Protein AF-A0A6A0B4Z5-F1 (afdb_monomer)

pLDDT: mean 91.62, std 13.92, range [28.59, 98.88]

Secondary structure (DSSP, 8-state):
----------SSSTTSSSS-SS--S---HHHHHHHHTTPPPPPEEE-TTS-GGG-TTTTTS---B-TTSS--EEEEEEEEEES--HHHHHHHHHHTTTT---SEEE-SS-EEE-S-TTB--SSSHHHHTTTEEEEEEEE-SSHHHHHHHHHHHHHHHHHHHHHTT--S--BPP--SS----TTSPP--SEEEHHHHHHHT-S----TTHHHHHTTT--HHHHHHHHHHHHHHHGGGT---EEEEEEES-GGGTEEEEEEEE-TT--EEEEEEEESSSSSTT-EEEEPEEEETTEEEEEEEGGGGTT--EEEEEEEEEEETTEEEEEEEEEEEEE-PPPPPTTEEEEEEEE-TTT--EEEES-HHHHHIIIIIT--EEEEEEEEEESS-SEEEEEEEETTTTEEEEES-HHHHHHHHHTTPEEEEEEEEE-TT--EEEEEEE-TT-SS--EEEES-HHHHHHHHHTTPEEEEEEEEESEE--

Mean predicted aligned error: 8.7 Å

InterPro domains:
  IPR002502 N-acetylmuramoyl-L-alanine amidase domain [SM00644] (59-209)
  IPR002502 N-acetylmuramoyl-L-alanine amidase domain [cd06583] (70-211)
  IPR013688 GBS Bsp-like [PF08481] (249-327)
  IPR036505 N-acetylmuramoyl-L-alanine amidase/PGRP domain superfamily [G3DSA:3.40.80.10] (13-240)
  IPR036505 N-acetylmuramoyl-L-alanine amidase/PGRP domain superfamily [SSF55846] (63-228)
  IPR043708 Domain of unknown function DUF5648 [PF18885] (346-477)

Nearest PDB structures (foldseek):
  3lat-assembly2_B  TM=9.342E-01  e=1.371E-17  Staphylococcus epidermidis
  4knl-assembly2_B  TM=9.173E-01  e=1.052E-16  Staphylococcus aureus subsp. aureus NCTC 8325
  8dek-assembly1_A  TM=2.716E-01  e=7.415E-05  Akkermansia muciniphila
  8df2-assembly1_D  TM=2.666E-01  e=1.462E-04  Akkermansia muciniphila
  6lbe-assembly1_A  TM=3.960E-01  e=1.544E-01  Ctenopharyngodon idella

Foldseek 3Di:
DDDDDDDDPDDPPPPVPPPPDDDPDCQDPLLCCLVVVVQDAADEDEAEDLQCCQPCVRVVNDAFAAPVLAAQAAEEFEPPDADDDPVVVVVVCSVVQNQFDAQWEFWLHHIYGYYDRRTFTGHQFPLCRNHYRYYYYYQDDDSNGVSNRLLNVLLVLLVSCLLRVNDAADEFDFDPDQDADLPDDGDGHYYYSLRSCRHHNRDPDDPDAVSQVVVVGDDVSSSVSSNVSNVVCNLLRAKAFPDKDKADACLLQKIKIKTAIAQSFDWKWKWKAAPPPHCPQIDIFTWPDPDRRMTMTMDGCLSHVVDFWFMWMKMWTGRNNHIDIDTPDRGHGHDYDDDPPFKAFWWWWADPVQRAIDTASDSVVVNCCCRVVVIHTPFGQAIAGQDDPFFWWWWADPVLRAIDIASDPVVVVVVVVVVIHTPGGRGGFDPVQQQFWWWWADPPGSYNRIDTHSDPVVLVVVVVVVIDGPGGRGGGPGGTD

Radius of gyration: 30.83 Å; Cα contacts (8 Å, |Δi|>4): 1063; chains: 1; bounding box: 69×81×85 Å

Structure (mmCIF, N/CA/C/O backbone):
data_AF-A0A6A0B4Z5-F1
#
_entry.id   AF-A0A6A0B4Z5-F1
#
loop_
_atom_site.group_PDB
_atom_site.id
_atom_site.type_symbol
_atom_site.label_atom_id
_atom_site.label_alt_id
_atom_site.label_comp_id
_atom_site.label_asym_id
_atom_site.label_entity_id
_atom_site.label_seq_id
_atom_site.pdbx_PDB_ins_code
_atom_site.Cartn_x
_atom_site.Cartn_y
_atom_site.Cartn_z
_atom_site.occupancy
_atom_site.B_iso_or_equiv
_atom_site.auth_seq_id
_atom_site.auth_comp_id
_atom_site.auth_asym_id
_atom_site.auth_atom_id
_atom_site.pdbx_PDB_model_num
ATOM 1 N N . MET A 1 1 ? 4.548 -58.586 13.728 1.00 35.03 1 MET A N 1
ATOM 2 C CA . MET A 1 1 ? 5.683 -57.714 14.100 1.00 35.03 1 MET A CA 1
ATOM 3 C C . MET A 1 1 ? 5.404 -56.297 13.608 1.00 35.03 1 MET A C 1
ATOM 5 O O . MET A 1 1 ? 5.230 -56.131 12.413 1.00 35.03 1 MET A O 1
ATOM 9 N N . LYS A 1 2 ? 5.331 -55.346 14.558 1.00 34.59 2 LYS A N 1
ATOM 10 C CA . LYS A 1 2 ? 5.563 -53.879 14.474 1.00 34.59 2 LYS A CA 1
ATOM 11 C C . LYS A 1 2 ? 4.801 -53.108 13.379 1.00 34.59 2 LYS A C 1
ATOM 13 O O . LYS A 1 2 ? 5.215 -53.075 12.233 1.00 34.59 2 LYS A O 1
ATOM 18 N N . SER A 1 3 ? 3.615 -52.559 13.658 1.00 31.16 3 SER A N 1
ATOM 19 C CA . SER A 1 3 ? 3.354 -51.234 14.273 1.00 31.16 3 SER A CA 1
ATOM 20 C C . SER A 1 3 ? 4.216 -50.085 13.720 1.00 31.16 3 SER A C 1
ATOM 22 O O . SER A 1 3 ? 5.352 -49.899 14.155 1.00 31.16 3 SER A O 1
ATOM 24 N N . ILE A 1 4 ? 3.645 -49.263 12.835 1.00 34.00 4 ILE A N 1
ATOM 25 C CA . ILE A 1 4 ? 4.169 -47.929 12.515 1.00 34.00 4 ILE A CA 1
ATOM 26 C C . ILE A 1 4 ? 3.192 -46.882 13.052 1.00 34.00 4 ILE A C 1
ATOM 28 O O . ILE A 1 4 ? 1.974 -46.996 12.933 1.00 34.00 4 ILE A O 1
ATOM 32 N N . ASN A 1 5 ? 3.788 -45.920 13.746 1.00 29.88 5 ASN A N 1
ATOM 33 C CA . ASN A 1 5 ? 3.200 -45.009 14.710 1.00 29.88 5 ASN A CA 1
ATOM 34 C C . ASN A 1 5 ? 2.203 -44.003 14.118 1.00 29.88 5 ASN A C 1
ATOM 36 O O . ASN A 1 5 ? 2.545 -43.191 13.263 1.00 29.88 5 ASN A O 1
ATOM 40 N N . LYS A 1 6 ? 1.018 -43.944 14.738 1.00 40.25 6 LYS A N 1
ATOM 41 C CA . LYS A 1 6 ? 0.270 -42.697 14.949 1.00 40.25 6 LYS A CA 1
ATOM 42 C C . LYS A 1 6 ? 1.132 -41.757 15.796 1.00 40.25 6 LYS A C 1
ATOM 44 O O . LYS A 1 6 ? 1.442 -42.139 16.919 1.00 40.25 6 LYS A O 1
ATOM 49 N N . LYS A 1 7 ? 1.484 -40.561 15.306 1.00 37.69 7 LYS A N 1
ATOM 50 C CA . LYS A 1 7 ? 1.841 -39.371 16.118 1.00 37.69 7 LYS A CA 1
ATOM 51 C C . LYS A 1 7 ? 2.184 -38.169 15.222 1.00 37.69 7 LYS A C 1
ATOM 53 O O . LYS A 1 7 ? 3.355 -37.877 15.064 1.00 37.69 7 LYS A O 1
ATOM 58 N N . ILE A 1 8 ? 1.190 -37.457 14.677 1.00 34.97 8 ILE A N 1
ATOM 59 C CA . ILE A 1 8 ? 1.295 -36.007 14.370 1.00 34.97 8 ILE A CA 1
ATOM 60 C C . ILE A 1 8 ? -0.106 -35.375 14.445 1.00 34.97 8 ILE A C 1
ATOM 62 O O . ILE A 1 8 ? -0.674 -34.967 13.445 1.00 34.97 8 ILE A O 1
ATOM 66 N N . ILE A 1 9 ? -0.695 -35.321 15.638 1.00 37.00 9 ILE A N 1
ATOM 67 C CA . ILE A 1 9 ? -1.735 -34.338 15.982 1.00 37.00 9 ILE A CA 1
ATOM 68 C C . ILE A 1 9 ? -1.529 -34.076 17.470 1.00 37.00 9 ILE A C 1
ATOM 70 O O . ILE A 1 9 ? -1.903 -34.934 18.256 1.00 37.00 9 ILE A O 1
ATOM 74 N N . THR A 1 10 ? -0.830 -32.996 17.839 1.00 35.62 10 THR A N 1
ATOM 75 C CA . THR A 1 10 ? -0.921 -32.236 19.116 1.00 35.62 10 THR A CA 1
ATOM 76 C C . THR A 1 10 ? 0.283 -31.284 19.198 1.00 35.62 10 THR A C 1
ATOM 78 O O . THR A 1 10 ? 1.264 -31.604 19.854 1.00 35.62 10 THR A O 1
ATOM 81 N N . VAL A 1 11 ? 0.235 -30.122 18.529 1.00 34.56 11 VAL A N 1
ATOM 82 C CA . VAL A 1 11 ? 1.101 -28.958 18.863 1.00 34.56 11 VAL A CA 1
ATOM 83 C C . VAL A 1 11 ? 0.352 -27.620 18.655 1.00 34.56 11 VAL A C 1
ATOM 85 O O . VAL A 1 11 ? 0.944 -26.623 18.278 1.00 34.56 11 VAL A O 1
ATOM 88 N N . ILE A 1 12 ? -0.969 -27.553 18.880 1.00 35.78 12 ILE A N 1
ATOM 89 C CA . ILE A 1 12 ? -1.721 -26.268 18.805 1.00 35.78 12 ILE A CA 1
ATOM 90 C C . ILE A 1 12 ? -2.457 -25.939 20.124 1.00 35.78 12 ILE A C 1
ATOM 92 O O . ILE A 1 12 ? -3.270 -25.031 20.185 1.00 35.78 12 ILE A O 1
ATOM 96 N N . ILE A 1 13 ? -2.164 -26.633 21.232 1.00 34.78 13 ILE A N 1
ATOM 97 C CA . ILE A 1 13 ? -2.910 -26.432 22.497 1.00 34.78 13 ILE A CA 1
ATOM 98 C C . ILE A 1 13 ? -2.058 -25.818 23.629 1.00 34.78 13 ILE A C 1
ATOM 100 O O . ILE A 1 13 ? -2.605 -25.350 24.620 1.00 34.78 13 ILE A O 1
ATOM 104 N N . PHE A 1 14 ? -0.737 -25.682 23.473 1.00 28.59 14 PHE A N 1
ATOM 105 C CA . PHE A 1 14 ? 0.149 -25.237 24.567 1.00 28.59 14 PHE A CA 1
ATOM 106 C C . PHE A 1 14 ? 0.672 -23.792 24.480 1.00 28.59 14 PHE A C 1
ATOM 108 O O . PHE A 1 14 ? 1.626 -23.444 25.166 1.00 28.59 14 PHE A O 1
ATOM 115 N N . GLN A 1 15 ? 0.027 -22.927 23.690 1.00 33.22 15 GLN A N 1
ATOM 116 C CA . GLN A 1 15 ? 0.358 -21.492 23.632 1.00 33.22 15 GLN A CA 1
ATOM 117 C C . GLN A 1 15 ? -0.827 -20.563 23.942 1.00 33.22 15 GLN A C 1
ATOM 119 O O . GLN A 1 15 ? -0.725 -19.355 23.770 1.00 33.22 15 GLN A O 1
ATOM 124 N N . PHE A 1 16 ? -1.931 -21.116 24.456 1.00 38.72 16 PHE A N 1
ATOM 125 C CA . PHE A 1 16 ? -3.034 -20.340 25.043 1.00 38.72 16 PHE A CA 1
ATOM 126 C C . PHE A 1 16 ? -2.968 -20.259 26.580 1.00 38.72 16 PHE A C 1
ATOM 128 O O . PHE A 1 16 ? -3.719 -19.500 27.184 1.00 38.72 16 PHE A O 1
ATOM 135 N N . ALA A 1 17 ? -2.064 -21.007 27.223 1.00 34.69 17 ALA A N 1
ATOM 136 C CA . ALA A 1 17 ? -1.971 -21.103 28.684 1.00 34.69 17 ALA A CA 1
ATOM 137 C C . ALA A 1 17 ? -1.004 -20.091 29.340 1.00 34.69 17 ALA A C 1
ATOM 139 O O . ALA A 1 17 ? -0.849 -20.109 30.556 1.00 34.69 17 ALA A O 1
ATOM 140 N N . LEU A 1 18 ? -0.371 -19.197 28.566 1.00 36.28 18 LEU A N 1
ATOM 141 C CA . LEU A 1 18 ? 0.584 -18.198 29.078 1.00 36.28 18 LEU A CA 1
ATOM 142 C C . LEU A 1 18 ? 0.236 -16.757 28.650 1.00 36.28 18 LEU A C 1
ATOM 144 O O . LEU A 1 18 ? 1.116 -15.959 28.349 1.00 36.28 18 LEU A O 1
ATOM 148 N N . ILE A 1 19 ? -1.058 -16.423 28.614 1.00 44.44 19 ILE A N 1
ATOM 149 C CA . ILE A 1 19 ? -1.560 -15.031 28.647 1.00 44.44 19 ILE A CA 1
ATOM 150 C C . ILE A 1 19 ? -2.698 -14.960 29.677 1.00 44.44 19 ILE A C 1
ATOM 152 O O . ILE A 1 19 ? -3.786 -14.456 29.417 1.00 44.44 19 ILE A O 1
ATOM 156 N N . LEU A 1 20 ? -2.482 -15.558 30.849 1.00 43.31 20 LEU A N 1
ATOM 157 C CA . LEU A 1 20 ? -3.432 -15.489 31.957 1.00 43.31 20 LEU A CA 1
ATOM 158 C C . LEU A 1 20 ? -2.736 -15.106 33.260 1.00 43.31 20 LEU A C 1
ATOM 160 O O . LEU A 1 20 ? -3.001 -15.672 34.311 1.00 43.31 20 LEU A O 1
ATOM 164 N N . THR A 1 21 ? -1.839 -14.130 33.201 1.00 44.16 21 THR A N 1
ATOM 165 C CA . THR A 1 21 ? -1.367 -13.466 34.412 1.00 44.16 21 THR A CA 1
ATOM 166 C C . THR A 1 21 ? -1.197 -11.977 34.156 1.00 44.16 21 THR A C 1
ATOM 168 O O . THR A 1 21 ? -0.533 -11.560 33.213 1.00 44.16 21 THR A O 1
ATOM 171 N N . VAL A 1 22 ? -1.801 -11.215 35.071 1.00 42.28 22 VAL A N 1
ATOM 172 C CA . VAL A 1 22 ? -1.820 -9.753 35.225 1.00 42.28 22 VAL A CA 1
ATOM 173 C C . VAL A 1 22 ? -2.910 -9.006 34.444 1.00 42.28 22 VAL A C 1
ATOM 175 O O . VAL A 1 22 ? -2.670 -8.473 33.370 1.00 42.28 22 VAL A O 1
ATOM 178 N N . MET A 1 23 ? -4.103 -8.942 35.051 1.00 38.94 23 MET A N 1
ATOM 179 C CA . MET A 1 23 ? -4.877 -7.715 35.340 1.00 38.94 23 MET A CA 1
ATOM 180 C C . MET A 1 23 ? -6.084 -8.095 36.220 1.00 38.94 23 MET A C 1
ATOM 182 O O . MET A 1 23 ? -7.229 -8.102 35.785 1.00 38.94 23 MET A O 1
ATOM 186 N N . THR A 1 24 ? -5.842 -8.471 37.479 1.00 41.47 24 THR A N 1
ATOM 187 C CA . THR A 1 24 ? -6.905 -8.491 38.497 1.00 41.47 24 THR A CA 1
ATOM 188 C C . THR A 1 24 ? -7.034 -7.092 39.084 1.00 41.47 24 THR A C 1
ATOM 190 O O . THR A 1 24 ? -6.481 -6.795 40.139 1.00 41.47 24 THR A O 1
ATOM 193 N N . ALA A 1 25 ? -7.748 -6.231 38.369 1.00 39.31 25 ALA A N 1
ATOM 194 C CA . ALA A 1 25 ? -8.360 -5.028 38.911 1.00 39.31 25 ALA A CA 1
ATOM 195 C C . ALA A 1 25 ? -9.738 -4.902 38.248 1.00 39.31 25 ALA A C 1
ATOM 197 O O . ALA A 1 25 ? -9.824 -4.618 37.064 1.00 39.31 25 ALA A O 1
ATOM 198 N N . HIS A 1 26 ? -10.787 -5.252 38.999 1.00 48.06 26 HIS A N 1
ATOM 199 C CA . HIS A 1 26 ? -12.202 -4.933 38.757 1.00 48.06 26 HIS A CA 1
ATOM 200 C C . HIS A 1 26 ? -12.704 -4.873 37.296 1.00 48.06 26 HIS A C 1
ATOM 202 O O . HIS A 1 26 ? -13.410 -3.936 36.936 1.00 48.06 26 HIS A O 1
ATOM 208 N N . ALA A 1 27 ? -12.459 -5.904 36.476 1.00 58.50 27 ALA A N 1
ATOM 209 C CA . ALA A 1 27 ? -13.198 -6.044 35.218 1.00 58.50 27 ALA A CA 1
ATOM 210 C C . ALA A 1 27 ? -14.704 -5.993 35.523 1.00 58.50 27 ALA A C 1
ATOM 212 O O . ALA A 1 27 ? -15.169 -6.711 36.415 1.00 58.50 27 ALA A O 1
ATOM 213 N N . SER A 1 28 ? -15.459 -5.145 34.827 1.00 81.56 28 SER A N 1
ATOM 214 C CA . SER A 1 28 ? -16.893 -5.003 35.088 1.00 81.56 28 SER A CA 1
ATOM 215 C C . SER A 1 28 ? -17.652 -6.315 34.898 1.00 81.56 28 SER A C 1
ATOM 217 O O . SER A 1 28 ? -17.203 -7.209 34.179 1.00 81.56 28 SER A O 1
ATOM 219 N N . VAL A 1 29 ? -18.833 -6.435 35.517 1.00 88.50 29 VAL A N 1
ATOM 220 C CA . VAL A 1 29 ? -19.695 -7.629 35.400 1.00 88.50 29 VAL A CA 1
ATOM 221 C C . VAL A 1 29 ? -19.940 -7.997 33.930 1.00 88.50 29 VAL A C 1
ATOM 223 O O . VAL A 1 29 ? -19.933 -9.174 33.575 1.00 88.50 29 VAL A O 1
ATOM 226 N N . VAL A 1 30 ? -20.080 -6.992 33.061 1.00 95.12 30 VAL A N 1
ATOM 227 C CA . VAL A 1 30 ? -20.233 -7.164 31.610 1.00 95.12 30 VAL A CA 1
ATOM 228 C C . VAL A 1 30 ? -18.976 -7.770 30.978 1.00 95.12 30 VAL A C 1
ATOM 230 O O . VAL A 1 30 ? -19.071 -8.786 30.292 1.00 95.12 30 VAL A O 1
ATOM 233 N N . ASN A 1 31 ? -17.793 -7.199 31.233 1.00 96.69 31 ASN A N 1
ATOM 234 C CA . ASN A 1 31 ? -16.527 -7.709 30.689 1.00 96.69 31 ASN A CA 1
ATOM 235 C C . ASN A 1 31 ? -16.248 -9.141 31.153 1.00 96.69 31 ASN A C 1
ATOM 237 O O . ASN A 1 31 ? -15.865 -9.996 30.353 1.00 96.69 31 ASN A O 1
ATOM 241 N N . GLN A 1 32 ? -16.485 -9.422 32.436 1.00 94.69 32 GLN A N 1
ATOM 242 C CA . GLN A 1 32 ? -16.341 -10.763 32.995 1.00 94.69 32 GLN A CA 1
ATOM 243 C C . GLN A 1 32 ? -17.294 -11.756 32.325 1.00 94.69 32 GLN A C 1
ATOM 245 O O . GLN A 1 32 ? -16.867 -12.856 31.967 1.00 94.69 32 GLN A O 1
ATOM 250 N N . ALA A 1 33 ? -18.559 -11.381 32.109 1.00 94.69 33 ALA A N 1
ATOM 251 C CA . ALA A 1 33 ? -19.525 -12.221 31.407 1.00 94.69 33 ALA A CA 1
ATOM 252 C C . ALA A 1 33 ? -19.078 -12.511 29.965 1.00 94.69 33 ALA A C 1
ATOM 254 O O . ALA A 1 33 ? -19.019 -13.675 29.575 1.00 94.69 33 ALA A O 1
ATOM 255 N N . ILE A 1 34 ? -18.673 -11.485 29.209 1.00 97.19 34 ILE A N 1
ATOM 256 C CA . ILE A 1 34 ? -18.184 -11.627 27.827 1.00 97.19 34 ILE A CA 1
ATOM 257 C C . ILE A 1 34 ? -17.007 -12.604 27.745 1.00 97.19 34 ILE A C 1
ATOM 259 O O . ILE A 1 34 ? -17.017 -13.527 26.924 1.00 97.19 34 ILE A O 1
ATOM 263 N N . ILE A 1 35 ? -16.007 -12.423 28.611 1.00 95.50 35 ILE A N 1
ATOM 264 C CA . ILE A 1 35 ? -14.774 -13.217 28.597 1.00 95.50 35 ILE A CA 1
ATOM 265 C C . ILE A 1 35 ? -15.038 -14.652 29.071 1.00 95.50 35 ILE A C 1
ATOM 267 O O . ILE A 1 35 ? -14.623 -15.604 28.409 1.00 95.50 35 ILE A O 1
ATOM 271 N N . SER A 1 36 ? -15.749 -14.831 30.189 1.00 94.62 36 SER A N 1
ATOM 272 C CA . SER A 1 36 ? -16.009 -16.159 30.769 1.00 94.62 36 SER A CA 1
ATOM 273 C C . SER A 1 36 ? -16.905 -17.025 29.883 1.00 94.62 36 SER A C 1
ATOM 275 O O . SER A 1 36 ? -16.632 -18.213 29.707 1.00 94.62 36 SER A O 1
ATOM 277 N N . GLN A 1 37 ? -17.921 -16.425 29.259 1.00 94.75 37 GLN A N 1
ATOM 278 C CA . GLN A 1 37 ? -18.809 -17.104 28.314 1.00 94.75 37 GLN A CA 1
ATOM 279 C C . GLN A 1 37 ? -18.182 -17.253 26.920 1.00 94.75 37 GLN A C 1
ATOM 281 O O . GLN A 1 37 ? -18.777 -17.880 26.044 1.00 94.75 37 GLN A O 1
ATOM 286 N N . LYS A 1 38 ? -16.977 -16.703 26.699 1.00 94.62 38 LYS A N 1
ATOM 287 C CA . LYS A 1 38 ? -16.256 -16.728 25.416 1.00 94.62 38 LYS A CA 1
ATOM 288 C C . LYS A 1 38 ? -17.120 -16.220 24.263 1.00 94.62 38 LYS A C 1
ATOM 290 O O . LYS A 1 38 ? -17.145 -16.820 23.181 1.00 94.62 38 LYS A O 1
ATOM 295 N N . ILE A 1 39 ? -17.837 -15.121 24.498 1.00 96.25 39 ILE A N 1
ATOM 296 C CA . ILE A 1 39 ? -18.719 -14.525 23.496 1.00 96.25 39 ILE A CA 1
ATOM 297 C C . ILE A 1 39 ? -17.887 -14.163 22.268 1.00 96.25 39 ILE A C 1
ATOM 299 O O . ILE A 1 39 ? -16.955 -13.363 22.325 1.00 96.25 39 ILE A O 1
ATOM 303 N N . GLN A 1 40 ? -18.215 -14.796 21.144 1.00 95.81 40 GLN A N 1
ATOM 304 C CA . GLN A 1 40 ? -17.484 -14.605 19.897 1.00 95.81 40 GLN A CA 1
ATOM 305 C C . GLN A 1 40 ? -17.879 -13.271 19.256 1.00 95.81 40 GLN A C 1
ATOM 307 O O . GLN A 1 40 ? -19.073 -13.063 19.054 1.00 95.81 40 GLN A O 1
ATOM 312 N N . PRO A 1 41 ? -16.943 -12.387 18.885 1.00 97.94 41 PRO A N 1
ATOM 313 C CA . PRO A 1 41 ? -17.250 -11.220 18.062 1.00 97.94 41 PRO A CA 1
ATOM 314 C C . PRO A 1 41 ? -17.917 -11.608 16.736 1.00 97.94 41 PRO A C 1
ATOM 316 O O . PRO A 1 41 ? -17.625 -12.662 16.165 1.00 97.94 41 PRO A O 1
ATOM 319 N N . VAL A 1 42 ? -18.809 -10.760 16.229 1.00 97.38 42 VAL A N 1
ATOM 320 C CA . VAL A 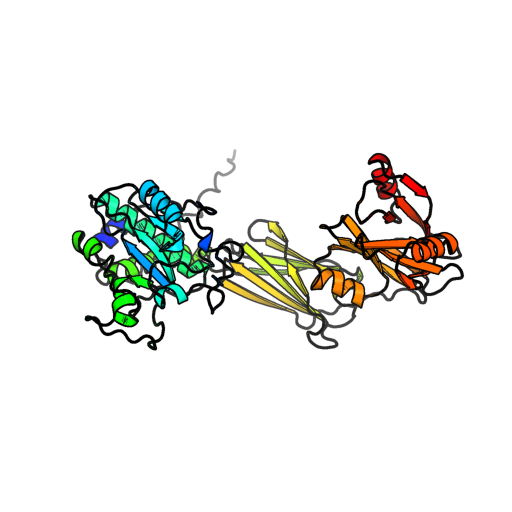1 42 ? -19.345 -10.903 14.869 1.00 97.38 42 VAL A CA 1
ATOM 321 C C . VAL A 1 42 ? -18.261 -10.523 13.857 1.00 97.38 42 VAL A C 1
ATOM 323 O O . VAL A 1 42 ? -17.498 -9.581 14.072 1.00 97.38 42 VAL A O 1
ATOM 326 N N . GLN A 1 43 ? -18.182 -11.259 12.748 1.00 96.12 43 GLN A N 1
ATOM 327 C CA . GLN A 1 43 ? -17.273 -10.919 11.655 1.00 96.12 43 GLN A CA 1
ATOM 328 C C . GLN A 1 43 ? -17.721 -9.640 10.940 1.00 96.12 43 GLN A C 1
ATOM 330 O O . GLN A 1 43 ? -18.904 -9.446 10.664 1.00 96.12 43 GLN A O 1
ATOM 335 N N . GLU A 1 44 ? -16.755 -8.784 10.615 1.00 98.12 44 GLU A N 1
ATOM 336 C CA . GLU A 1 44 ? -16.993 -7.550 9.870 1.00 98.12 44 GLU A CA 1
ATOM 337 C C . GLU A 1 44 ? -17.449 -7.851 8.439 1.00 98.12 44 GLU A C 1
ATOM 339 O O . GLU A 1 44 ? -16.808 -8.608 7.706 1.00 98.12 44 GLU A O 1
ATOM 344 N N . LYS A 1 45 ? -18.541 -7.209 8.022 1.00 98.38 45 LYS A N 1
ATOM 345 C CA . LYS A 1 45 ? -18.991 -7.182 6.633 1.00 98.38 45 LYS A CA 1
ATOM 346 C C . LYS A 1 45 ? -18.669 -5.826 6.014 1.00 98.38 45 LYS A C 1
ATOM 348 O O . LYS A 1 45 ? -19.123 -4.791 6.494 1.00 98.38 45 LYS A O 1
ATOM 353 N N . MET A 1 46 ? -17.956 -5.838 4.893 1.00 97.94 46 MET A N 1
ATOM 354 C CA . MET A 1 46 ? -17.715 -4.631 4.103 1.00 97.94 46 MET A CA 1
ATOM 355 C C . MET A 1 46 ? -18.895 -4.368 3.159 1.00 97.94 46 MET A C 1
ATOM 357 O O . MET A 1 46 ? -19.280 -5.237 2.377 1.00 97.94 46 MET A O 1
ATOM 361 N N . GLN A 1 47 ? -19.443 -3.156 3.204 1.00 96.94 47 GLN A N 1
ATOM 362 C CA . GLN A 1 47 ? -20.484 -2.645 2.308 1.00 96.94 47 GLN A CA 1
ATOM 363 C C . GLN A 1 47 ? -20.072 -1.259 1.788 1.00 96.94 47 GLN A C 1
ATOM 365 O O . GLN A 1 47 ? -20.745 -0.251 1.996 1.00 96.94 47 GLN A O 1
ATOM 370 N N . LEU A 1 48 ? -18.909 -1.209 1.140 1.00 95.38 48 LEU A N 1
ATOM 371 C CA . LEU A 1 48 ? -18.340 0.027 0.607 1.00 95.38 48 LEU A CA 1
ATOM 372 C C . LEU A 1 48 ? -19.035 0.473 -0.687 1.00 95.38 48 LEU A C 1
ATOM 374 O O . LEU A 1 48 ? -19.690 -0.309 -1.372 1.00 95.38 48 LEU A O 1
ATOM 378 N N . GLY A 1 49 ? -18.840 1.744 -1.043 1.00 91.12 49 GLY A N 1
ATOM 379 C CA . GLY A 1 49 ? -19.317 2.338 -2.297 1.00 91.12 49 GLY A CA 1
ATOM 380 C C . GLY A 1 49 ? -20.605 3.152 -2.169 1.00 91.12 49 GLY A C 1
ATOM 381 O O . GLY A 1 49 ? -20.892 3.951 -3.057 1.00 91.12 49 GLY A O 1
ATOM 382 N N . GLY A 1 50 ? -21.335 3.015 -1.056 1.00 93.62 50 GLY A N 1
ATOM 383 C CA . GLY A 1 50 ? -22.521 3.829 -0.765 1.00 93.62 50 GLY A CA 1
ATOM 384 C C . GLY A 1 50 ? -22.196 5.270 -0.356 1.00 93.62 50 GLY A C 1
ATOM 385 O O . GLY A 1 50 ? -22.970 6.177 -0.649 1.00 93.62 50 GLY A O 1
ATOM 386 N N . ILE A 1 51 ? -21.039 5.499 0.273 1.00 97.50 51 ILE A N 1
ATOM 387 C CA . ILE A 1 51 ? -20.602 6.825 0.729 1.00 97.50 51 ILE A CA 1
ATOM 388 C C . ILE A 1 51 ? -19.722 7.500 -0.336 1.00 97.50 51 ILE A C 1
ATOM 390 O O . ILE A 1 51 ? -18.500 7.332 -0.364 1.00 97.50 51 ILE A O 1
ATOM 394 N N . TYR A 1 52 ? -20.330 8.279 -1.233 1.00 95.94 52 TYR A N 1
ATOM 395 C CA . TYR A 1 52 ? -19.603 9.105 -2.197 1.00 95.94 52 TYR A CA 1
ATOM 396 C C . TYR A 1 52 ? -18.937 10.331 -1.559 1.00 95.94 52 TYR A C 1
ATOM 398 O O . TYR A 1 52 ? -17.986 10.843 -2.148 1.00 95.94 52 TYR A O 1
ATOM 406 N N . SER A 1 53 ? -19.349 10.761 -0.358 1.00 95.94 53 SER A N 1
ATOM 407 C CA . SER A 1 53 ? -18.729 11.874 0.382 1.00 95.94 53 SER A CA 1
ATOM 408 C C . SER A 1 53 ? -17.228 11.669 0.643 1.00 95.94 53 SER A C 1
ATOM 410 O O . SER A 1 53 ? -16.499 12.636 0.844 1.00 95.94 53 SER A O 1
ATOM 412 N N . GLN A 1 54 ? -16.722 10.429 0.586 1.00 95.62 54 GLN A N 1
ATOM 413 C CA . GLN A 1 54 ? -15.288 10.108 0.692 1.00 95.62 54 GLN A CA 1
ATOM 414 C C . GLN A 1 54 ? -14.516 10.148 -0.643 1.00 95.62 54 GLN A C 1
ATOM 416 O O . GLN A 1 54 ? -13.306 9.882 -0.686 1.00 95.62 54 GLN A O 1
ATOM 421 N N . ASN A 1 55 ? -15.193 10.443 -1.752 1.00 94.00 55 ASN A N 1
ATOM 422 C CA . ASN A 1 55 ? -14.600 10.567 -3.076 1.00 94.00 55 ASN A CA 1
ATOM 423 C C . ASN A 1 55 ? -14.491 12.049 -3.456 1.00 94.00 55 ASN A C 1
ATOM 425 O O . ASN A 1 55 ? -15.504 12.693 -3.723 1.00 94.00 55 ASN A O 1
ATOM 429 N N . SER A 1 56 ? -13.260 12.564 -3.541 1.00 92.44 56 SER A N 1
ATOM 430 C CA . SER A 1 56 ? -12.992 13.969 -3.874 1.00 92.44 56 SER A CA 1
ATOM 431 C C . SER A 1 56 ? -13.599 14.397 -5.214 1.00 92.44 56 SER A C 1
ATOM 433 O O . SER A 1 56 ? -14.055 15.525 -5.356 1.00 92.44 56 SER A O 1
ATOM 435 N N . ALA A 1 57 ? -13.682 13.487 -6.188 1.00 93.50 57 ALA A N 1
ATOM 436 C CA . ALA A 1 57 ? -14.299 13.767 -7.483 1.00 93.50 57 ALA A CA 1
ATOM 437 C C . ALA A 1 57 ? -15.834 13.886 -7.417 1.00 93.50 57 ALA A C 1
ATOM 439 O O . ALA A 1 57 ? -16.444 14.370 -8.365 1.00 93.50 57 ALA A O 1
ATOM 440 N N . LYS A 1 58 ? -16.466 13.429 -6.327 1.00 93.25 58 LYS A N 1
ATOM 441 C CA . LYS A 1 58 ? -17.928 13.419 -6.147 1.00 93.25 58 LYS A CA 1
ATOM 442 C C . LYS A 1 58 ? -18.425 14.331 -5.025 1.00 93.25 58 LYS A C 1
ATOM 444 O O . LYS A 1 58 ? -19.615 14.595 -4.970 1.00 93.25 58 LYS A O 1
ATOM 449 N N . ASN A 1 59 ? -17.542 14.807 -4.149 1.00 93.81 59 ASN A N 1
ATOM 450 C CA . ASN A 1 59 ? -17.892 15.628 -2.985 1.00 93.81 59 ASN A CA 1
ATOM 451 C C . ASN A 1 59 ? -17.518 17.118 -3.152 1.00 93.81 59 ASN A C 1
ATOM 453 O O . ASN A 1 59 ? -17.364 17.826 -2.161 1.00 93.81 59 ASN A O 1
ATOM 457 N N . GLY A 1 60 ? -17.291 17.582 -4.388 1.00 93.88 60 GLY A N 1
ATOM 458 C CA . GLY A 1 60 ? -16.875 18.964 -4.660 1.00 93.88 60 GLY A CA 1
ATOM 459 C C . GLY A 1 60 ? -15.387 19.250 -4.418 1.00 93.88 60 GLY A C 1
ATOM 460 O O . GLY A 1 60 ? -15.015 20.400 -4.207 1.00 93.88 60 GLY A O 1
ATOM 461 N N . GLY A 1 61 ? -14.524 18.229 -4.443 1.00 94.62 61 GLY A N 1
ATOM 462 C CA . GLY A 1 61 ? -13.072 18.388 -4.296 1.00 94.62 61 GLY A CA 1
ATOM 463 C C . GLY A 1 61 ? -12.574 18.399 -2.849 1.00 94.62 61 GLY A C 1
ATOM 464 O O . GLY A 1 61 ? -11.402 18.689 -2.606 1.00 94.62 61 GLY A O 1
ATOM 465 N N . ILE A 1 62 ? -13.426 18.067 -1.876 1.00 93.75 62 ILE A N 1
ATOM 466 C CA . ILE A 1 62 ? -13.069 18.084 -0.458 1.00 93.75 62 ILE A CA 1
ATOM 467 C C . ILE A 1 62 ? -12.068 16.964 -0.153 1.00 93.75 62 ILE A C 1
ATOM 469 O O . ILE A 1 62 ? -12.311 15.778 -0.407 1.00 93.75 62 ILE A O 1
ATOM 473 N N . ASN A 1 63 ? -10.938 17.343 0.452 1.00 94.50 63 ASN A N 1
ATOM 474 C CA . ASN A 1 63 ? -9.908 16.406 0.879 1.00 94.50 63 ASN A CA 1
ATOM 475 C C . ASN A 1 63 ? -10.351 15.622 2.126 1.00 94.50 63 ASN A C 1
ATOM 477 O O . ASN A 1 63 ? -10.411 16.155 3.241 1.00 94.50 63 ASN A O 1
ATOM 481 N N . MET A 1 64 ? -10.594 14.326 1.934 1.00 95.81 64 MET A N 1
ATOM 482 C CA . MET A 1 64 ? -11.021 13.397 2.981 1.00 95.81 64 MET A CA 1
ATOM 483 C C . MET A 1 64 ? -9.873 12.608 3.616 1.00 95.81 64 MET A C 1
ATOM 485 O O . MET A 1 64 ? -10.123 11.741 4.445 1.00 95.81 64 MET A O 1
ATOM 489 N N . SER A 1 65 ? -8.619 12.937 3.313 1.00 96.50 65 SER A N 1
ATOM 490 C CA . SER A 1 65 ? -7.458 12.336 3.970 1.00 96.50 65 SER A CA 1
ATOM 491 C C . SER A 1 65 ? -7.255 12.881 5.386 1.00 96.50 65 SER A C 1
ATOM 493 O O . SER A 1 65 ? -7.527 14.053 5.679 1.00 96.50 65 SER A O 1
ATOM 495 N N . TYR A 1 66 ? -6.746 12.022 6.267 1.00 96.56 66 TYR A N 1
ATOM 496 C CA . TYR A 1 66 ? -6.239 12.422 7.576 1.00 96.56 66 TYR A CA 1
ATOM 497 C C . TYR A 1 66 ? -4.919 13.187 7.430 1.00 96.56 66 TYR A C 1
ATOM 499 O O . TYR A 1 66 ? -4.096 12.848 6.581 1.00 96.56 66 TYR A O 1
ATOM 507 N N . ALA A 1 67 ? -4.687 14.189 8.283 1.00 94.38 67 ALA A N 1
ATOM 508 C CA . ALA A 1 67 ? -3.465 14.999 8.232 1.00 94.38 67 ALA A CA 1
ATOM 509 C C . ALA A 1 67 ? -2.194 14.164 8.477 1.00 94.38 67 ALA A C 1
ATOM 511 O O . ALA A 1 67 ? -1.185 14.365 7.812 1.00 94.38 67 ALA A O 1
ATOM 512 N N . ALA A 1 68 ? -2.268 13.175 9.373 1.00 93.75 68 ALA A N 1
ATOM 513 C CA . ALA A 1 68 ? -1.181 12.234 9.646 1.00 93.75 68 ALA A CA 1
ATOM 514 C C . ALA A 1 68 ? -1.067 11.099 8.602 1.00 93.75 68 ALA A C 1
ATOM 516 O O . ALA A 1 68 ? -0.355 10.124 8.829 1.00 93.75 68 ALA A O 1
ATOM 517 N N . GLY A 1 69 ? -1.835 11.154 7.505 1.00 94.81 69 GLY A N 1
ATOM 518 C CA . GLY A 1 69 ? -1.953 10.075 6.514 1.00 94.81 69 GLY A CA 1
ATOM 519 C C . GLY A 1 69 ? -2.732 8.844 7.000 1.00 94.81 69 GLY A C 1
ATOM 520 O O . GLY A 1 69 ? -2.987 7.931 6.222 1.00 94.81 69 GLY A O 1
ATOM 521 N N . LYS A 1 70 ? -3.130 8.816 8.276 1.00 95.12 70 LYS A N 1
ATOM 522 C CA . LYS A 1 70 ? -3.873 7.732 8.925 1.00 95.12 70 LYS A CA 1
ATOM 523 C C . LYS A 1 70 ? -4.738 8.270 10.077 1.00 95.12 70 LYS A C 1
ATOM 525 O O . LYS A 1 70 ? -4.392 9.317 10.633 1.00 95.12 70 LYS A O 1
ATOM 530 N N . PRO A 1 71 ? -5.819 7.572 10.459 1.00 97.75 71 PRO A N 1
ATOM 531 C CA . PRO A 1 71 ? -6.568 7.890 11.669 1.00 97.75 71 PRO A CA 1
ATOM 532 C C . PRO A 1 71 ? -5.722 7.689 12.930 1.00 97.75 71 PRO A C 1
ATOM 534 O O . PRO A 1 71 ? -4.763 6.913 12.945 1.00 97.75 71 PRO A O 1
ATOM 537 N N . GLN A 1 72 ? -6.099 8.396 13.993 1.00 97.94 72 GLN A N 1
ATOM 538 C CA . GLN A 1 72 ? -5.406 8.385 15.288 1.00 97.94 72 GLN A CA 1
ATOM 539 C C . GLN A 1 72 ? -6.351 8.109 16.468 1.00 97.94 72 GLN A C 1
ATOM 541 O O . GLN A 1 72 ? -5.893 7.996 17.601 1.00 97.94 72 GLN A O 1
ATOM 546 N N . LEU A 1 73 ? -7.657 8.025 16.208 1.00 98.56 73 LEU A N 1
ATOM 547 C CA . LEU A 1 73 ? -8.706 7.901 17.212 1.00 98.56 73 LEU A CA 1
ATOM 548 C C . LEU A 1 73 ? -9.818 6.983 16.686 1.00 98.56 73 LEU A C 1
ATOM 550 O O . LEU A 1 73 ? -10.109 6.985 15.490 1.00 98.56 73 LEU A O 1
ATOM 554 N N . VAL A 1 74 ? -10.464 6.230 17.572 1.00 98.88 74 VAL A N 1
ATOM 555 C CA . VAL A 1 74 ? -11.762 5.595 17.314 1.00 98.88 74 VAL A CA 1
ATOM 556 C C . VAL A 1 74 ? -12.802 6.260 18.212 1.00 98.88 74 VAL A C 1
ATOM 558 O O . VAL A 1 74 ? -12.620 6.323 19.428 1.00 98.88 74 VAL A O 1
ATOM 561 N N . ILE A 1 75 ? -13.864 6.777 17.601 1.00 98.88 75 ILE A N 1
ATOM 562 C CA . ILE A 1 75 ? -14.966 7.471 18.264 1.00 98.88 75 ILE A CA 1
ATOM 563 C C . ILE A 1 75 ? -16.178 6.550 18.255 1.00 98.88 75 ILE A C 1
ATOM 565 O O . ILE A 1 75 ? -16.591 6.047 17.205 1.00 98.88 75 ILE A O 1
ATOM 569 N N . ILE A 1 76 ? -16.706 6.309 19.446 1.00 98.88 76 ILE A N 1
ATOM 570 C CA . ILE A 1 76 ? -17.843 5.434 19.667 1.00 98.88 76 ILE A CA 1
ATOM 571 C C . ILE A 1 76 ? -19.103 6.277 19.795 1.00 98.88 76 ILE A C 1
ATOM 573 O O . ILE A 1 76 ? -19.143 7.202 20.609 1.00 98.88 76 ILE A O 1
ATOM 577 N N . HIS A 1 77 ? -20.110 5.904 19.015 1.00 98.81 77 HIS A N 1
ATOM 578 C CA . HIS A 1 77 ? -21.426 6.519 18.987 1.00 98.81 77 HIS A CA 1
ATOM 579 C C . HIS A 1 77 ? -22.523 5.513 19.353 1.00 98.81 77 HIS A C 1
ATOM 581 O O . HIS A 1 77 ? -22.287 4.296 19.430 1.00 98.81 77 HIS A O 1
ATOM 587 N N . ASP A 1 78 ? -23.730 6.025 19.560 1.00 98.00 78 ASP A N 1
ATOM 588 C CA . ASP A 1 78 ? -24.964 5.258 19.432 1.00 98.00 78 ASP A CA 1
ATOM 589 C C . ASP A 1 78 ? -26.010 6.051 18.642 1.00 98.00 78 ASP A C 1
ATOM 591 O O . ASP A 1 78 ? -26.039 7.280 18.681 1.00 98.00 78 ASP A O 1
ATOM 595 N N . VAL A 1 79 ? -26.914 5.331 17.975 1.00 96.31 79 VAL A N 1
ATOM 596 C CA . VAL A 1 79 ? -27.886 5.924 17.041 1.00 96.31 79 VAL A CA 1
ATOM 597 C C . VAL A 1 79 ? -28.941 6.830 17.695 1.00 96.31 79 VAL A C 1
ATOM 599 O O . VAL A 1 79 ? -29.761 7.415 16.991 1.00 96.31 79 VAL A O 1
ATOM 602 N N . GLY A 1 80 ? -28.987 6.916 19.026 1.00 93.75 80 GLY A N 1
ATOM 603 C CA . GLY A 1 80 ? -29.878 7.801 19.781 1.00 93.75 80 GLY A CA 1
ATOM 604 C C . GLY A 1 80 ? -31.338 7.349 19.863 1.00 93.75 80 GLY A C 1
ATOM 605 O O . GLY A 1 80 ? -32.138 7.991 20.539 1.00 93.75 80 GLY A O 1
ATOM 606 N N . VAL A 1 81 ? -31.705 6.252 19.195 1.00 91.50 81 VAL A N 1
ATOM 607 C CA . VAL A 1 81 ? -33.084 5.750 19.116 1.00 91.50 81 VAL A CA 1
ATOM 608 C C . VAL A 1 81 ? -33.169 4.279 19.505 1.00 91.50 81 VAL A C 1
ATOM 610 O O . VAL A 1 81 ? -32.338 3.465 19.102 1.00 91.50 81 VAL A O 1
ATOM 613 N N . ASP A 1 82 ? -34.181 3.943 20.308 1.00 92.25 82 ASP A N 1
ATOM 614 C CA . ASP A 1 82 ? -34.465 2.565 20.703 1.00 92.25 82 ASP A CA 1
ATOM 615 C C . ASP A 1 82 ? -35.189 1.816 19.577 1.00 92.25 82 ASP A C 1
ATOM 617 O O . ASP A 1 82 ? -36.137 2.317 18.970 1.00 92.25 82 ASP A O 1
ATOM 621 N N . GLY A 1 83 ? -34.755 0.583 19.315 1.00 81.06 83 GLY A N 1
ATOM 622 C CA . GLY A 1 83 ? -35.287 -0.231 18.224 1.00 81.06 83 GLY A CA 1
ATOM 623 C C . GLY A 1 83 ? -34.755 0.165 16.840 1.00 81.06 83 GLY A C 1
ATOM 624 O O . GLY A 1 83 ? -33.743 0.845 16.695 1.00 81.06 83 GLY A O 1
ATOM 625 N N . GLY A 1 84 ? -35.424 -0.324 15.792 1.00 88.44 84 GLY A N 1
ATOM 626 C CA . GLY A 1 84 ? -34.958 -0.196 14.408 1.00 88.44 84 GLY A CA 1
ATOM 627 C C . GLY A 1 84 ? -33.987 -1.304 13.986 1.00 88.44 84 GLY A C 1
ATOM 628 O O . GLY A 1 84 ? -33.709 -2.239 14.733 1.00 88.44 84 GLY A O 1
ATOM 629 N N . SER A 1 85 ? -33.505 -1.229 12.746 1.00 94.38 85 SER A N 1
ATOM 630 C CA . SER A 1 85 ? -32.557 -2.197 12.187 1.00 94.38 85 SER A CA 1
ATOM 631 C C . SER A 1 85 ? -31.311 -1.489 11.676 1.00 94.38 85 SER A C 1
ATOM 633 O O . SER A 1 85 ? -31.390 -0.372 11.158 1.00 94.38 85 SER A O 1
ATOM 635 N N . ILE A 1 86 ? -30.169 -2.174 11.749 1.00 97.25 86 ILE A N 1
ATOM 636 C CA . ILE A 1 86 ? -28.900 -1.664 11.221 1.00 97.25 86 ILE A CA 1
ATOM 637 C C . ILE A 1 86 ? -29.014 -1.271 9.739 1.00 97.25 86 ILE A C 1
ATOM 639 O O . ILE A 1 86 ? -28.459 -0.263 9.312 1.00 97.25 86 ILE A O 1
ATOM 643 N N . GLN A 1 87 ? -29.802 -2.015 8.953 1.00 97.19 87 GLN A N 1
ATOM 644 C CA . GLN A 1 87 ? -30.009 -1.740 7.529 1.00 97.19 87 GLN A CA 1
ATOM 645 C C . GLN A 1 87 ? -30.802 -0.459 7.287 1.00 97.19 87 GLN A C 1
ATOM 647 O O . GLN A 1 87 ? -30.496 0.278 6.348 1.00 97.19 87 GLN A O 1
ATOM 652 N N . ASN A 1 88 ? -31.790 -0.165 8.132 1.00 96.69 88 ASN A N 1
ATOM 653 C CA . ASN A 1 88 ? -32.548 1.077 8.029 1.00 96.69 88 ASN A CA 1
ATOM 654 C C . ASN A 1 88 ? -31.658 2.279 8.364 1.00 96.69 88 ASN A C 1
ATOM 656 O O . ASN A 1 88 ? -31.684 3.260 7.619 1.00 96.69 88 ASN A O 1
ATOM 660 N N . SER A 1 89 ? -30.822 2.177 9.403 1.00 97.25 89 SER A N 1
ATOM 661 C CA . SER A 1 89 ? -29.853 3.220 9.769 1.00 97.25 89 SER A CA 1
ATOM 662 C C . SER A 1 89 ? -28.819 3.454 8.668 1.00 97.25 89 SER A C 1
ATOM 664 O O . SER A 1 89 ? -28.600 4.594 8.266 1.00 97.25 89 SER A O 1
ATOM 666 N N . ILE A 1 90 ? -28.255 2.383 8.098 1.00 98.12 90 ILE A N 1
ATOM 667 C CA . ILE A 1 90 ? -27.332 2.471 6.956 1.00 98.12 90 ILE A CA 1
ATOM 668 C C . ILE A 1 90 ? -28.020 3.121 5.752 1.00 98.12 90 ILE A C 1
ATOM 670 O O . ILE A 1 90 ? -27.466 4.028 5.133 1.00 98.12 90 ILE A O 1
ATOM 674 N N . SER A 1 91 ? -29.240 2.688 5.423 1.00 97.69 91 SER A N 1
ATOM 675 C CA . SER A 1 91 ? -29.993 3.228 4.286 1.00 97.69 91 SER A CA 1
ATOM 676 C C . SER A 1 91 ? -30.314 4.707 4.471 1.00 97.69 91 SER A C 1
ATOM 678 O O . SER A 1 91 ? -30.243 5.473 3.513 1.00 97.69 91 SER A O 1
ATOM 680 N N . TYR A 1 92 ? -30.670 5.118 5.689 1.00 97.19 92 TYR A N 1
ATOM 681 C CA . TYR A 1 92 ? -30.870 6.522 6.028 1.00 97.19 92 TYR A CA 1
ATOM 682 C C . TYR A 1 92 ? -29.572 7.313 5.857 1.00 97.19 92 TYR A C 1
ATOM 684 O O . TYR A 1 92 ? -29.551 8.278 5.098 1.00 97.19 92 TYR A O 1
ATOM 692 N N . MET A 1 93 ? -28.476 6.836 6.449 1.00 97.75 93 MET A N 1
ATOM 693 C CA . MET A 1 93 ? -27.184 7.514 6.411 1.00 97.75 93 MET A CA 1
ATOM 694 C C . MET A 1 93 ? -26.623 7.662 4.996 1.00 97.75 93 MET A C 1
ATOM 696 O O . MET A 1 93 ? -26.114 8.721 4.654 1.00 97.75 93 MET A O 1
ATOM 700 N N . ILE A 1 94 ? -26.765 6.648 4.136 1.00 97.38 94 ILE A N 1
ATOM 701 C CA . ILE A 1 94 ? -26.356 6.747 2.727 1.00 97.38 94 ILE A CA 1
ATOM 702 C C . ILE A 1 94 ? -27.139 7.851 2.004 1.00 97.38 94 ILE A C 1
ATOM 704 O O . ILE A 1 94 ? -26.548 8.592 1.218 1.00 97.38 94 ILE A O 1
ATOM 708 N N . ARG A 1 95 ? -28.445 7.998 2.270 1.00 97.75 95 ARG A N 1
ATOM 709 C CA . ARG A 1 95 ? -29.264 9.065 1.667 1.00 97.75 95 ARG A CA 1
ATOM 710 C C . ARG A 1 95 ? -28.925 10.454 2.207 1.00 97.75 95 ARG A C 1
ATOM 712 O O . ARG A 1 95 ? -29.126 11.426 1.493 1.00 97.75 95 ARG A O 1
ATOM 719 N N . THR A 1 96 ? -28.441 10.551 3.443 1.00 96.81 96 THR A N 1
ATOM 720 C CA . THR A 1 96 ? -28.179 11.827 4.131 1.00 96.81 96 THR A CA 1
ATOM 721 C C . THR A 1 96 ? -26.689 12.113 4.345 1.00 96.81 96 THR A C 1
ATOM 723 O O . THR A 1 96 ? -26.344 12.961 5.165 1.00 96.81 96 THR A O 1
ATOM 726 N N . GLN A 1 97 ? -25.801 11.419 3.630 1.00 96.12 97 GLN A N 1
ATOM 727 C CA . GLN A 1 97 ? -24.347 11.417 3.859 1.00 96.12 97 GLN A CA 1
ATOM 728 C C . GLN A 1 97 ? -23.646 12.773 3.682 1.00 96.12 97 GLN A C 1
ATOM 730 O O . GLN A 1 97 ? -22.489 12.921 4.071 1.00 96.12 97 GLN A O 1
ATOM 735 N N . GLU A 1 98 ? -24.308 13.748 3.061 1.00 94.00 98 GLU A N 1
ATOM 736 C CA . GLU A 1 98 ? -23.806 15.123 2.959 1.00 94.00 98 GLU A CA 1
ATOM 737 C C . GLU A 1 98 ? -23.922 15.873 4.290 1.00 94.00 98 GLU A C 1
ATOM 739 O O . GLU A 1 98 ? -23.127 16.769 4.555 1.00 94.00 98 GLU A O 1
ATOM 744 N N . ASN A 1 99 ? -24.863 15.466 5.148 1.00 95.12 99 ASN A N 1
ATOM 745 C CA . ASN A 1 99 ? -25.042 16.033 6.482 1.00 95.12 99 ASN A CA 1
ATOM 746 C C . ASN A 1 99 ? -24.145 15.330 7.500 1.00 95.12 99 ASN A C 1
ATOM 748 O O . ASN A 1 99 ? -23.397 15.977 8.227 1.00 95.12 99 ASN A O 1
ATOM 752 N N . ALA A 1 100 ? -24.239 14.000 7.556 1.00 96.62 100 ALA A N 1
ATOM 753 C CA . ALA A 1 100 ? -23.446 13.189 8.462 1.00 96.62 100 ALA A CA 1
ATOM 754 C C . ALA A 1 100 ? -23.324 11.754 7.959 1.00 96.62 100 ALA A C 1
ATOM 756 O O . ALA A 1 100 ? -24.262 11.188 7.391 1.00 96.62 100 ALA A O 1
ATOM 757 N N . PHE A 1 101 ? -22.168 11.151 8.214 1.00 98.38 101 PHE A N 1
ATOM 758 C CA . PHE A 1 101 ? -21.969 9.716 8.072 1.00 98.38 101 PHE A CA 1
ATOM 759 C C . PHE A 1 101 ? -20.853 9.233 8.998 1.00 98.38 101 PHE A C 1
ATOM 761 O O . PHE A 1 101 ? -19.969 10.012 9.360 1.00 98.38 101 PHE A O 1
ATOM 768 N N . VAL A 1 102 ? -20.869 7.938 9.317 1.00 98.69 102 VAL A N 1
ATOM 769 C CA . VAL A 1 102 ? -19.817 7.229 10.058 1.00 98.69 102 VAL A CA 1
ATOM 770 C C . VAL A 1 102 ? -19.206 6.114 9.206 1.00 98.69 102 VAL A C 1
ATOM 772 O O . VAL A 1 102 ? -19.627 5.865 8.076 1.00 98.69 102 VAL A O 1
ATOM 775 N N . HIS A 1 103 ? -18.200 5.423 9.736 1.00 98.81 103 HIS A N 1
ATOM 776 C CA . HIS A 1 103 ? -17.529 4.350 9.009 1.00 98.81 103 HIS A CA 1
ATOM 777 C C . HIS A 1 103 ? -18.249 3.018 9.122 1.00 98.81 103 HIS A C 1
ATOM 779 O O . HIS A 1 103 ? -18.277 2.265 8.151 1.00 98.81 103 HIS A O 1
ATOM 785 N N . ALA A 1 104 ? -18.801 2.718 10.294 1.00 98.88 104 ALA A N 1
ATOM 786 C CA . ALA A 1 104 ? -19.339 1.403 10.589 1.00 98.88 104 ALA A CA 1
ATOM 787 C C . ALA A 1 104 ? -20.549 1.465 11.517 1.00 98.88 104 ALA A C 1
ATOM 789 O O . ALA A 1 104 ? -20.761 2.449 12.221 1.00 98.88 104 ALA A O 1
ATOM 790 N N . PHE A 1 105 ? -21.305 0.375 11.526 1.00 98.81 105 PHE A N 1
ATOM 791 C CA . PHE A 1 105 ? -22.414 0.129 12.432 1.00 98.81 105 PHE A CA 1
ATOM 792 C C . PHE A 1 105 ? -22.266 -1.235 13.099 1.00 98.81 105 PHE A C 1
ATOM 794 O O . PHE A 1 105 ? -21.771 -2.179 12.476 1.00 98.81 105 PHE A O 1
ATOM 801 N N . VAL A 1 106 ? -22.756 -1.362 14.331 1.00 98.75 106 VAL A N 1
ATOM 802 C CA . VAL A 1 106 ? -22.770 -2.628 15.068 1.00 98.75 106 VAL A CA 1
ATOM 803 C C . VAL A 1 106 ? -24.060 -2.817 15.867 1.00 98.75 106 VAL A C 1
ATOM 805 O O . VAL A 1 106 ? -24.549 -1.901 16.530 1.00 98.75 106 VAL A O 1
ATOM 808 N N . ASP A 1 107 ? -24.597 -4.032 15.850 1.00 97.62 107 ASP A N 1
ATOM 809 C CA . ASP A 1 107 ? -25.670 -4.484 16.741 1.00 97.62 107 ASP A CA 1
ATOM 810 C C . ASP A 1 107 ? -25.306 -5.823 17.409 1.00 97.62 107 ASP A C 1
ATOM 812 O O . ASP A 1 107 ? -24.163 -6.279 17.341 1.00 97.62 107 ASP A O 1
ATOM 816 N N . GLY A 1 108 ? -26.261 -6.460 18.091 1.00 96.06 108 GLY A N 1
ATOM 817 C CA . GLY A 1 108 ? -26.047 -7.752 18.754 1.00 96.06 108 GLY A CA 1
ATOM 818 C C . GLY A 1 108 ? -25.803 -8.939 17.810 1.00 96.06 108 GLY A C 1
ATOM 819 O O . GLY A 1 108 ? -25.643 -10.061 18.277 1.00 96.06 108 GLY A O 1
ATOM 820 N N . SER A 1 109 ? -25.801 -8.739 16.494 1.00 97.31 109 SER A N 1
ATOM 821 C CA . SER A 1 109 ? -25.732 -9.797 15.480 1.00 97.31 109 SER A CA 1
ATOM 822 C C . SER A 1 109 ? -24.947 -9.428 14.217 1.00 97.31 109 SER A C 1
ATOM 824 O O . SER A 1 109 ? -24.539 -10.327 13.481 1.00 97.31 109 SER A O 1
ATOM 826 N N . GLN A 1 110 ? -24.706 -8.140 13.963 1.00 98.31 110 GLN A N 1
ATOM 827 C CA . GLN A 1 110 ? -24.092 -7.620 12.743 1.00 98.31 110 GLN A CA 1
ATOM 828 C C . GLN A 1 110 ? -23.010 -6.579 13.057 1.00 98.31 110 GLN A C 1
ATOM 830 O O . GLN A 1 110 ? -23.139 -5.785 13.985 1.00 98.31 110 GLN A O 1
ATOM 835 N N . LEU A 1 111 ? -21.968 -6.555 12.225 1.00 98.81 111 LEU A N 1
ATOM 836 C CA . LEU A 1 111 ? -20.958 -5.499 12.145 1.00 98.81 111 LEU A CA 1
ATOM 837 C C . LEU A 1 111 ? -20.764 -5.156 10.670 1.00 98.81 111 LEU A C 1
ATOM 839 O O . LEU A 1 111 ? -20.387 -6.027 9.883 1.00 98.81 111 LEU A O 1
ATOM 843 N N . ILE A 1 112 ? -21.060 -3.917 10.282 1.00 98.81 112 ILE A N 1
ATOM 844 C CA . ILE A 1 112 ? -21.074 -3.506 8.876 1.00 98.81 112 ILE A CA 1
ATOM 845 C C . ILE A 1 112 ? -20.302 -2.204 8.698 1.00 98.81 112 ILE A C 1
ATOM 847 O O . ILE A 1 112 ? -20.702 -1.174 9.232 1.00 98.81 112 ILE A O 1
ATOM 851 N N . THR A 1 113 ? -19.245 -2.243 7.890 1.00 98.75 113 THR A N 1
ATOM 852 C CA . THR A 1 113 ? -18.439 -1.071 7.524 1.00 98.75 113 THR A CA 1
ATOM 853 C C . THR A 1 113 ? -18.875 -0.546 6.163 1.00 98.75 113 THR A C 1
ATOM 855 O O . THR A 1 113 ? -18.807 -1.257 5.159 1.00 98.75 113 THR A O 1
ATOM 858 N N . ILE A 1 114 ? -19.334 0.704 6.130 1.00 98.50 114 ILE A N 1
ATOM 859 C CA . ILE A 1 114 ? -19.944 1.357 4.964 1.00 98.50 114 ILE A CA 1
ATOM 860 C C . ILE A 1 114 ? -19.053 2.430 4.321 1.00 98.50 114 ILE A C 1
ATOM 862 O O . ILE A 1 114 ? -19.303 2.838 3.185 1.00 98.50 114 ILE A O 1
ATOM 866 N N . ALA A 1 115 ? -18.009 2.871 5.026 1.00 98.31 115 ALA A N 1
ATOM 867 C CA . ALA A 1 115 ? -17.060 3.878 4.559 1.00 98.31 115 ALA A CA 1
ATOM 868 C C . ALA A 1 115 ? -15.608 3.422 4.793 1.00 98.31 115 ALA A C 1
ATOM 870 O O . ALA A 1 115 ? -15.320 2.640 5.698 1.00 98.31 115 ALA A O 1
ATOM 871 N N . ASP A 1 116 ? -14.684 3.903 3.964 1.00 97.69 116 ASP A N 1
ATOM 872 C CA . ASP A 1 116 ? -13.254 3.605 4.045 1.00 97.69 116 ASP A CA 1
ATOM 873 C C . ASP A 1 116 ? -12.645 4.222 5.312 1.00 97.69 116 ASP A C 1
ATOM 875 O O . ASP A 1 116 ? -12.583 5.444 5.440 1.00 97.69 116 ASP A O 1
ATOM 879 N N . THR A 1 117 ? -12.166 3.380 6.234 1.00 97.69 117 THR A N 1
ATOM 880 C CA . THR A 1 117 ? -11.554 3.806 7.503 1.00 97.69 117 THR A CA 1
ATOM 881 C C . THR A 1 117 ? -10.186 4.470 7.346 1.00 97.69 117 THR A C 1
ATOM 883 O O . THR A 1 117 ? -9.662 5.020 8.310 1.00 97.69 117 THR A O 1
ATOM 886 N N . ALA A 1 118 ? -9.587 4.467 6.149 1.00 96.62 118 ALA A N 1
ATOM 887 C CA . ALA A 1 118 ? -8.386 5.252 5.856 1.00 96.62 118 ALA A CA 1
ATOM 888 C C . ALA A 1 118 ? -8.689 6.728 5.520 1.00 96.62 118 ALA A C 1
ATOM 890 O O . ALA A 1 118 ? -7.760 7.525 5.368 1.00 96.62 118 ALA A O 1
ATOM 891 N N . LYS A 1 119 ? -9.967 7.106 5.418 1.00 97.38 119 LYS A N 1
ATOM 892 C CA . LYS A 1 119 ? -10.435 8.470 5.143 1.00 97.38 119 LYS A CA 1
ATOM 893 C C . LYS A 1 119 ? -11.333 8.957 6.271 1.00 97.38 119 LYS A C 1
ATOM 895 O O . LYS A 1 119 ? -11.871 8.156 7.008 1.00 97.38 119 LYS A O 1
ATOM 900 N N . LYS A 1 120 ? -11.511 10.271 6.391 1.00 97.75 120 LYS A N 1
ATOM 901 C CA . LYS A 1 120 ? -12.365 10.900 7.408 1.00 97.75 120 LYS A CA 1
ATOM 902 C C . LYS A 1 120 ? -13.847 10.542 7.216 1.00 97.75 120 LYS A C 1
ATOM 904 O O . LYS A 1 120 ? -14.277 10.183 6.115 1.00 97.75 120 LYS A O 1
ATOM 909 N N . ALA A 1 121 ? -14.621 10.758 8.277 1.00 97.88 121 ALA A N 1
ATOM 910 C CA . ALA A 1 121 ? -16.082 10.792 8.271 1.00 97.88 121 ALA A CA 1
ATOM 911 C C . ALA A 1 121 ? -16.608 12.091 8.907 1.00 97.88 121 ALA A C 1
ATOM 913 O O . ALA A 1 121 ? -15.813 12.882 9.424 1.00 97.88 121 ALA A O 1
ATOM 914 N N . TRP A 1 122 ? -17.922 12.326 8.835 1.00 96.31 122 TRP A N 1
ATOM 915 C CA . TRP A 1 122 ? -18.576 13.561 9.287 1.00 96.31 122 TRP A CA 1
ATOM 916 C C . TRP A 1 122 ? -19.658 13.318 10.349 1.00 96.31 122 TRP A C 1
ATOM 918 O O . TRP A 1 122 ? -20.784 13.764 10.185 1.00 96.31 122 TRP A O 1
ATOM 928 N N . GLY A 1 123 ? -19.345 12.612 11.433 1.00 96.38 123 GLY A N 1
ATOM 929 C CA . GLY A 1 123 ? -20.309 12.309 12.504 1.00 96.38 123 GLY A CA 1
ATOM 930 C C . GLY A 1 123 ? -19.930 12.815 13.899 1.00 96.38 123 GLY A C 1
ATOM 931 O O . GLY A 1 123 ? -20.739 12.693 14.808 1.00 96.38 123 GLY A O 1
ATOM 932 N N . ALA A 1 124 ? -18.746 13.413 14.092 1.00 97.12 124 ALA A N 1
ATOM 933 C CA . ALA A 1 124 ? -18.227 13.757 15.425 1.00 97.12 124 ALA A CA 1
ATOM 934 C C . ALA A 1 124 ? -17.743 15.214 15.559 1.00 97.12 124 ALA A C 1
ATOM 936 O O . ALA A 1 124 ? -16.752 15.501 16.238 1.00 97.12 124 ALA A O 1
ATOM 937 N N . GLY A 1 125 ? -18.385 16.142 14.844 1.00 95.44 125 GLY A N 1
ATOM 938 C CA . GLY A 1 125 ? -17.984 17.551 14.805 1.00 95.44 125 GLY A CA 1
ATOM 939 C C . GLY A 1 125 ? -16.615 17.795 14.149 1.00 95.44 125 GLY A C 1
ATOM 940 O O . GLY A 1 125 ? -15.841 16.881 13.854 1.00 95.44 125 GLY A O 1
ATOM 941 N N . ILE A 1 126 ? -16.279 19.065 13.898 1.00 93.56 126 ILE A N 1
ATOM 942 C CA . ILE A 1 126 ? -15.074 19.419 13.123 1.00 93.56 126 ILE A CA 1
ATOM 943 C C . ILE A 1 126 ? -13.769 18.915 13.754 1.00 93.56 126 ILE A C 1
ATOM 945 O O . ILE A 1 126 ? -12.809 18.670 13.028 1.00 93.56 126 ILE A O 1
ATOM 949 N N . TYR A 1 127 ? -13.707 18.766 15.079 1.00 94.19 127 TYR A N 1
ATOM 950 C CA . TYR A 1 127 ? -12.499 18.329 15.780 1.00 94.19 127 TYR A CA 1
ATOM 951 C C . TYR A 1 127 ? -12.379 16.804 15.827 1.00 94.19 127 TYR A C 1
ATOM 953 O O . TYR A 1 127 ? -11.322 16.284 15.472 1.00 94.19 127 TYR A O 1
ATOM 961 N N . GLY A 1 128 ? -13.457 16.077 16.145 1.00 95.88 128 GLY A N 1
ATOM 962 C CA . GLY A 1 128 ? -13.460 14.610 16.112 1.00 95.88 128 GLY A CA 1
ATOM 963 C C . GLY A 1 128 ? -13.173 14.064 14.710 1.00 95.88 128 GLY A C 1
ATOM 964 O O . GLY A 1 128 ? -12.325 13.183 14.537 1.00 95.88 128 GLY A O 1
ATOM 965 N N . ASN A 1 129 ? -13.773 14.674 13.682 1.00 97.31 129 ASN A N 1
ATOM 966 C CA . ASN A 1 129 ? -13.587 14.300 12.274 1.00 97.31 129 ASN A CA 1
ATOM 967 C C . ASN A 1 129 ? -12.123 14.403 11.791 1.00 97.31 129 ASN A C 1
ATOM 969 O O . ASN A 1 129 ? -11.764 13.769 10.799 1.00 97.31 129 ASN A O 1
ATOM 973 N N . ARG A 1 130 ? -11.256 15.181 12.464 1.00 95.50 130 ARG A N 1
ATOM 974 C CA . ARG A 1 130 ? -9.828 15.316 12.099 1.00 95.50 130 ARG A CA 1
ATOM 975 C C . ARG A 1 130 ? -9.011 14.063 12.391 1.00 95.50 130 ARG A C 1
ATOM 977 O O . ARG A 1 130 ? -7.988 13.872 11.738 1.00 95.50 130 ARG A O 1
ATOM 984 N N . TYR A 1 131 ? -9.441 13.251 13.357 1.00 96.94 131 TYR A N 1
ATOM 985 C CA . TYR A 1 131 ? -8.649 12.145 13.909 1.00 96.94 131 TYR A CA 1
ATOM 986 C C . TYR A 1 131 ? -9.363 10.794 13.839 1.00 96.94 131 TYR A C 1
ATOM 988 O O . TYR A 1 131 ? -8.701 9.757 13.764 1.00 96.94 131 TYR A O 1
ATOM 996 N N . GLY A 1 132 ? -10.697 10.818 13.916 1.00 97.12 132 GLY A N 1
ATOM 997 C CA . GLY A 1 132 ? -11.511 9.666 14.272 1.00 97.12 132 GLY A CA 1
ATOM 998 C C . GLY A 1 132 ? -11.950 8.795 13.104 1.00 97.12 132 GLY A C 1
ATOM 999 O O . GLY A 1 132 ? -12.555 9.287 12.150 1.00 97.12 132 GLY A O 1
ATOM 1000 N N . ILE A 1 133 ? -11.738 7.488 13.237 1.00 98.75 133 ILE A N 1
ATOM 1001 C CA . ILE A 1 133 ? -12.695 6.491 12.749 1.00 98.75 133 ILE A CA 1
ATOM 1002 C C . ILE A 1 133 ? -13.936 6.578 13.651 1.00 98.75 133 ILE A C 1
ATOM 1004 O O . ILE A 1 133 ? -13.810 6.869 14.834 1.00 98.75 133 ILE A O 1
ATOM 1008 N N . GLN A 1 134 ? -15.126 6.348 13.108 1.00 98.75 134 GLN A N 1
ATOM 1009 C CA . GLN A 1 134 ? -16.407 6.564 13.793 1.00 98.75 134 GLN A CA 1
ATOM 1010 C C . GLN A 1 134 ? -17.303 5.352 13.578 1.00 98.75 134 GLN A C 1
ATOM 1012 O O . GLN A 1 134 ? -17.415 4.888 12.439 1.00 98.75 134 GLN A O 1
ATOM 1017 N N . ILE A 1 135 ? -17.908 4.841 14.646 1.00 98.88 135 ILE A N 1
ATOM 1018 C CA . ILE A 1 135 ? -18.789 3.670 14.609 1.00 98.88 135 ILE A CA 1
ATOM 1019 C C . ILE A 1 135 ? -20.049 3.906 15.437 1.00 98.88 135 ILE A C 1
ATOM 1021 O O . ILE A 1 135 ? -19.967 4.369 16.571 1.00 98.88 135 ILE A O 1
ATOM 1025 N N . GLU A 1 136 ? -21.191 3.544 14.862 1.00 98.75 136 GLU A N 1
ATOM 1026 C CA . GLU A 1 136 ? -22.518 3.659 15.463 1.00 98.75 136 GLU A CA 1
ATOM 1027 C 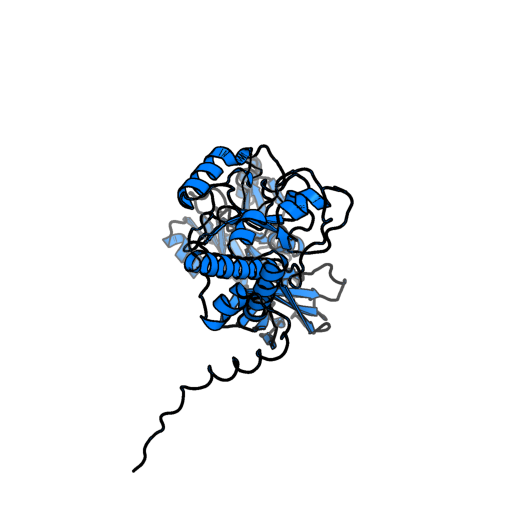C . GLU A 1 136 ? -22.983 2.333 16.062 1.00 98.75 136 GLU A C 1
ATOM 1029 O O . GLU A 1 136 ? -23.005 1.295 15.393 1.00 98.75 136 GLU A O 1
ATOM 1034 N N . GLN A 1 137 ? -23.402 2.358 17.322 1.00 98.44 137 GLN A N 1
ATOM 1035 C CA . GLN A 1 137 ? -24.086 1.236 17.958 1.00 98.44 137 GLN A CA 1
ATOM 1036 C C . GLN A 1 137 ? -25.600 1.378 17.800 1.00 98.44 137 GLN A C 1
ATOM 1038 O O . GLN A 1 137 ? -26.175 2.409 18.140 1.00 98.44 137 GLN A O 1
ATOM 1043 N N . MET A 1 138 ? -26.273 0.313 17.365 1.00 98.12 138 MET A N 1
ATOM 1044 C CA . MET A 1 138 ? -27.729 0.211 17.513 1.00 98.12 138 MET A CA 1
ATOM 1045 C C . MET A 1 138 ? -28.093 0.019 18.994 1.00 98.12 138 MET A C 1
ATOM 1047 O O . MET A 1 138 ? -27.400 -0.714 19.697 1.00 98.12 138 MET A O 1
ATOM 1051 N N . ARG A 1 139 ? -29.195 0.594 19.485 1.00 97.62 139 ARG A N 1
ATOM 1052 C CA . ARG A 1 139 ? -29.647 0.323 20.861 1.00 97.62 139 ARG A CA 1
ATOM 1053 C C . ARG A 1 139 ? -30.354 -1.032 20.938 1.00 97.62 139 ARG A C 1
ATOM 1055 O O . ARG A 1 139 ? -31.403 -1.222 20.323 1.00 97.62 139 ARG A O 1
ATOM 1062 N N . VAL A 1 140 ? -29.782 -1.988 21.674 1.00 96.44 140 VAL A N 1
ATOM 1063 C CA . VAL A 1 140 ? -30.351 -3.340 21.849 1.00 96.44 140 VAL A CA 1
ATOM 1064 C C . VAL A 1 140 ? -31.111 -3.470 23.172 1.00 96.44 140 VAL A C 1
ATOM 1066 O O . VAL A 1 140 ? -30.795 -2.803 24.152 1.00 96.44 140 VAL A O 1
ATOM 1069 N N . GLY A 1 141 ? -32.120 -4.345 23.209 1.00 93.75 141 GLY A N 1
ATOM 1070 C CA . GLY A 1 141 ? -33.040 -4.464 24.352 1.00 93.75 141 GLY A CA 1
ATOM 1071 C C . GLY A 1 141 ? -32.722 -5.567 25.367 1.00 93.75 141 GLY A C 1
ATOM 1072 O O . GLY A 1 141 ? -33.440 -5.696 26.354 1.00 93.75 141 GLY A O 1
ATOM 1073 N N . SER A 1 142 ? -31.694 -6.395 25.145 1.00 95.25 142 SER A N 1
ATOM 1074 C CA . SER A 1 142 ? -31.365 -7.524 26.028 1.00 95.25 142 SER A CA 1
ATOM 1075 C C . SER A 1 142 ? -29.883 -7.565 26.389 1.00 95.25 142 SER A C 1
ATOM 1077 O O . SER A 1 142 ? -29.030 -7.118 25.622 1.00 95.25 142 SER A O 1
ATOM 1079 N N . ARG A 1 143 ? -29.570 -8.137 27.560 1.00 95.31 143 ARG A N 1
ATOM 1080 C CA . ARG A 1 143 ? -28.184 -8.294 28.033 1.00 95.31 143 ARG A CA 1
ATOM 1081 C C . ARG A 1 143 ? -27.340 -9.124 27.069 1.00 95.31 143 ARG A C 1
ATOM 1083 O O . ARG A 1 143 ? -26.231 -8.716 26.756 1.00 95.31 143 ARG A O 1
ATOM 1090 N N . ASP A 1 144 ? -27.879 -10.220 26.542 1.00 96.06 144 ASP A N 1
ATOM 1091 C CA . ASP A 1 144 ? -27.144 -11.092 25.618 1.00 96.06 144 ASP A CA 1
ATOM 1092 C C . ASP A 1 144 ? -26.788 -10.372 24.311 1.00 96.06 144 ASP A C 1
ATOM 1094 O O . ASP A 1 144 ? -25.652 -10.458 23.835 1.00 96.06 144 ASP A O 1
ATOM 1098 N N . ALA A 1 145 ? -27.734 -9.604 23.755 1.00 97.12 145 ALA A N 1
ATOM 1099 C CA . ALA A 1 145 ? -27.481 -8.790 22.571 1.00 97.12 145 ALA A CA 1
ATOM 1100 C C . ALA A 1 145 ? -26.451 -7.689 22.863 1.00 97.12 145 ALA A C 1
ATOM 1102 O O . ALA A 1 145 ? -25.560 -7.461 22.046 1.00 97.12 145 ALA A O 1
ATOM 1103 N N . PHE A 1 146 ? -26.525 -7.057 24.039 1.00 97.88 146 PHE A N 1
ATOM 1104 C CA . PHE A 1 146 ? -25.561 -6.044 24.468 1.00 97.88 146 PHE A CA 1
ATOM 1105 C C . PHE A 1 146 ? -24.157 -6.632 24.622 1.00 97.88 146 PHE A C 1
ATOM 1107 O O . PHE A 1 146 ? -23.194 -6.081 24.101 1.00 97.88 146 PHE A O 1
ATOM 1114 N N . TYR A 1 147 ? -24.022 -7.800 25.253 1.00 98.00 147 TYR A N 1
ATOM 1115 C CA . TYR A 1 147 ? -22.729 -8.462 25.419 1.00 98.00 147 TYR A CA 1
ATOM 1116 C C . TYR A 1 147 ? -22.102 -8.824 24.073 1.00 98.00 147 TYR A C 1
ATOM 1118 O O . TYR A 1 147 ? -20.913 -8.588 23.856 1.00 98.00 147 TYR A O 1
ATOM 1126 N N . LYS A 1 148 ? -22.904 -9.348 23.139 1.00 98.44 148 LYS A N 1
ATOM 1127 C CA . LYS A 1 148 ? -22.453 -9.654 21.779 1.00 98.44 148 LYS A CA 1
ATOM 1128 C C . LYS A 1 148 ? -22.057 -8.394 21.005 1.00 98.44 148 LYS A C 1
ATOM 1130 O O . LYS A 1 148 ? -21.029 -8.412 20.324 1.00 98.44 148 LYS A O 1
ATOM 1135 N N . GLN A 1 149 ? -22.818 -7.308 21.139 1.00 98.50 149 GLN A N 1
ATOM 1136 C CA . GLN A 1 149 ? -22.507 -6.015 20.531 1.00 98.50 149 GLN A CA 1
ATOM 1137 C C . GLN A 1 149 ? -21.195 -5.440 21.078 1.00 98.50 149 GLN A C 1
ATOM 1139 O O . GLN A 1 149 ? -20.310 -5.114 20.293 1.00 98.50 149 GLN A O 1
ATOM 1144 N N . ILE A 1 150 ? -21.031 -5.367 22.402 1.00 98.50 150 ILE A N 1
ATOM 1145 C CA . ILE A 1 150 ? -19.838 -4.808 23.053 1.00 98.50 150 ILE A CA 1
ATOM 1146 C C . ILE A 1 150 ? -18.592 -5.652 22.769 1.00 98.50 150 ILE A C 1
ATOM 1148 O O . ILE A 1 150 ? -17.546 -5.092 22.446 1.00 98.50 150 ILE A O 1
ATOM 1152 N N . ALA A 1 151 ? -18.699 -6.985 22.790 1.00 98.69 151 ALA A N 1
ATOM 1153 C CA . ALA A 1 151 ? -17.613 -7.875 22.373 1.00 98.69 151 ALA A CA 1
ATOM 1154 C C . ALA A 1 151 ? -17.180 -7.604 20.922 1.00 98.69 151 ALA A C 1
ATOM 1156 O O . ALA A 1 151 ? -15.991 -7.514 20.615 1.00 98.69 151 ALA A O 1
ATOM 1157 N N . THR A 1 152 ? -18.158 -7.434 20.028 1.00 98.88 152 THR A N 1
ATOM 1158 C CA . THR A 1 152 ? -17.928 -7.145 18.608 1.00 98.88 152 THR A CA 1
ATOM 1159 C C . THR A 1 152 ? -17.283 -5.779 18.405 1.00 98.88 152 THR A C 1
ATOM 1161 O O . THR A 1 152 ? -16.270 -5.674 17.713 1.00 98.88 152 THR A O 1
ATOM 1164 N N . LEU A 1 153 ? -17.829 -4.751 19.050 1.00 98.88 153 LEU A N 1
ATOM 1165 C CA . LEU A 1 153 ? -17.336 -3.384 18.999 1.00 98.88 153 LEU A CA 1
ATOM 1166 C C . LEU A 1 153 ? -15.911 -3.278 19.551 1.00 98.88 153 LEU A C 1
ATOM 1168 O O . LEU A 1 153 ? -15.043 -2.716 18.889 1.00 98.88 153 LEU A O 1
ATOM 1172 N N . ALA A 1 154 ? -15.642 -3.850 20.727 1.00 98.81 154 ALA A N 1
ATOM 1173 C CA . ALA A 1 154 ? -14.322 -3.797 21.349 1.00 98.81 154 ALA A CA 1
ATOM 1174 C C . ALA A 1 154 ? -13.267 -4.524 20.501 1.00 98.81 154 ALA A C 1
ATOM 1176 O O . ALA A 1 154 ? -12.167 -4.003 20.285 1.00 98.81 154 ALA A O 1
ATOM 1177 N N . ASN A 1 155 ? -13.617 -5.695 19.956 1.00 98.69 155 ASN A N 1
ATOM 1178 C CA . ASN A 1 155 ? -12.751 -6.426 19.041 1.00 98.69 155 ASN A CA 1
ATOM 1179 C C . ASN A 1 155 ? -12.455 -5.618 17.768 1.00 98.69 155 ASN A C 1
ATOM 1181 O O . ASN A 1 155 ? -11.288 -5.471 17.402 1.00 98.69 155 ASN A O 1
ATOM 1185 N N . TRP A 1 156 ? -13.477 -5.043 17.129 1.00 98.75 156 TRP A N 1
ATOM 1186 C CA . TRP A 1 156 ? -13.303 -4.213 15.936 1.00 98.75 156 TRP A CA 1
ATOM 1187 C C . TRP A 1 156 ? -12.456 -2.966 16.208 1.00 98.75 156 TRP A C 1
ATOM 1189 O O . TRP A 1 156 ? -11.519 -2.697 15.455 1.00 98.75 156 TRP A O 1
ATOM 1199 N N . THR A 1 157 ? -12.704 -2.256 17.312 1.00 98.88 157 THR A N 1
ATOM 1200 C CA . THR A 1 157 ? -11.893 -1.107 17.737 1.00 98.88 157 THR A CA 1
ATOM 1201 C C . THR A 1 157 ? -10.432 -1.512 17.911 1.00 98.88 157 THR A C 1
ATOM 1203 O O . THR A 1 157 ? -9.549 -0.855 17.363 1.00 98.88 157 THR A O 1
ATOM 1206 N N . SER A 1 158 ? -10.158 -2.639 18.581 1.00 98.50 158 SER A N 1
ATOM 1207 C CA . SER A 1 158 ? -8.787 -3.142 18.753 1.00 98.50 158 SER A CA 1
ATOM 1208 C C . SER A 1 158 ? -8.083 -3.419 17.418 1.00 98.50 158 SER A C 1
ATOM 1210 O O . SER A 1 158 ? -6.907 -3.091 17.252 1.00 98.50 158 SER A O 1
ATOM 1212 N N . ILE A 1 159 ? -8.821 -3.955 16.438 1.00 97.12 159 ILE A N 1
ATOM 1213 C CA . ILE A 1 159 ? -8.328 -4.198 15.083 1.00 97.12 159 ILE A CA 1
ATOM 1214 C C . ILE A 1 159 ? -8.008 -2.876 14.385 1.00 97.12 159 ILE A C 1
ATOM 1216 O O . ILE A 1 159 ? -6.964 -2.788 13.745 1.00 97.12 159 ILE A O 1
ATOM 1220 N N . GLN A 1 160 ? -8.838 -1.837 14.528 1.00 98.00 160 GLN A N 1
ATOM 1221 C CA . GLN A 1 160 ? -8.534 -0.531 13.933 1.00 98.00 160 GLN A CA 1
ATOM 1222 C C . GLN A 1 160 ? -7.265 0.084 14.545 1.00 98.00 160 GLN A C 1
ATOM 1224 O O . GLN A 1 160 ? -6.398 0.555 13.804 1.00 98.00 160 GLN A O 1
ATOM 1229 N N . LEU A 1 161 ? -7.106 0.020 15.874 1.00 98.00 161 LEU A N 1
ATOM 1230 C CA . LEU A 1 161 ? -5.901 0.512 16.556 1.00 98.00 161 LEU A CA 1
ATOM 1231 C C . LEU A 1 161 ? -4.634 -0.180 16.033 1.00 98.00 161 LEU A C 1
ATOM 1233 O O . LEU A 1 161 ? -3.638 0.486 15.741 1.00 98.00 161 LEU A O 1
ATOM 1237 N N . LEU A 1 162 ? -4.685 -1.505 15.866 1.00 95.44 162 LEU A N 1
ATOM 1238 C CA . LEU A 1 162 ? -3.579 -2.300 15.334 1.00 95.44 162 LEU A CA 1
ATOM 1239 C C . LEU A 1 162 ? -3.329 -2.008 13.853 1.00 95.44 162 LEU A C 1
ATOM 1241 O O . LEU A 1 162 ? -2.211 -1.661 13.485 1.00 95.44 162 LEU A O 1
ATOM 1245 N N . LYS A 1 163 ? -4.362 -2.083 13.007 1.00 93.75 163 LYS A N 1
ATOM 1246 C CA . LYS A 1 163 ? -4.286 -1.857 11.554 1.00 93.75 163 LYS A CA 1
ATOM 1247 C C . LYS A 1 163 ? -3.623 -0.524 11.218 1.00 93.75 163 LYS A C 1
ATOM 1249 O O . LYS A 1 163 ? -2.800 -0.471 10.305 1.00 93.75 163 LYS A O 1
ATOM 1254 N N . TYR A 1 164 ? -3.954 0.531 11.961 1.00 95.25 164 TYR A N 1
ATOM 1255 C CA . TYR A 1 164 ? -3.432 1.877 11.730 1.00 95.25 164 TYR A CA 1
ATOM 1256 C C . TYR A 1 164 ? -2.239 2.248 12.621 1.00 95.25 164 TYR A C 1
ATOM 1258 O O . TYR A 1 164 ? -1.706 3.353 12.489 1.00 95.25 164 TYR A O 1
ATOM 1266 N N . ASN A 1 165 ? -1.752 1.333 13.466 1.00 93.94 165 ASN A N 1
ATOM 1267 C CA . ASN A 1 165 ? -0.652 1.571 14.402 1.00 93.94 165 ASN A CA 1
ATOM 1268 C C . ASN A 1 165 ? -0.898 2.844 15.246 1.00 93.94 165 ASN A C 1
ATOM 1270 O O . ASN A 1 165 ? -0.145 3.820 15.163 1.00 93.94 165 ASN A O 1
ATOM 1274 N N . MET A 1 166 ? -2.020 2.862 15.977 1.00 95.69 166 MET A N 1
ATOM 1275 C CA . MET A 1 166 ? -2.453 3.963 16.859 1.00 95.69 166 MET A CA 1
ATOM 1276 C C . MET A 1 166 ? -1.908 3.843 18.296 1.00 95.69 166 MET A C 1
ATOM 1278 O O . MET A 1 166 ? -2.217 4.676 19.148 1.00 95.69 166 MET A O 1
ATOM 1282 N N . GLY A 1 167 ? -1.108 2.811 18.576 1.00 94.50 167 GLY A N 1
ATOM 1283 C CA . GLY A 1 167 ? -0.602 2.494 19.912 1.00 94.50 167 GLY A CA 1
ATOM 1284 C C . GLY A 1 167 ? -1.562 1.643 20.749 1.00 94.50 167 GLY A C 1
ATOM 1285 O O . GLY A 1 167 ? -2.629 1.235 20.290 1.00 94.50 167 GLY A O 1
ATOM 1286 N N . ALA A 1 168 ? -1.151 1.351 21.987 1.00 96.50 168 ALA A N 1
ATOM 1287 C CA . ALA A 1 168 ? -1.967 0.596 22.935 1.00 96.50 168 ALA A CA 1
ATOM 1288 C C . ALA A 1 168 ? -3.269 1.351 23.274 1.00 96.50 168 ALA A C 1
ATOM 1290 O O . ALA A 1 168 ? -3.245 2.586 23.289 1.00 96.50 168 ALA A O 1
ATOM 1291 N N . PRO A 1 169 ? -4.383 0.649 23.557 1.00 98.56 169 PRO A N 1
ATOM 1292 C CA . PRO A 1 169 ? -5.656 1.275 23.905 1.00 98.56 169 PRO A CA 1
ATOM 1293 C C . PRO A 1 169 ? -5.506 2.271 25.052 1.00 98.56 169 PRO A C 1
ATOM 1295 O O . PRO A 1 169 ? -4.963 1.949 26.108 1.00 98.56 169 PRO A O 1
ATOM 1298 N N . LYS A 1 170 ? -5.977 3.494 24.829 1.00 98.44 170 LYS A N 1
ATOM 1299 C CA . LYS A 1 170 ? -5.938 4.575 25.805 1.00 98.44 170 LYS A CA 1
ATOM 1300 C C . LYS A 1 170 ? -7.166 5.451 25.624 1.00 98.44 170 LYS A C 1
ATOM 1302 O O . LYS A 1 170 ? -7.325 6.097 24.586 1.00 98.44 170 LYS A O 1
ATOM 1307 N N . LEU A 1 171 ? -8.007 5.491 26.650 1.00 98.38 171 LEU A N 1
ATOM 1308 C CA . LEU A 1 171 ? -9.143 6.396 26.688 1.00 98.38 171 LEU A CA 1
ATOM 1309 C C . LEU A 1 171 ? -8.638 7.847 26.694 1.00 98.38 171 LEU A C 1
ATOM 1311 O O . LEU A 1 171 ? -7.687 8.183 27.404 1.00 98.38 171 LEU A O 1
ATOM 1315 N N . MET A 1 172 ? -9.239 8.694 25.864 1.00 97.38 172 MET A N 1
ATOM 1316 C CA . MET A 1 172 ? -8.951 10.127 25.826 1.00 97.38 172 MET A CA 1
ATOM 1317 C C . MET A 1 172 ? -9.257 10.765 27.189 1.00 97.38 172 MET A C 1
ATOM 1319 O O . MET A 1 172 ? -10.157 10.321 27.893 1.00 97.38 172 MET A O 1
ATOM 1323 N N . THR A 1 173 ? -8.551 11.823 27.589 1.00 94.56 173 THR A N 1
ATOM 1324 C CA . THR A 1 173 ? -9.005 12.581 28.768 1.00 94.56 173 THR A CA 1
ATOM 1325 C C . THR A 1 173 ? -10.106 13.557 28.361 1.00 94.56 173 THR A C 1
ATOM 1327 O O . THR A 1 173 ? -9.990 14.245 27.342 1.00 94.56 173 THR A O 1
ATOM 1330 N N . SER A 1 174 ? -11.168 13.650 29.159 1.00 91.00 174 SER A N 1
ATOM 1331 C CA . SER A 1 174 ? -12.213 14.661 28.993 1.00 91.00 174 SER A CA 1
ATOM 1332 C C . SER A 1 174 ? -12.566 15.299 30.335 1.00 91.00 174 SER A C 1
ATOM 1334 O O . SER A 1 174 ? -12.553 14.605 31.354 1.00 91.00 174 SER A O 1
ATOM 1336 N N . PRO A 1 175 ? -12.922 16.593 30.359 1.00 88.75 175 PRO A N 1
ATOM 1337 C CA . PRO A 1 175 ? -13.536 17.206 31.532 1.00 88.75 175 PRO A CA 1
ATOM 1338 C C . PRO A 1 175 ? -14.830 16.479 31.944 1.00 88.75 175 PRO A C 1
ATOM 1340 O O . PRO A 1 175 ? -15.457 15.811 31.125 1.00 88.75 175 PRO A O 1
ATOM 1343 N N . ASN A 1 176 ? -15.258 16.639 33.200 1.00 85.62 176 ASN A N 1
ATOM 1344 C CA . ASN A 1 176 ? -16.528 16.077 33.695 1.00 85.62 176 ASN A CA 1
ATOM 1345 C C . ASN A 1 176 ? -17.745 16.972 33.388 1.00 85.62 176 ASN A C 1
ATOM 1347 O O . ASN A 1 176 ? -18.889 16.549 33.542 1.00 85.62 176 ASN A O 1
ATOM 1351 N N . THR A 1 177 ? -17.502 18.206 32.947 1.00 86.56 177 THR A N 1
ATOM 1352 C CA . THR A 1 177 ? -18.500 19.194 32.522 1.00 86.56 177 THR A CA 1
ATOM 1353 C C . THR A 1 177 ? -18.117 19.743 31.150 1.00 86.56 177 THR A C 1
ATOM 1355 O O . THR A 1 177 ? -16.967 19.627 30.735 1.00 86.56 177 THR A O 1
ATOM 1358 N N . VAL A 1 178 ? -19.062 20.342 30.427 1.00 86.75 178 VAL A N 1
ATOM 1359 C CA . VAL A 1 178 ? -18.778 20.941 29.115 1.00 86.75 178 VAL A CA 1
ATOM 1360 C C . VAL A 1 178 ? -17.782 22.095 29.289 1.00 86.75 178 VAL A C 1
ATOM 1362 O O . VAL A 1 178 ? -18.129 23.138 29.838 1.00 86.75 178 VAL A O 1
ATOM 1365 N N . SER A 1 179 ? -16.537 21.897 28.847 1.00 88.38 179 SER A N 1
ATOM 1366 C CA . SER A 1 179 ? -15.456 22.891 28.919 1.00 88.38 179 SER A CA 1
ATOM 1367 C C . SER A 1 179 ? -14.528 22.748 27.701 1.00 88.38 179 SER A C 1
ATOM 1369 O O . SER A 1 179 ? -13.390 22.283 27.822 1.00 88.38 179 SER A O 1
ATOM 1371 N N . PRO A 1 180 ? -15.033 23.068 26.494 1.00 89.00 180 PRO A N 1
ATOM 1372 C CA . PRO A 1 180 ? -14.327 22.792 25.255 1.00 89.00 180 PRO A CA 1
ATOM 1373 C C . PRO A 1 180 ? -13.093 23.684 25.108 1.00 89.00 180 PRO A C 1
ATOM 1375 O O . PRO A 1 180 ? -13.169 24.910 25.155 1.00 89.00 180 PRO A O 1
ATOM 1378 N N . ASN A 1 181 ? -11.951 23.057 24.842 1.00 92.06 181 ASN A N 1
ATOM 1379 C CA . ASN A 1 181 ? -10.723 23.721 24.439 1.00 92.06 181 ASN A CA 1
ATOM 1380 C C . ASN A 1 181 ? -10.196 23.062 23.152 1.00 92.06 181 ASN A C 1
ATOM 1382 O O . ASN A 1 181 ? -9.426 22.098 23.237 1.00 92.06 181 ASN A O 1
ATOM 1386 N N . PRO A 1 182 ? -10.568 23.590 21.968 1.00 90.31 182 PRO A N 1
ATOM 1387 C CA . PRO A 1 182 ? -10.129 23.118 20.651 1.00 90.31 182 PRO A CA 1
ATOM 1388 C C . PRO A 1 182 ? -8.622 22.933 20.453 1.00 90.31 182 PRO A C 1
ATOM 1390 O O . PRO A 1 182 ? -8.209 22.200 19.556 1.00 90.31 182 PRO A O 1
ATOM 1393 N N . SER A 1 183 ? -7.806 23.623 21.252 1.00 92.12 183 SER A N 1
ATOM 1394 C CA . SER A 1 183 ? -6.344 23.566 21.185 1.00 92.12 183 SER A CA 1
ATOM 1395 C C . SER A 1 183 ? -5.753 22.442 22.039 1.00 92.12 183 SER A C 1
ATOM 1397 O O . SER A 1 183 ? -4.547 22.207 21.988 1.00 92.12 183 SER A O 1
ATOM 1399 N N . SER A 1 184 ? -6.573 21.744 22.833 1.00 92.81 184 SER A N 1
ATOM 1400 C CA . SER A 1 184 ? -6.118 20.617 23.651 1.00 92.81 184 SER A CA 1
ATOM 1401 C C . SER A 1 184 ? -5.597 19.492 22.756 1.00 92.81 184 SER A C 1
ATOM 1403 O O . SER A 1 184 ? -6.293 19.105 21.813 1.00 92.81 184 SER A O 1
ATOM 1405 N N . PRO A 1 185 ? -4.418 18.916 23.040 1.00 94.12 185 PRO A N 1
ATOM 1406 C CA . PRO A 1 185 ? -3.872 17.851 22.214 1.00 94.12 185 PRO A CA 1
ATOM 1407 C C . PRO A 1 185 ? -4.713 16.573 22.321 1.00 94.12 185 PRO A C 1
ATOM 1409 O O . PRO A 1 185 ? -5.354 16.304 23.342 1.00 94.12 185 PRO A O 1
ATOM 1412 N N . LEU A 1 186 ? -4.668 15.755 21.268 1.00 95.56 186 LEU A N 1
ATOM 1413 C CA . LEU A 1 186 ? -5.124 14.370 21.333 1.00 95.56 186 LEU A CA 1
ATOM 1414 C C . LEU A 1 186 ? -4.206 13.596 22.292 1.00 95.56 186 LEU A C 1
ATOM 1416 O O . LEU A 1 186 ? -2.997 13.537 22.076 1.00 95.56 186 LEU A O 1
ATOM 1420 N N . ASP A 1 187 ? -4.777 13.002 23.338 1.00 96.25 187 ASP A N 1
ATOM 1421 C CA . ASP A 1 187 ? -4.035 12.306 24.397 1.00 96.25 187 ASP A CA 1
ATOM 1422 C C . ASP A 1 187 ? -4.511 10.872 24.667 1.00 96.25 187 ASP A C 1
ATOM 1424 O O . ASP A 1 187 ? -3.992 10.217 25.573 1.00 96.25 187 ASP A O 1
ATOM 1428 N N . GLY A 1 188 ? -5.437 10.366 23.855 1.00 97.81 188 GLY A N 1
ATOM 1429 C CA . GLY A 1 188 ? -5.872 8.973 23.803 1.00 97.81 188 GLY A CA 1
ATOM 1430 C C . GLY A 1 188 ? -6.193 8.568 22.366 1.00 97.81 188 GLY A C 1
ATOM 1431 O O . GLY A 1 188 ? -6.091 9.379 21.452 1.00 97.81 188 GLY A O 1
ATOM 1432 N N . ASN A 1 189 ? -6.566 7.312 22.158 1.00 98.56 189 ASN A N 1
ATOM 1433 C CA . ASN A 1 189 ? -6.932 6.759 20.850 1.00 98.56 189 ASN A CA 1
ATOM 1434 C C . ASN A 1 189 ? -8.315 6.087 20.851 1.00 98.56 189 ASN A C 1
ATOM 1436 O O . ASN A 1 189 ? -8.742 5.547 19.831 1.00 98.56 189 ASN A O 1
ATOM 1440 N N . ILE A 1 190 ? -9.049 6.192 21.962 1.00 98.81 190 ILE A N 1
ATOM 1441 C CA . ILE A 1 190 ? -10.459 5.815 22.093 1.00 98.81 190 ILE A CA 1
ATOM 1442 C C . ILE A 1 190 ? -11.205 6.986 22.738 1.00 98.81 190 ILE A C 1
ATOM 1444 O O . ILE A 1 190 ? -10.719 7.565 23.710 1.00 98.81 190 ILE A O 1
ATOM 1448 N N . ALA A 1 191 ? -12.379 7.334 22.218 1.00 98.56 191 ALA A N 1
ATOM 1449 C CA . ALA A 1 191 ? -13.263 8.334 22.810 1.00 98.56 191 ALA A CA 1
ATOM 1450 C C . ALA A 1 191 ? -14.734 7.980 22.565 1.00 98.56 191 ALA A C 1
ATOM 1452 O O . ALA A 1 191 ? -15.066 7.340 21.570 1.00 98.56 191 ALA A O 1
ATOM 1453 N N . THR A 1 192 ? -15.621 8.439 23.441 1.00 98.69 192 THR A N 1
ATOM 1454 C CA . THR A 1 192 ? -17.052 8.559 23.132 1.00 98.69 192 THR A CA 1
ATOM 1455 C C . THR A 1 192 ? -17.335 9.911 22.485 1.00 98.69 192 THR A C 1
ATOM 1457 O O . THR A 1 192 ? -16.516 10.832 22.591 1.00 98.69 192 THR A O 1
ATOM 1460 N N . HIS A 1 193 ? -18.486 10.071 21.834 1.00 98.31 193 HIS A N 1
ATOM 1461 C CA . HIS A 1 193 ? -18.876 11.362 21.267 1.00 98.31 193 HIS A CA 1
ATOM 1462 C C . HIS A 1 193 ? -18.964 12.451 22.345 1.00 98.31 193 HIS A C 1
ATOM 1464 O O . HIS A 1 193 ? -18.434 13.544 22.151 1.00 98.31 193 HIS A O 1
ATOM 1470 N N . LYS A 1 194 ? -19.485 12.121 23.536 1.00 97.69 194 LYS A N 1
ATOM 1471 C CA . LYS A 1 194 ? -19.473 13.019 24.705 1.00 97.69 194 LYS A CA 1
ATOM 1472 C C . LYS A 1 194 ? -18.095 13.591 25.006 1.00 97.69 194 LYS A C 1
ATOM 1474 O O . LYS A 1 194 ? -17.948 14.785 25.256 1.00 97.69 194 LYS A O 1
ATOM 1479 N N . MET A 1 195 ? -17.070 12.745 24.991 1.00 97.56 195 MET A N 1
ATOM 1480 C CA . MET A 1 195 ? -15.710 13.173 25.305 1.00 97.56 195 MET A CA 1
ATOM 1481 C C . MET A 1 195 ? -15.173 14.148 24.254 1.00 97.56 195 MET A C 1
ATOM 1483 O O . MET A 1 195 ? -14.450 15.077 24.611 1.00 97.56 195 MET A O 1
ATOM 1487 N N . ILE A 1 196 ? -15.549 13.975 22.981 1.00 97.56 196 ILE A N 1
ATOM 1488 C CA . ILE A 1 196 ? -15.252 14.937 21.909 1.00 97.56 196 ILE A CA 1
ATOM 1489 C C . ILE A 1 196 ? -15.934 16.274 22.202 1.00 97.56 196 ILE A C 1
ATOM 1491 O O . ILE A 1 196 ? -15.257 17.305 22.242 1.00 97.56 196 ILE A O 1
ATOM 1495 N N . SER A 1 197 ? -17.241 16.250 22.478 1.00 96.88 197 SER A N 1
ATOM 1496 C CA . SER A 1 197 ? -18.037 17.434 22.819 1.00 96.88 197 SER A CA 1
ATOM 1497 C C . SER A 1 197 ? -17.437 18.191 24.007 1.00 96.88 197 SER A C 1
ATOM 1499 O O . SER A 1 197 ? -17.276 19.408 23.963 1.00 96.88 197 SER A O 1
ATOM 1501 N N . TYR A 1 198 ? -17.026 17.476 25.055 1.00 96.44 198 TYR A N 1
ATOM 1502 C CA . TYR A 1 198 ? -16.549 18.082 26.298 1.00 96.44 198 TYR A CA 1
ATOM 1503 C C . TYR A 1 198 ? -15.107 18.584 26.188 1.00 96.44 198 TYR A C 1
ATOM 1505 O O . TYR A 1 198 ? -14.786 19.617 26.771 1.00 96.44 198 TYR A O 1
ATOM 1513 N N . LYS A 1 199 ? -14.235 17.871 25.459 1.00 94.62 199 LYS A N 1
ATOM 1514 C CA . LYS A 1 199 ? -12.821 18.244 25.302 1.00 94.62 199 LYS A CA 1
ATOM 1515 C C . LYS A 1 199 ? -12.625 19.343 24.261 1.00 94.62 199 LYS A C 1
ATOM 1517 O O . LYS A 1 199 ? -11.841 20.260 24.491 1.00 94.62 199 LYS A O 1
ATOM 1522 N N . TRP A 1 200 ? -13.302 19.256 23.118 1.00 95.69 200 TRP A N 1
ATOM 1523 C CA . TRP A 1 200 ? -13.045 20.124 21.962 1.00 95.69 200 TRP A CA 1
ATOM 1524 C C . TRP A 1 200 ? -14.251 20.941 21.504 1.00 95.69 200 TRP A C 1
ATOM 1526 O O . TRP A 1 200 ? -14.059 21.976 20.869 1.00 95.69 200 TRP A O 1
ATOM 1536 N N . GLY A 1 201 ? -15.476 20.519 21.816 1.00 94.69 201 GLY A N 1
ATOM 1537 C CA . GLY A 1 201 ? -16.687 21.144 21.286 1.00 94.69 201 GLY A CA 1
ATOM 1538 C C . GLY A 1 201 ? -16.865 20.879 19.788 1.00 94.69 201 GLY A C 1
ATOM 1539 O O . GLY A 1 201 ? -16.379 19.885 19.248 1.00 94.69 201 GLY A O 1
ATOM 1540 N N . GLY A 1 202 ? -17.591 21.763 19.097 1.00 94.06 202 GLY A N 1
ATOM 1541 C CA . GLY A 1 202 ? -17.967 21.573 17.684 1.00 94.06 202 GLY A CA 1
ATOM 1542 C C . GLY A 1 202 ? -19.045 20.500 17.456 1.00 94.06 202 GLY A C 1
ATOM 1543 O O . GLY A 1 202 ? -19.349 20.179 16.310 1.00 94.06 202 GLY A O 1
ATOM 1544 N N . THR A 1 203 ? -19.572 19.955 18.548 1.00 95.75 203 THR A N 1
ATOM 1545 C CA . THR A 1 203 ? -20.705 19.039 18.702 1.00 95.75 203 THR A CA 1
ATOM 1546 C C . THR A 1 203 ? -21.126 19.116 20.179 1.00 95.75 203 THR A C 1
ATOM 1548 O O . THR A 1 203 ? -20.313 19.495 21.031 1.00 95.75 203 THR A O 1
ATOM 1551 N N . ASP A 1 204 ? -22.387 18.829 20.481 1.00 96.06 204 ASP A N 1
ATOM 1552 C CA . ASP A 1 204 ? -22.988 18.840 21.824 1.00 96.06 204 ASP A CA 1
ATOM 1553 C C . ASP A 1 204 ? -23.530 17.462 22.245 1.00 96.06 204 ASP A C 1
ATOM 1555 O O . ASP A 1 204 ? -24.114 17.297 23.317 1.00 96.06 204 ASP A O 1
ATOM 1559 N N . HIS A 1 205 ? -23.286 16.456 21.415 1.00 96.50 205 HIS A N 1
ATOM 1560 C CA . HIS A 1 205 ? -23.725 15.089 21.615 1.00 96.50 205 HIS A CA 1
ATOM 1561 C C . HIS A 1 205 ? -23.083 14.441 22.847 1.00 96.50 205 HIS A C 1
ATOM 1563 O O . HIS A 1 205 ? -21.944 14.747 23.211 1.00 96.50 205 HIS A O 1
ATOM 1569 N N . THR A 1 206 ? -23.808 13.516 23.481 1.00 96.94 206 THR A N 1
ATOM 1570 C CA . THR A 1 206 ? -23.372 12.830 24.711 1.00 96.94 206 THR A CA 1
ATOM 1571 C C . THR A 1 206 ? -23.391 11.300 24.615 1.00 96.94 206 THR A C 1
ATOM 1573 O O . THR A 1 206 ? -23.175 10.617 25.616 1.00 96.94 206 THR A O 1
ATOM 1576 N N . ASP A 1 207 ? -23.602 10.750 23.418 1.00 98.12 207 ASP A N 1
ATOM 1577 C CA . ASP A 1 207 ? -23.555 9.311 23.157 1.00 98.12 207 ASP A CA 1
ATOM 1578 C C . ASP A 1 207 ? -22.141 8.714 23.349 1.00 98.12 207 ASP A C 1
ATOM 1580 O O . ASP A 1 207 ? -21.132 9.418 23.187 1.00 98.12 207 ASP A O 1
ATOM 1584 N N . PRO A 1 208 ? -22.031 7.421 23.723 1.00 98.25 208 PRO A N 1
ATOM 1585 C CA . PRO A 1 208 ? -23.089 6.467 24.053 1.00 98.25 208 PRO A CA 1
ATOM 1586 C C . PRO A 1 208 ? -23.324 6.314 25.569 1.00 98.25 208 PRO A C 1
ATOM 1588 O O . PRO A 1 208 ? -23.848 5.292 26.015 1.00 98.25 208 PRO A O 1
ATOM 1591 N N . ASP A 1 209 ? -22.895 7.289 26.380 1.00 97.38 209 ASP A N 1
ATOM 1592 C CA . ASP A 1 209 ? -22.838 7.178 27.845 1.00 97.38 209 ASP A CA 1
ATOM 1593 C C . ASP A 1 209 ? -24.180 6.757 28.469 1.00 97.38 209 ASP A C 1
ATOM 1595 O O . ASP A 1 209 ? -24.217 5.877 29.328 1.00 97.38 209 ASP A O 1
ATOM 1599 N N . GLU A 1 210 ? -25.289 7.357 28.025 1.00 97.38 210 GLU A N 1
ATOM 1600 C CA . GLU A 1 210 ? -26.632 7.032 28.525 1.00 97.38 210 GLU A CA 1
ATOM 1601 C C . GLU A 1 210 ? -27.033 5.595 28.179 1.00 97.38 210 GLU A C 1
ATOM 1603 O O . GLU A 1 210 ? -27.499 4.859 29.049 1.00 97.38 210 GLU A O 1
ATOM 1608 N N . TYR A 1 211 ? -26.797 5.169 26.937 1.00 98.12 211 TYR A N 1
ATOM 1609 C CA . TYR A 1 211 ? -27.096 3.814 26.487 1.00 98.12 211 TYR A CA 1
ATOM 1610 C C . TYR A 1 211 ? -26.288 2.767 27.267 1.00 98.12 211 TYR A C 1
ATOM 1612 O O . TYR A 1 211 ? -26.848 1.778 27.742 1.00 98.12 211 TYR A O 1
ATOM 1620 N N . TRP A 1 212 ? -24.987 2.995 27.460 1.00 98.00 212 TRP A N 1
ATOM 1621 C CA . TRP A 1 212 ? -24.128 2.094 28.230 1.00 98.00 212 TRP A CA 1
ATOM 1622 C C . TRP A 1 212 ? -24.509 2.028 29.713 1.00 98.00 212 TRP A C 1
ATOM 1624 O O . TRP A 1 212 ? -24.529 0.934 30.291 1.00 98.00 212 TRP A O 1
ATOM 1634 N N . ALA A 1 213 ? -24.909 3.152 30.316 1.00 97.06 213 ALA A N 1
ATOM 1635 C CA . ALA A 1 213 ? -25.339 3.194 31.711 1.00 97.06 213 ALA A CA 1
ATOM 1636 C C . ALA A 1 213 ? -26.554 2.286 31.992 1.00 97.06 213 ALA A C 1
ATOM 1638 O O . ALA A 1 213 ? -26.627 1.692 33.070 1.00 97.06 213 ALA A O 1
ATOM 1639 N N . ARG A 1 214 ? -27.455 2.077 31.015 1.00 95.69 214 ARG A N 1
ATOM 1640 C CA . ARG A 1 214 ? -28.594 1.134 31.128 1.00 95.69 214 ARG A CA 1
ATOM 1641 C C . ARG A 1 214 ? -28.161 -0.304 31.437 1.00 95.69 214 ARG A C 1
ATOM 1643 O O . ARG A 1 214 ? -28.924 -1.067 32.027 1.00 95.69 214 ARG A O 1
ATOM 1650 N N . PHE A 1 215 ? -26.940 -0.673 31.053 1.00 96.44 215 PHE A N 1
ATOM 1651 C CA . PHE A 1 215 ? -26.356 -1.997 31.273 1.00 96.44 215 PHE A CA 1
ATOM 1652 C C . PHE A 1 215 ? -25.286 -2.009 32.373 1.00 96.44 215 PHE A C 1
ATOM 1654 O O . PHE A 1 215 ? -24.620 -3.029 32.561 1.00 96.44 215 PHE A O 1
ATOM 1661 N N . GLY A 1 216 ? -25.127 -0.905 33.114 1.00 95.56 216 GLY A N 1
ATOM 1662 C CA . GLY A 1 216 ? -24.068 -0.754 34.112 1.00 95.56 216 GLY A CA 1
ATOM 1663 C C . GLY A 1 216 ? -22.670 -0.741 33.491 1.00 95.56 216 GLY A C 1
ATOM 1664 O O . GLY A 1 216 ? -21.740 -1.286 34.085 1.00 95.56 216 GLY A O 1
ATOM 1665 N N . TYR A 1 217 ? -22.548 -0.180 32.284 1.00 97.56 217 TYR A N 1
ATOM 1666 C CA . TYR A 1 217 ? -21.318 -0.133 31.499 1.00 97.56 217 TYR A CA 1
ATOM 1667 C C . TYR A 1 217 ? -20.852 1.307 31.254 1.00 97.56 217 TYR A C 1
ATOM 1669 O O . TYR A 1 217 ? -21.658 2.235 31.296 1.00 97.56 217 TYR A O 1
ATOM 1677 N N . ASP A 1 218 ? -19.558 1.501 30.991 1.00 97.12 218 ASP A N 1
ATOM 1678 C CA . ASP A 1 218 ? -18.972 2.820 30.730 1.00 97.12 218 ASP A CA 1
ATOM 1679 C C . ASP A 1 218 ? -17.732 2.749 29.812 1.00 97.12 218 ASP A C 1
ATOM 1681 O O . ASP A 1 218 ? -17.272 1.675 29.415 1.00 97.12 218 ASP A O 1
ATOM 1685 N N . ALA A 1 219 ? -17.175 3.915 29.470 1.00 97.31 219 ALA A N 1
ATOM 1686 C CA . ALA A 1 219 ? -16.036 4.038 28.562 1.00 97.31 219 ALA A CA 1
ATOM 1687 C C . ALA A 1 219 ? -14.712 3.468 29.105 1.00 97.31 219 ALA A C 1
ATOM 1689 O O . ALA A 1 219 ? -13.872 3.023 28.313 1.00 97.31 219 ALA A O 1
ATOM 1690 N N . ASN A 1 220 ? -14.508 3.454 30.427 1.00 96.75 220 ASN A N 1
ATOM 1691 C CA . ASN A 1 220 ? -13.324 2.836 31.027 1.00 96.75 220 ASN A CA 1
ATOM 1692 C C . ASN A 1 220 ? -13.407 1.319 30.864 1.00 96.75 220 ASN A C 1
ATOM 1694 O O . ASN A 1 220 ? -12.480 0.700 30.345 1.00 96.75 220 ASN A O 1
ATOM 1698 N N . GLN A 1 221 ? -14.561 0.742 31.198 1.00 98.00 221 GLN A N 1
ATOM 1699 C CA . GLN A 1 221 ? -14.816 -0.688 31.046 1.00 98.00 221 GLN A CA 1
ATOM 1700 C C . GLN A 1 221 ? -14.745 -1.121 29.577 1.00 98.00 221 GLN A C 1
ATOM 1702 O O . GLN A 1 221 ? -14.164 -2.162 29.262 1.00 98.00 221 GLN A O 1
ATOM 1707 N N . PHE A 1 222 ? -15.261 -0.304 28.654 1.00 98.62 222 PHE A N 1
ATOM 1708 C CA . PHE A 1 222 ? -15.081 -0.532 27.222 1.00 98.62 222 PHE A CA 1
ATOM 1709 C C . PHE A 1 222 ? -13.596 -0.571 26.837 1.00 98.62 222 PHE A C 1
ATOM 1711 O O . PHE A 1 222 ? -13.152 -1.486 26.144 1.00 98.62 222 PHE A O 1
ATOM 1718 N N . THR A 1 223 ? -12.803 0.383 27.328 1.00 98.44 223 THR A N 1
ATOM 1719 C CA . THR A 1 223 ? -11.361 0.462 27.049 1.00 98.44 223 THR A CA 1
ATOM 1720 C C . THR A 1 223 ? -10.589 -0.741 27.605 1.00 98.44 223 THR A C 1
ATOM 1722 O O . THR A 1 223 ? -9.667 -1.237 26.949 1.00 98.44 223 THR A O 1
ATOM 1725 N N . GLU A 1 224 ? -10.980 -1.277 28.763 1.00 97.50 224 GLU A N 1
ATOM 1726 C CA . GLU A 1 224 ? -10.436 -2.533 29.300 1.00 97.50 224 GLU A CA 1
ATOM 1727 C C . GLU A 1 224 ? -10.708 -3.716 28.362 1.00 97.50 224 GLU A C 1
ATOM 1729 O O . GLU A 1 224 ? -9.803 -4.501 28.066 1.00 97.50 224 GLU A O 1
ATOM 1734 N N . LEU A 1 225 ? -11.930 -3.831 27.831 1.00 98.25 225 LEU A N 1
ATOM 1735 C CA . LEU A 1 225 ? -12.268 -4.904 26.896 1.00 98.25 225 LEU A CA 1
ATOM 1736 C C . LEU A 1 225 ? -11.551 -4.739 25.549 1.00 98.25 225 LEU A C 1
ATOM 1738 O O . LEU A 1 225 ? -11.084 -5.723 24.971 1.00 98.25 225 LEU A O 1
ATOM 1742 N N . VAL A 1 226 ? -11.390 -3.503 25.066 1.00 98.75 226 VAL A N 1
ATOM 1743 C CA . VAL A 1 226 ? -10.544 -3.218 23.897 1.00 98.75 226 VAL A CA 1
ATOM 1744 C C . VAL A 1 226 ? -9.102 -3.643 24.172 1.00 98.75 226 VAL A C 1
ATOM 1746 O O . VAL A 1 226 ? -8.477 -4.226 23.293 1.00 98.75 226 VAL A O 1
ATOM 1749 N N . THR A 1 227 ? -8.579 -3.424 25.382 1.00 98.00 227 THR A N 1
ATOM 1750 C CA . THR A 1 227 ? -7.235 -3.876 25.794 1.00 98.00 227 THR A CA 1
ATOM 1751 C C . THR A 1 227 ? -7.104 -5.395 25.758 1.00 98.00 227 THR A C 1
ATOM 1753 O O . THR A 1 227 ? -6.121 -5.912 25.220 1.00 98.00 227 THR A O 1
ATOM 1756 N N . TYR A 1 228 ? -8.110 -6.119 26.251 1.00 96.50 228 TYR A N 1
ATOM 1757 C CA . TYR A 1 228 ? -8.168 -7.579 26.158 1.00 96.50 228 TYR A CA 1
ATOM 1758 C C . TYR A 1 228 ? -8.071 -8.064 24.701 1.00 96.50 228 TYR A C 1
ATOM 1760 O O . T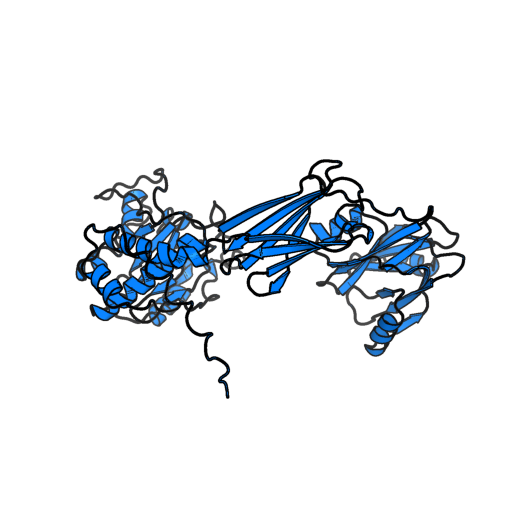YR A 1 228 ? -7.168 -8.836 24.365 1.00 96.50 228 TYR A O 1
ATOM 1768 N N . TYR A 1 229 ? -8.935 -7.563 23.811 1.00 97.50 229 TYR A N 1
ATOM 1769 C CA . TYR A 1 229 ? -8.904 -7.950 22.396 1.00 97.50 229 TYR A CA 1
ATOM 1770 C C . TYR A 1 229 ? -7.650 -7.458 21.672 1.00 97.50 229 TYR A C 1
ATOM 1772 O O . TYR A 1 229 ? -7.118 -8.177 20.830 1.00 97.50 229 TYR A O 1
ATOM 1780 N N . TYR A 1 230 ? -7.130 -6.280 22.017 1.00 96.94 230 TYR A N 1
ATOM 1781 C CA . TYR A 1 230 ? -5.894 -5.743 21.451 1.00 96.94 230 TYR A CA 1
ATOM 1782 C C . TYR A 1 230 ? -4.726 -6.690 21.701 1.00 96.94 230 TYR A C 1
ATOM 1784 O O . TYR A 1 230 ? -4.009 -7.025 20.763 1.00 96.94 230 TYR A O 1
ATOM 1792 N N . ASN A 1 231 ? -4.564 -7.185 22.929 1.00 94.94 231 ASN A N 1
ATOM 1793 C CA . ASN A 1 231 ? -3.482 -8.109 23.268 1.00 94.94 231 ASN A CA 1
ATOM 1794 C C . ASN A 1 231 ? -3.582 -9.442 22.511 1.00 94.94 231 ASN A C 1
ATOM 1796 O O . ASN A 1 231 ? -2.558 -9.978 22.091 1.00 94.94 231 ASN A O 1
ATOM 1800 N N . ILE A 1 232 ? -4.799 -9.940 22.277 1.00 91.75 232 ILE A N 1
ATOM 1801 C CA . ILE A 1 232 ? -5.040 -11.151 21.477 1.00 91.75 232 ILE A CA 1
ATOM 1802 C C . ILE A 1 232 ? -4.743 -10.891 19.996 1.00 91.75 232 ILE A C 1
ATOM 1804 O O . ILE A 1 232 ? -3.997 -11.633 19.356 1.00 91.75 232 ILE A O 1
ATOM 1808 N N . ASN A 1 233 ? -5.301 -9.814 19.444 1.00 94.00 233 ASN A N 1
ATOM 1809 C CA . ASN A 1 233 ? -5.206 -9.504 18.022 1.00 94.00 233 ASN A CA 1
ATOM 1810 C C . ASN A 1 233 ? -3.807 -9.044 17.615 1.00 94.00 233 ASN A C 1
ATOM 1812 O O . ASN A 1 233 ? -3.414 -9.269 16.472 1.00 94.00 233 ASN A O 1
ATOM 1816 N N . LYS A 1 234 ? -3.027 -8.450 18.528 1.00 92.12 234 LYS A N 1
ATOM 1817 C CA . LYS A 1 234 ? -1.689 -7.899 18.259 1.00 92.12 234 LYS A CA 1
ATOM 1818 C C . LYS A 1 234 ? -0.760 -8.891 17.563 1.00 92.12 234 LYS A C 1
ATOM 1820 O O . LYS A 1 234 ? 0.038 -8.483 16.719 1.00 92.12 234 LYS A O 1
ATOM 1825 N N . ILE A 1 235 ? -0.898 -10.184 17.854 1.00 86.81 235 ILE A N 1
ATOM 1826 C CA . ILE A 1 235 ? -0.116 -11.263 17.234 1.00 86.81 235 ILE A CA 1
ATOM 1827 C C . ILE A 1 235 ? -0.286 -11.276 15.704 1.00 86.81 235 ILE A C 1
ATOM 1829 O O . ILE A 1 235 ? 0.680 -11.499 14.982 1.00 86.81 235 ILE A O 1
ATOM 1833 N N . ASN A 1 236 ? -1.484 -10.964 15.201 1.00 88.50 236 ASN A N 1
ATOM 1834 C CA . ASN A 1 236 ? -1.804 -10.955 13.769 1.00 88.50 236 ASN A CA 1
ATOM 1835 C C . ASN A 1 236 ? -1.403 -9.657 13.050 1.00 88.50 236 ASN A C 1
ATOM 1837 O O . ASN A 1 236 ? -1.497 -9.587 11.829 1.00 88.50 236 ASN A O 1
ATOM 1841 N N . TYR A 1 237 ? -0.961 -8.636 13.789 1.00 91.00 237 TYR A N 1
ATOM 1842 C CA . TYR A 1 237 ? -0.608 -7.315 13.254 1.00 91.00 237 TYR A CA 1
ATOM 1843 C C . TYR A 1 237 ? 0.825 -6.891 13.587 1.00 91.00 237 TYR A C 1
ATOM 1845 O O . TYR A 1 237 ? 1.237 -5.791 13.234 1.00 91.00 237 TYR A O 1
ATOM 1853 N N . THR A 1 238 ? 1.600 -7.750 14.251 1.00 91.31 238 THR A N 1
ATOM 1854 C CA . THR A 1 238 ? 3.019 -7.509 14.524 1.00 91.31 238 THR A CA 1
ATOM 1855 C C . THR A 1 238 ? 3.833 -8.277 13.485 1.00 91.31 238 THR A C 1
ATOM 1857 O O . THR A 1 238 ? 4.025 -9.481 13.663 1.00 91.31 238 THR A O 1
ATOM 1860 N N . PRO A 1 239 ? 4.268 -7.652 12.374 1.00 94.88 239 PRO A N 1
ATOM 1861 C CA . PRO A 1 239 ? 5.095 -8.341 11.397 1.00 94.88 239 PRO A CA 1
ATOM 1862 C C . PRO A 1 239 ? 6.458 -8.654 12.015 1.00 94.88 239 PRO A C 1
ATOM 1864 O O . PRO A 1 239 ? 6.974 -7.910 12.845 1.00 94.88 239 PRO A O 1
ATOM 1867 N N . GLU A 1 240 ? 7.054 -9.754 11.583 1.00 95.44 240 GLU A N 1
ATOM 1868 C CA . GLU A 1 240 ? 8.380 -10.177 12.025 1.00 95.44 240 GLU A CA 1
ATOM 1869 C C . GLU A 1 240 ? 9.134 -10.743 10.827 1.00 95.44 240 GLU A C 1
ATOM 1871 O O . GLU A 1 240 ? 8.582 -11.560 10.083 1.00 95.44 240 GLU A O 1
ATOM 1876 N N . ILE A 1 241 ? 10.392 -10.337 10.654 1.00 98.00 241 ILE A N 1
ATOM 1877 C CA . ILE A 1 241 ? 11.317 -10.964 9.709 1.00 98.00 241 ILE A CA 1
ATOM 1878 C C . ILE A 1 241 ? 12.126 -12.004 10.481 1.00 98.00 241 ILE A C 1
ATOM 1880 O O . ILE A 1 241 ? 12.868 -11.663 11.394 1.00 98.00 241 ILE A O 1
ATOM 1884 N N . LYS A 1 242 ? 11.975 -13.274 10.104 1.00 97.75 242 LYS A N 1
ATOM 1885 C CA . LYS A 1 242 ? 12.633 -14.415 10.753 1.00 97.75 242 LYS A CA 1
ATOM 1886 C C . LYS A 1 242 ? 14.011 -14.700 10.171 1.00 97.75 242 LYS A C 1
ATOM 1888 O O . LYS A 1 242 ? 14.920 -15.082 10.896 1.00 97.75 242 LYS A O 1
ATOM 1893 N N . SER A 1 243 ? 14.156 -14.563 8.855 1.00 98.31 243 SER A N 1
ATOM 1894 C CA . SER A 1 243 ? 15.433 -14.756 8.163 1.00 98.31 243 SER A CA 1
ATOM 1895 C C . SER A 1 243 ? 15.411 -14.122 6.778 1.00 98.31 243 SER A C 1
ATOM 1897 O O . SER A 1 243 ? 14.352 -14.025 6.148 1.00 98.31 243 SER A O 1
ATOM 1899 N N . THR A 1 244 ? 16.590 -13.791 6.264 1.00 98.50 244 THR A N 1
ATOM 1900 C CA . THR A 1 244 ? 16.795 -13.277 4.907 1.00 98.50 244 THR A CA 1
ATOM 1901 C C . THR A 1 244 ? 17.887 -14.072 4.193 1.00 98.50 244 THR A C 1
ATOM 1903 O O . THR A 1 244 ? 18.760 -14.654 4.834 1.00 98.50 244 THR A O 1
ATOM 1906 N N . ALA A 1 245 ? 17.816 -14.136 2.865 1.00 97.81 245 ALA A N 1
ATOM 1907 C CA . ALA A 1 245 ? 18.855 -14.730 2.029 1.00 97.81 245 ALA A CA 1
ATOM 1908 C C . ALA A 1 245 ? 18.924 -14.017 0.676 1.00 97.81 245 ALA A C 1
ATOM 1910 O O . ALA A 1 245 ? 17.890 -13.686 0.092 1.00 97.81 245 ALA A O 1
ATOM 1911 N N . ILE A 1 246 ? 20.140 -13.807 0.176 1.00 96.50 246 ILE A N 1
ATOM 1912 C CA . ILE A 1 246 ? 20.384 -13.363 -1.198 1.00 96.50 246 ILE A CA 1
ATOM 1913 C C . ILE A 1 246 ? 20.648 -14.607 -2.050 1.00 96.50 246 ILE A C 1
ATOM 1915 O O . ILE A 1 246 ? 21.416 -15.481 -1.653 1.00 96.50 246 ILE A O 1
ATOM 1919 N N . GLU A 1 247 ? 19.992 -14.703 -3.203 1.00 95.06 247 GLU A N 1
ATOM 1920 C CA . GLU A 1 247 ? 20.029 -15.872 -4.083 1.00 95.06 247 GLU A CA 1
ATOM 1921 C C . GLU A 1 247 ? 20.356 -15.486 -5.525 1.00 95.06 247 GLU A C 1
ATOM 1923 O O . GLU A 1 247 ? 19.984 -14.414 -6.007 1.00 95.06 247 GLU A O 1
ATOM 1928 N N . GLY A 1 248 ? 20.957 -16.425 -6.253 1.00 88.00 248 GLY A N 1
ATOM 1929 C CA . GLY A 1 248 ? 21.347 -16.234 -7.647 1.00 88.00 248 GLY A CA 1
ATOM 1930 C C . GLY A 1 248 ? 22.738 -15.626 -7.792 1.00 88.00 248 GLY A C 1
ATOM 1931 O O . GLY A 1 248 ? 23.475 -15.474 -6.821 1.00 88.00 248 GLY A O 1
ATOM 1932 N N . ASN A 1 249 ? 23.105 -15.324 -9.035 1.00 82.06 249 ASN A N 1
ATOM 1933 C CA . ASN A 1 249 ? 24.399 -14.751 -9.368 1.00 82.06 249 ASN A CA 1
ATOM 1934 C C . ASN A 1 249 ? 24.199 -13.319 -9.890 1.00 82.06 249 ASN A C 1
ATOM 1936 O O . ASN A 1 249 ? 23.775 -13.170 -11.036 1.00 82.06 249 ASN A O 1
ATOM 1940 N N . PRO A 1 250 ? 24.526 -12.271 -9.112 1.00 80.88 250 PRO A N 1
ATOM 1941 C CA . PRO A 1 250 ? 24.347 -10.889 -9.552 1.00 80.88 250 PRO A CA 1
ATOM 1942 C C . PRO A 1 250 ? 25.141 -10.561 -10.826 1.00 80.88 250 PRO A C 1
ATOM 1944 O O . PRO A 1 250 ? 24.738 -9.670 -11.569 1.00 80.88 250 PRO A O 1
ATOM 1947 N N . ALA A 1 251 ? 26.198 -11.319 -11.155 1.00 74.19 251 ALA A N 1
ATOM 1948 C CA . ALA A 1 251 ? 26.941 -11.147 -12.403 1.00 74.19 251 ALA A CA 1
ATOM 1949 C C . ALA A 1 251 ? 26.074 -11.350 -13.663 1.00 74.19 251 ALA A C 1
ATOM 1951 O O . ALA A 1 251 ? 26.437 -10.868 -14.733 1.00 74.19 251 ALA A O 1
ATOM 1952 N N . THR A 1 252 ? 24.911 -12.010 -13.553 1.00 75.88 252 THR A N 1
ATOM 1953 C CA . THR A 1 252 ? 23.949 -12.159 -14.661 1.00 75.88 252 THR A CA 1
ATOM 1954 C C . THR A 1 252 ? 23.023 -10.947 -14.827 1.00 75.88 252 THR A C 1
ATOM 1956 O O . THR A 1 252 ? 22.113 -10.977 -15.654 1.00 75.88 252 THR A O 1
ATOM 1959 N N . GLY A 1 253 ? 23.220 -9.880 -14.043 1.00 82.88 253 GLY A N 1
ATOM 1960 C CA . GLY A 1 253 ? 22.414 -8.657 -14.079 1.00 82.88 253 GLY A CA 1
ATOM 1961 C C . GLY A 1 253 ? 21.194 -8.668 -13.155 1.00 82.88 253 GLY A C 1
ATOM 1962 O O . GLY A 1 253 ? 20.493 -7.662 -13.062 1.00 82.88 253 GLY A O 1
ATOM 1963 N N . THR A 1 254 ? 20.938 -9.775 -12.458 1.00 88.88 254 THR A N 1
ATOM 1964 C CA . THR A 1 254 ? 19.817 -9.913 -11.520 1.00 88.88 254 THR A CA 1
ATOM 1965 C C . THR A 1 254 ? 20.200 -10.792 -10.343 1.00 88.88 254 THR A C 1
ATOM 1967 O O . THR A 1 254 ? 20.920 -11.773 -10.514 1.00 88.88 254 THR A O 1
ATOM 1970 N N . PHE A 1 255 ? 19.627 -10.527 -9.177 1.00 93.56 255 PHE A N 1
ATOM 1971 C CA . PHE A 1 255 ? 19.658 -11.445 -8.040 1.00 93.56 255 PHE A CA 1
ATOM 1972 C C . PHE A 1 255 ? 18.312 -11.416 -7.317 1.00 93.56 255 PHE A C 1
ATOM 1974 O O . PHE A 1 255 ? 17.438 -10.606 -7.628 1.00 93.56 255 PHE A O 1
ATOM 1981 N N . LYS A 1 256 ? 18.101 -12.330 -6.376 1.00 96.94 256 LYS A N 1
ATOM 1982 C CA . LYS A 1 256 ? 16.858 -12.420 -5.609 1.00 96.94 256 LYS A CA 1
ATOM 1983 C C . LYS A 1 256 ? 17.126 -12.207 -4.130 1.00 96.94 256 LYS A C 1
ATOM 1985 O O . LYS A 1 256 ? 18.171 -12.598 -3.625 1.00 96.94 256 LYS A O 1
ATOM 1990 N N . VAL A 1 257 ? 16.154 -11.630 -3.435 1.00 98.31 257 VAL A N 1
ATOM 1991 C CA . VAL A 1 257 ? 16.160 -11.500 -1.976 1.00 98.31 257 VAL A CA 1
ATOM 1992 C C . VAL A 1 257 ? 14.956 -12.247 -1.431 1.00 98.31 257 VAL A C 1
ATOM 1994 O O . VAL A 1 257 ? 13.808 -11.855 -1.654 1.00 98.31 257 VAL A O 1
ATOM 1997 N N . ARG A 1 258 ? 15.223 -13.347 -0.732 1.00 98.50 258 ARG A N 1
ATOM 1998 C CA . ARG A 1 258 ? 14.221 -14.143 -0.031 1.00 98.50 258 ARG A CA 1
ATOM 1999 C C . ARG A 1 258 ? 14.086 -13.642 1.397 1.00 98.50 258 ARG A C 1
ATOM 2001 O O . ARG A 1 258 ? 15.078 -13.471 2.101 1.00 98.50 258 ARG A O 1
ATOM 2008 N N . VAL A 1 259 ? 12.849 -13.454 1.838 1.00 98.69 259 VAL A N 1
ATOM 2009 C CA . VAL A 1 259 ? 12.508 -12.981 3.180 1.00 98.69 259 VAL A CA 1
ATOM 2010 C C . VAL A 1 259 ? 11.471 -13.927 3.772 1.00 98.69 259 VAL A C 1
ATOM 2012 O O . VAL A 1 259 ? 10.375 -14.075 3.228 1.00 98.69 259 VAL A O 1
ATOM 2015 N N . LYS A 1 260 ? 11.815 -14.577 4.887 1.00 98.31 260 LYS A N 1
ATOM 2016 C CA . LYS A 1 260 ? 10.878 -15.397 5.665 1.00 98.31 260 LYS A CA 1
ATOM 2017 C C . LYS A 1 260 ? 10.349 -14.592 6.839 1.00 98.31 260 LYS A C 1
ATOM 2019 O O . LYS A 1 260 ? 11.122 -13.950 7.546 1.00 98.31 260 LYS A O 1
ATOM 2024 N N . THR A 1 261 ? 9.045 -14.649 7.065 1.00 97.62 261 THR A N 1
ATOM 2025 C CA . THR A 1 261 ? 8.333 -13.856 8.067 1.00 97.62 261 THR A CA 1
ATOM 2026 C C . THR A 1 261 ? 7.438 -14.714 8.955 1.00 97.62 261 THR A C 1
ATOM 2028 O O . THR A 1 261 ? 7.271 -15.920 8.753 1.00 97.62 261 THR A O 1
ATOM 2031 N N . ASN A 1 262 ? 6.831 -14.097 9.966 1.00 94.50 262 ASN A N 1
ATOM 2032 C CA . ASN A 1 262 ? 5.653 -14.671 10.608 1.00 94.50 262 ASN A CA 1
ATOM 2033 C C . ASN A 1 262 ? 4.402 -14.560 9.706 1.00 94.50 262 ASN A C 1
ATOM 2035 O O . ASN A 1 262 ? 4.444 -14.000 8.607 1.00 94.50 262 ASN A O 1
ATOM 2039 N N . ALA A 1 263 ? 3.293 -15.148 10.161 1.00 91.38 263 ALA A N 1
ATOM 2040 C CA . ALA A 1 263 ? 2.040 -15.197 9.406 1.00 91.38 263 ALA A CA 1
ATOM 2041 C C . ALA A 1 263 ? 1.289 -13.852 9.362 1.00 91.38 263 ALA A C 1
ATOM 2043 O O . ALA A 1 263 ? 0.420 -13.688 8.510 1.00 91.38 263 ALA A O 1
ATOM 2044 N N . ALA A 1 264 ? 1.628 -12.909 10.250 1.00 91.75 264 ALA A N 1
ATOM 2045 C CA . ALA A 1 264 ? 1.033 -11.573 10.294 1.00 91.75 264 ALA A CA 1
ATOM 2046 C C . ALA A 1 264 ? 1.405 -10.728 9.066 1.00 91.75 264 ALA A C 1
ATOM 2048 O O . ALA A 1 264 ? 0.622 -9.891 8.623 1.00 91.75 264 ALA A O 1
ATOM 2049 N N . THR A 1 265 ? 2.597 -10.944 8.505 1.00 94.88 265 THR A N 1
ATOM 2050 C CA . THR A 1 265 ? 3.094 -10.169 7.368 1.00 94.88 265 THR A CA 1
ATOM 2051 C C . THR A 1 265 ? 2.250 -10.381 6.112 1.00 94.88 265 THR A C 1
ATOM 2053 O O . THR A 1 265 ? 2.120 -11.494 5.593 1.00 94.88 265 THR A O 1
ATOM 2056 N N . THR A 1 266 ? 1.741 -9.278 5.568 1.00 93.75 266 THR A N 1
ATOM 2057 C CA . THR A 1 266 ? 0.977 -9.239 4.316 1.00 93.75 266 THR A CA 1
ATOM 2058 C C . THR A 1 266 ? 1.835 -8.829 3.125 1.00 93.75 266 THR A C 1
ATOM 2060 O O . THR A 1 266 ? 1.628 -9.342 2.027 1.00 93.75 266 THR A O 1
ATOM 2063 N N . THR A 1 267 ? 2.812 -7.946 3.345 1.00 96.50 267 THR A N 1
ATOM 2064 C CA . THR A 1 267 ? 3.638 -7.346 2.287 1.00 96.50 267 THR A CA 1
ATOM 2065 C C . THR A 1 267 ? 5.096 -7.290 2.726 1.00 96.50 267 THR A C 1
ATOM 2067 O O . THR A 1 267 ? 5.375 -7.042 3.896 1.00 96.50 267 THR A O 1
ATOM 2070 N N . VAL A 1 268 ? 6.027 -7.469 1.788 1.00 98.44 268 VAL A N 1
ATOM 2071 C CA . VAL A 1 268 ? 7.460 -7.236 2.006 1.00 98.44 268 VAL A CA 1
ATOM 2072 C C . VAL A 1 268 ? 8.000 -6.336 0.896 1.00 98.44 268 VAL A C 1
ATOM 2074 O O . VAL A 1 268 ? 7.733 -6.583 -0.280 1.00 98.44 268 VAL A O 1
ATOM 2077 N N . LYS A 1 269 ? 8.772 -5.313 1.271 1.00 98.44 269 LYS A N 1
ATOM 2078 C CA . LYS A 1 269 ? 9.539 -4.466 0.349 1.00 98.44 269 LYS A CA 1
ATOM 2079 C C . LYS A 1 269 ? 11.032 -4.592 0.635 1.00 98.44 269 LYS A C 1
ATOM 2081 O O . LYS A 1 269 ? 11.434 -4.698 1.792 1.00 98.44 269 LYS A O 1
ATOM 2086 N N . VAL A 1 270 ? 11.841 -4.570 -0.416 1.00 98.62 270 VAL A N 1
ATOM 2087 C CA . VAL A 1 270 ? 13.299 -4.725 -0.352 1.00 98.62 270 VAL A CA 1
ATOM 2088 C C . VAL A 1 270 ? 13.937 -3.513 -1.029 1.00 98.62 270 VAL A C 1
ATOM 2090 O O . VAL A 1 270 ? 14.010 -3.493 -2.258 1.00 98.62 270 VAL A O 1
ATOM 2093 N N . PRO A 1 271 ? 14.331 -2.466 -0.284 1.00 98.00 271 PRO A N 1
ATOM 2094 C CA . PRO A 1 271 ? 15.129 -1.390 -0.849 1.00 98.00 271 PRO A CA 1
ATOM 2095 C C . PRO A 1 271 ? 16.557 -1.857 -1.122 1.00 98.00 271 PRO A C 1
ATOM 2097 O O . PRO A 1 271 ? 17.174 -2.530 -0.291 1.00 98.00 271 PRO A O 1
ATOM 2100 N N . VAL A 1 272 ? 17.064 -1.465 -2.287 1.00 97.38 272 VAL A N 1
ATOM 2101 C CA . VAL A 1 272 ? 18.437 -1.716 -2.728 1.00 97.38 272 VAL A CA 1
ATOM 2102 C C . VAL A 1 272 ? 18.999 -0.447 -3.350 1.00 97.38 272 VAL A C 1
ATOM 2104 O O . VAL A 1 272 ? 18.268 0.239 -4.063 1.00 97.38 272 VAL A O 1
ATOM 2107 N N . TRP A 1 273 ? 20.270 -0.149 -3.089 1.00 96.50 273 TRP A N 1
ATOM 2108 C CA . TRP A 1 273 ? 21.034 0.893 -3.780 1.00 96.50 273 TRP A CA 1
ATOM 2109 C C . TRP A 1 273 ? 22.519 0.516 -3.871 1.00 96.50 273 TRP A C 1
ATOM 2111 O O . TRP A 1 273 ? 23.012 -0.265 -3.049 1.00 96.50 273 TRP A O 1
ATOM 2121 N N . SER A 1 274 ? 23.219 1.036 -4.876 1.00 94.44 274 SER A N 1
ATOM 2122 C CA . SER A 1 274 ? 24.676 0.969 -4.982 1.00 94.44 274 SER A CA 1
ATOM 2123 C C . SER A 1 274 ? 25.308 1.993 -4.038 1.00 94.44 274 SER A C 1
ATOM 2125 O O . SER A 1 274 ? 24.762 3.057 -3.792 1.00 94.44 274 SER A O 1
ATOM 2127 N N . ASN A 1 275 ? 26.490 1.716 -3.495 1.00 94.56 275 ASN A N 1
ATOM 2128 C CA . ASN A 1 275 ? 27.132 2.645 -2.562 1.00 94.56 275 ASN A CA 1
ATOM 2129 C C . ASN A 1 275 ? 27.967 3.738 -3.255 1.00 94.56 275 ASN A C 1
ATOM 2131 O O . ASN A 1 275 ? 28.565 4.554 -2.557 1.00 94.56 275 ASN A O 1
ATOM 2135 N N . GLN A 1 276 ? 28.057 3.747 -4.591 1.00 88.50 276 GLN A N 1
ATOM 2136 C CA . GLN A 1 276 ? 28.997 4.603 -5.330 1.00 88.50 276 GLN A CA 1
ATOM 2137 C C . GLN A 1 276 ? 28.708 6.098 -5.140 1.00 88.50 276 GLN A C 1
ATOM 2139 O O . GLN A 1 276 ? 29.639 6.875 -4.943 1.00 88.50 276 GLN A O 1
ATOM 2144 N N . ASN A 1 277 ? 27.429 6.491 -5.131 1.00 88.19 277 ASN A N 1
ATOM 2145 C CA . ASN A 1 277 ? 26.995 7.888 -5.000 1.00 88.19 277 ASN A CA 1
ATOM 2146 C C . ASN A 1 277 ? 25.955 8.084 -3.877 1.00 88.19 277 ASN A C 1
ATOM 2148 O O . ASN A 1 277 ? 25.174 9.038 -3.875 1.00 88.19 277 ASN A O 1
ATOM 2152 N N . GLY A 1 278 ? 25.968 7.204 -2.872 1.00 89.75 278 GLY A N 1
ATOM 2153 C CA . GLY A 1 278 ? 24.982 7.214 -1.791 1.00 89.75 278 GLY A CA 1
ATOM 2154 C C . GLY A 1 278 ? 23.676 6.535 -2.206 1.00 89.75 278 GLY A C 1
ATOM 2155 O O . GLY A 1 278 ? 23.710 5.465 -2.780 1.00 89.75 278 GLY A O 1
ATOM 2156 N N . GLN A 1 279 ? 22.519 7.103 -1.857 1.00 93.69 279 GLN A N 1
ATOM 2157 C CA . GLN A 1 279 ? 21.196 6.532 -2.183 1.00 93.69 279 GLN A CA 1
ATOM 2158 C C . GLN A 1 279 ? 20.564 7.172 -3.429 1.00 93.69 279 GLN A C 1
ATOM 2160 O O . GLN A 1 279 ? 19.340 7.181 -3.565 1.00 93.69 279 GLN A O 1
ATOM 2165 N N . ASP A 1 280 ? 21.367 7.754 -4.320 1.00 90.56 280 ASP A N 1
ATOM 2166 C CA . ASP A 1 280 ? 20.887 8.396 -5.553 1.00 90.56 280 ASP A CA 1
ATOM 2167 C C . ASP A 1 280 ? 20.116 7.424 -6.456 1.00 90.56 280 ASP A C 1
ATOM 2169 O O . ASP A 1 280 ? 19.254 7.818 -7.245 1.00 90.56 280 ASP A O 1
ATOM 2173 N N . ASP A 1 281 ? 20.405 6.139 -6.289 1.00 91.06 281 ASP A N 1
ATOM 2174 C CA . ASP A 1 281 ? 19.996 5.083 -7.180 1.00 91.06 281 ASP A CA 1
ATOM 2175 C C . ASP A 1 281 ? 18.982 4.094 -6.545 1.00 91.06 281 ASP A C 1
ATOM 2177 O O . ASP A 1 281 ? 18.609 3.099 -7.177 1.00 91.06 281 ASP A O 1
ATOM 2181 N N . ILE A 1 282 ? 18.466 4.399 -5.346 1.00 95.25 282 ILE A N 1
ATOM 2182 C CA . ILE A 1 282 ? 17.600 3.505 -4.564 1.00 95.25 282 ILE A CA 1
ATOM 2183 C C . ILE A 1 282 ? 16.332 3.061 -5.303 1.00 95.25 282 ILE A C 1
ATOM 2185 O O . ILE A 1 282 ? 15.565 3.863 -5.841 1.00 95.25 282 ILE A O 1
ATOM 2189 N N . VAL A 1 283 ? 16.062 1.755 -5.255 1.00 95.56 283 VAL A N 1
ATOM 2190 C CA . VAL A 1 283 ? 14.833 1.142 -5.772 1.00 95.56 283 VAL A CA 1
ATOM 2191 C C . VAL A 1 283 ? 14.191 0.280 -4.691 1.00 95.56 283 VAL A C 1
ATOM 2193 O O . VAL A 1 283 ? 14.843 -0.563 -4.078 1.00 95.56 283 VAL A O 1
ATOM 2196 N N . TRP A 1 284 ? 12.888 0.475 -4.471 1.00 96.62 284 TRP A N 1
ATOM 2197 C CA . TRP A 1 284 ? 12.080 -0.317 -3.541 1.00 96.62 284 TRP A CA 1
ATOM 2198 C C . TRP A 1 284 ? 11.384 -1.457 -4.281 1.00 96.62 284 TRP A C 1
ATOM 2200 O O . TRP A 1 284 ? 10.344 -1.258 -4.907 1.00 96.62 284 TRP A O 1
ATOM 2210 N N . TYR A 1 285 ? 11.938 -2.664 -4.188 1.00 96.25 285 TYR A N 1
ATOM 2211 C CA . TYR A 1 285 ? 11.378 -3.839 -4.851 1.00 96.25 285 TYR A CA 1
ATOM 2212 C C . TYR A 1 285 ? 10.229 -4.443 -4.039 1.00 96.25 285 TYR A C 1
ATOM 2214 O O . TYR A 1 285 ? 10.405 -4.808 -2.875 1.00 96.25 285 TYR A O 1
ATOM 2222 N N . ASP A 1 286 ? 9.063 -4.605 -4.666 1.00 96.69 286 ASP A N 1
ATOM 2223 C CA . ASP A 1 286 ? 7.959 -5.385 -4.105 1.00 96.69 286 ASP A CA 1
ATOM 2224 C C . ASP A 1 286 ? 8.263 -6.886 -4.181 1.00 96.69 286 ASP A C 1
ATOM 2226 O O . ASP A 1 286 ? 8.456 -7.455 -5.260 1.00 96.69 286 ASP A O 1
ATOM 2230 N N . ALA A 1 287 ? 8.302 -7.550 -3.025 1.00 98.06 287 ALA A N 1
ATOM 2231 C CA . ALA A 1 287 ? 8.544 -8.982 -2.955 1.00 98.06 287 ALA A CA 1
ATOM 2232 C C . ALA A 1 287 ? 7.245 -9.765 -3.196 1.00 98.06 287 ALA A C 1
ATOM 2234 O O . ALA A 1 287 ? 6.215 -9.522 -2.562 1.00 98.06 287 ALA A O 1
ATOM 2235 N N . LYS A 1 288 ? 7.294 -10.761 -4.083 1.00 97.50 288 LYS A N 1
ATOM 2236 C CA . LYS A 1 288 ? 6.152 -11.642 -4.358 1.00 97.50 288 LYS A CA 1
ATOM 2237 C C . LYS A 1 288 ? 6.058 -12.717 -3.282 1.00 97.50 288 LYS A C 1
ATOM 2239 O O . LYS A 1 288 ? 7.065 -13.333 -2.940 1.00 97.50 288 LYS A O 1
ATOM 2244 N N . LYS A 1 289 ? 4.857 -12.981 -2.768 1.00 96.50 289 LYS A N 1
ATOM 2245 C CA . LYS A 1 289 ? 4.623 -14.100 -1.845 1.00 96.50 289 LYS A CA 1
ATOM 2246 C C . LYS A 1 289 ? 4.788 -15.423 -2.599 1.00 96.50 289 LYS A C 1
ATOM 2248 O O . LYS A 1 289 ? 4.101 -15.648 -3.591 1.00 96.50 289 LYS A O 1
ATOM 2253 N N . VAL A 1 290 ? 5.697 -16.276 -2.136 1.00 96.94 290 VAL A N 1
ATOM 2254 C CA . VAL A 1 290 ? 6.034 -17.571 -2.764 1.00 96.94 290 VAL A CA 1
ATOM 2255 C C . VAL A 1 290 ? 5.697 -18.771 -1.878 1.00 96.94 290 VAL A C 1
ATOM 2257 O O . VAL A 1 290 ? 5.737 -19.906 -2.339 1.00 96.94 290 VAL A O 1
ATOM 2260 N N . GLY A 1 291 ? 5.324 -18.524 -0.622 1.00 92.81 291 GLY A N 1
ATOM 2261 C CA . GLY A 1 291 ? 4.916 -19.545 0.335 1.00 92.81 291 GLY A CA 1
ATOM 2262 C C . GLY A 1 291 ? 4.294 -18.933 1.589 1.00 92.81 291 GLY A C 1
ATOM 2263 O O . GLY A 1 291 ? 4.195 -17.708 1.737 1.00 92.81 291 GLY A O 1
ATOM 2264 N N . THR A 1 292 ? 3.851 -19.782 2.515 1.00 90.94 292 THR A N 1
ATOM 2265 C CA . THR A 1 292 ? 3.354 -19.331 3.823 1.00 90.94 292 THR A CA 1
ATOM 2266 C C . THR A 1 292 ? 4.482 -18.654 4.599 1.00 90.94 292 THR A C 1
ATOM 2268 O O . THR A 1 292 ? 5.440 -19.310 4.996 1.00 90.94 292 THR A O 1
ATOM 2271 N N . GLY A 1 293 ? 4.359 -17.341 4.820 1.00 93.25 293 GLY A N 1
ATOM 2272 C CA . GLY A 1 293 ? 5.390 -16.540 5.485 1.00 93.25 293 GLY A CA 1
ATOM 2273 C C . GLY A 1 293 ? 6.679 -16.414 4.671 1.00 93.25 293 GLY A C 1
ATOM 2274 O O . GLY A 1 293 ? 7.746 -16.296 5.259 1.00 93.25 293 GLY A O 1
ATOM 2275 N N . GLU A 1 294 ? 6.617 -16.487 3.339 1.00 97.50 294 GLU A N 1
ATOM 2276 C CA . GLU A 1 294 ? 7.808 -16.421 2.492 1.00 97.50 294 GLU A CA 1
ATOM 2277 C C . GLU A 1 294 ? 7.587 -15.528 1.271 1.00 97.50 294 GLU A C 1
ATOM 2279 O O . GLU A 1 294 ? 6.628 -15.702 0.510 1.00 97.50 294 GLU A O 1
ATOM 2284 N N . PHE A 1 295 ? 8.499 -14.576 1.090 1.00 98.50 295 PHE A N 1
ATOM 2285 C CA . PHE A 1 295 ? 8.461 -13.554 0.054 1.00 98.50 295 PHE A CA 1
ATOM 2286 C C . PHE A 1 295 ? 9.783 -13.519 -0.713 1.00 98.50 295 PHE A C 1
ATOM 2288 O O . PHE A 1 295 ? 10.845 -13.777 -0.148 1.00 98.50 295 PHE A O 1
ATOM 2295 N N . LEU A 1 296 ? 9.715 -13.194 -2.002 1.00 98.31 296 LEU A N 1
ATOM 2296 C CA . LEU A 1 296 ? 10.860 -13.163 -2.903 1.00 98.31 296 LEU A CA 1
ATOM 2297 C C . LEU A 1 296 ? 10.829 -11.892 -3.757 1.00 98.31 296 LEU A C 1
ATOM 2299 O O . LEU A 1 296 ? 9.953 -11.729 -4.609 1.00 98.31 296 LEU A O 1
ATOM 2303 N N . ALA A 1 297 ? 11.786 -10.994 -3.535 1.00 98.00 297 ALA A N 1
ATOM 2304 C CA . ALA A 1 297 ? 12.045 -9.860 -4.417 1.00 98.00 297 ALA A CA 1
ATOM 2305 C C . ALA A 1 297 ? 13.051 -10.267 -5.498 1.00 98.00 297 ALA A C 1
ATOM 2307 O O . ALA A 1 297 ? 13.999 -10.999 -5.220 1.00 98.00 297 ALA A O 1
ATOM 2308 N N . THR A 1 298 ? 12.845 -9.803 -6.730 1.00 95.50 298 THR A N 1
ATOM 2309 C CA . THR A 1 298 ? 13.826 -9.941 -7.818 1.00 95.50 298 THR A CA 1
ATOM 2310 C C . THR A 1 298 ? 14.407 -8.566 -8.097 1.00 95.50 298 THR A C 1
ATOM 2312 O O . THR A 1 298 ? 13.673 -7.662 -8.486 1.00 95.50 298 THR A O 1
ATOM 2315 N N . VAL A 1 299 ? 15.706 -8.422 -7.863 1.00 94.69 299 VAL A N 1
ATOM 2316 C CA . VAL A 1 299 ? 16.461 -7.181 -8.017 1.00 94.69 299 VAL A CA 1
ATOM 2317 C C . VAL A 1 299 ? 17.091 -7.160 -9.404 1.00 94.69 299 VAL A C 1
ATOM 2319 O O . VAL A 1 299 ? 17.694 -8.150 -9.826 1.00 94.69 299 VAL A O 1
ATOM 2322 N N . SER A 1 300 ? 16.953 -6.037 -10.109 1.00 92.31 300 SER A N 1
ATOM 2323 C CA . SER A 1 300 ? 17.516 -5.838 -11.445 1.00 92.31 300 SER A CA 1
ATOM 2324 C C . SER A 1 300 ? 18.619 -4.794 -11.395 1.00 92.31 300 SER A C 1
ATOM 2326 O O . SER A 1 300 ? 18.361 -3.625 -11.123 1.00 92.31 300 SER A O 1
ATOM 2328 N N . LEU A 1 301 ? 19.847 -5.190 -11.723 1.00 90.62 301 LEU A N 1
ATOM 2329 C CA . LEU A 1 301 ? 20.984 -4.269 -11.747 1.00 90.62 301 LEU A CA 1
ATOM 2330 C C . LEU A 1 301 ? 20.892 -3.247 -12.877 1.00 90.62 301 LEU A C 1
ATOM 2332 O O . LEU A 1 301 ? 21.514 -2.196 -12.791 1.00 90.62 301 LEU A O 1
ATOM 2336 N N . ALA A 1 302 ? 20.054 -3.488 -13.887 1.00 88.50 302 ALA A N 1
ATOM 2337 C CA . ALA A 1 302 ? 19.746 -2.482 -14.899 1.00 88.50 302 ALA A CA 1
ATOM 2338 C C . ALA A 1 302 ? 19.115 -1.224 -14.280 1.00 88.50 302 ALA A C 1
ATOM 2340 O O . ALA A 1 302 ? 19.391 -0.106 -14.708 1.00 88.50 302 ALA A O 1
ATOM 2341 N N . LEU A 1 303 ? 18.318 -1.399 -13.220 1.00 90.19 303 LEU A N 1
ATOM 2342 C CA . LEU A 1 303 ? 17.739 -0.289 -12.465 1.00 90.19 303 LEU A CA 1
ATOM 2343 C C . LEU A 1 303 ? 18.733 0.365 -11.508 1.00 90.19 303 LEU A C 1
ATOM 2345 O O . LEU A 1 303 ? 18.363 1.344 -10.879 1.00 90.19 303 LEU A O 1
ATOM 2349 N N . HIS A 1 304 ? 19.962 -0.151 -11.448 1.00 90.19 304 HIS A N 1
ATOM 2350 C CA . HIS A 1 304 ? 21.095 0.362 -10.682 1.00 90.19 304 HIS A CA 1
ATOM 2351 C C . HIS A 1 304 ? 22.287 0.712 -11.581 1.00 90.19 304 HIS A C 1
ATOM 2353 O O . HIS A 1 304 ? 23.442 0.618 -11.182 1.00 90.19 304 HIS A O 1
ATOM 2359 N N . GLY A 1 305 ? 22.019 1.003 -12.858 1.00 85.62 305 GLY A N 1
ATOM 2360 C CA . GLY A 1 305 ? 23.048 1.410 -13.812 1.00 85.62 305 GLY A CA 1
ATOM 2361 C C . GLY A 1 305 ? 24.059 0.324 -14.199 1.00 85.62 305 GLY A C 1
ATOM 2362 O O . GLY A 1 305 ? 25.032 0.635 -14.877 1.00 85.62 305 GLY A O 1
ATOM 2363 N N . TYR A 1 306 ? 23.847 -0.935 -13.796 1.00 84.31 306 TYR A N 1
ATOM 2364 C CA . TYR A 1 306 ? 24.877 -1.980 -13.820 1.00 84.31 306 TYR A CA 1
ATOM 2365 C C . TYR A 1 306 ? 26.170 -1.542 -13.118 1.00 84.31 306 TYR A C 1
ATOM 2367 O O . TYR A 1 306 ? 27.273 -1.890 -13.547 1.00 84.31 306 TYR A O 1
ATOM 2375 N N . GLU A 1 307 ? 26.047 -0.764 -12.045 1.00 84.12 307 GLU A N 1
ATOM 2376 C CA . GLU A 1 307 ? 27.202 -0.370 -11.256 1.00 84.12 307 GLU A CA 1
ATOM 2377 C C . GLU A 1 307 ? 27.834 -1.598 -10.588 1.00 84.12 307 GLU A C 1
ATOM 2379 O O . GLU A 1 307 ? 27.166 -2.503 -10.093 1.00 84.12 307 GLU A O 1
ATOM 2384 N N . SER A 1 308 ? 29.161 -1.669 -10.625 1.00 85.38 308 SER A N 1
ATOM 2385 C CA . SER A 1 308 ? 29.905 -2.648 -9.833 1.00 85.38 308 SER A CA 1
ATOM 2386 C C . SER A 1 308 ? 30.346 -2.011 -8.522 1.00 85.38 308 SER A C 1
ATOM 2388 O O . SER A 1 308 ? 30.509 -0.794 -8.428 1.00 85.38 308 SER A O 1
ATOM 2390 N N . GLY A 1 309 ? 30.587 -2.841 -7.516 1.00 88.56 309 GLY A N 1
ATOM 2391 C CA . GLY A 1 309 ? 30.974 -2.413 -6.181 1.00 88.56 309 GLY A CA 1
ATOM 2392 C C . GLY A 1 309 ? 29.975 -2.876 -5.134 1.00 88.56 309 GLY A C 1
ATOM 2393 O O . GLY A 1 309 ? 29.273 -3.870 -5.309 1.00 88.56 309 GLY A O 1
ATOM 2394 N N . ASN A 1 310 ? 29.957 -2.168 -4.016 1.00 94.25 310 ASN A N 1
ATOM 2395 C CA . ASN A 1 310 ? 29.179 -2.551 -2.851 1.00 94.25 310 ASN A CA 1
ATOM 2396 C C . ASN A 1 310 ? 27.744 -2.042 -2.956 1.00 94.25 310 ASN A C 1
ATOM 2398 O O . ASN A 1 310 ? 27.523 -0.889 -3.318 1.00 94.25 310 ASN A O 1
ATOM 2402 N N . TYR A 1 311 ? 26.792 -2.894 -2.591 1.00 95.75 311 TYR A N 1
ATOM 2403 C CA . TYR A 1 311 ? 25.373 -2.575 -2.523 1.00 95.75 311 TYR A CA 1
ATOM 2404 C C . TYR A 1 311 ? 24.863 -2.657 -1.091 1.00 95.75 311 TYR A C 1
ATOM 2406 O O . TYR A 1 311 ? 25.242 -3.546 -0.324 1.00 95.75 311 TYR A O 1
ATOM 2414 N N . SER A 1 312 ? 23.934 -1.768 -0.768 1.00 97.81 312 SER A N 1
ATOM 2415 C CA . SER A 1 312 ? 23.164 -1.818 0.466 1.00 97.81 312 SER A CA 1
ATOM 2416 C C . SER A 1 312 ? 21.789 -2.418 0.201 1.00 97.81 312 SER A C 1
ATOM 2418 O O . SER A 1 312 ? 21.110 -2.068 -0.764 1.00 97.81 312 SER A O 1
ATOM 2420 N N . ILE A 1 313 ? 21.388 -3.362 1.050 1.00 98.12 313 ILE A N 1
ATOM 2421 C CA . ILE A 1 313 ? 20.185 -4.177 0.896 1.00 98.12 313 ILE A CA 1
ATOM 2422 C C . ILE A 1 313 ? 19.518 -4.288 2.266 1.00 98.12 313 ILE A C 1
ATOM 2424 O O . ILE A 1 313 ? 20.136 -4.712 3.245 1.00 98.12 313 ILE A O 1
ATOM 2428 N N . ALA A 1 314 ? 18.230 -3.972 2.335 1.00 98.56 314 ALA A N 1
ATOM 2429 C CA . ALA A 1 314 ? 17.412 -4.189 3.523 1.00 98.56 314 ALA A CA 1
ATOM 2430 C C . ALA A 1 314 ? 16.082 -4.854 3.154 1.00 98.56 314 ALA A C 1
ATOM 2432 O O . ALA A 1 314 ? 15.727 -4.970 1.983 1.00 98.56 314 ALA A O 1
ATOM 2433 N N . ALA A 1 315 ? 15.331 -5.300 4.156 1.00 98.62 315 ALA A N 1
ATOM 2434 C CA . ALA A 1 315 ? 13.968 -5.781 3.977 1.00 98.62 315 ALA A CA 1
ATOM 2435 C C . ALA A 1 315 ? 13.041 -5.166 5.022 1.00 98.62 315 ALA A C 1
ATOM 2437 O O . ALA A 1 315 ? 13.403 -5.055 6.191 1.00 98.62 315 ALA A O 1
ATOM 2438 N N . TYR A 1 316 ? 11.831 -4.820 4.589 1.00 98.50 316 TYR A N 1
ATOM 2439 C CA . TYR A 1 316 ? 10.756 -4.292 5.419 1.00 98.50 316 TYR A CA 1
ATOM 2440 C C . TYR A 1 316 ? 9.509 -5.153 5.233 1.00 98.50 316 TYR A C 1
ATOM 2442 O O . TYR A 1 316 ? 9.010 -5.299 4.118 1.00 98.50 316 TYR A O 1
ATOM 2450 N N . ALA A 1 317 ? 9.018 -5.737 6.321 1.00 97.81 317 ALA A N 1
ATOM 2451 C CA . ALA A 1 317 ? 7.798 -6.528 6.378 1.00 97.81 317 ALA A CA 1
ATOM 2452 C C . ALA A 1 317 ? 6.667 -5.707 7.000 1.00 97.81 317 ALA A C 1
ATOM 2454 O O . ALA A 1 317 ? 6.870 -5.060 8.025 1.00 97.81 317 ALA A O 1
ATOM 2455 N N . TYR A 1 318 ? 5.475 -5.778 6.413 1.00 95.25 318 TYR A N 1
ATOM 2456 C CA . TYR A 1 318 ? 4.318 -4.978 6.804 1.00 95.25 318 TYR A CA 1
ATOM 2457 C C . TYR A 1 318 ? 3.116 -5.847 7.175 1.00 95.25 318 TYR A C 1
ATOM 2459 O O . TYR A 1 318 ? 2.853 -6.859 6.521 1.00 95.25 318 TYR A O 1
ATOM 2467 N N . ALA A 1 319 ? 2.359 -5.404 8.180 1.00 92.44 319 ALA A N 1
ATOM 2468 C CA . ALA A 1 319 ? 1.025 -5.903 8.517 1.00 92.44 319 ALA A CA 1
ATOM 2469 C C . ALA A 1 319 ? 0.112 -4.699 8.817 1.00 92.44 319 ALA A C 1
ATOM 2471 O O . ALA A 1 319 ? 0.154 -4.110 9.903 1.00 92.44 319 ALA A O 1
ATOM 2472 N N . GLY A 1 320 ? -0.661 -4.270 7.815 1.00 86.12 320 GLY A N 1
ATOM 2473 C CA . GLY A 1 320 ? -1.288 -2.944 7.836 1.00 86.12 320 GLY A CA 1
ATOM 2474 C C . 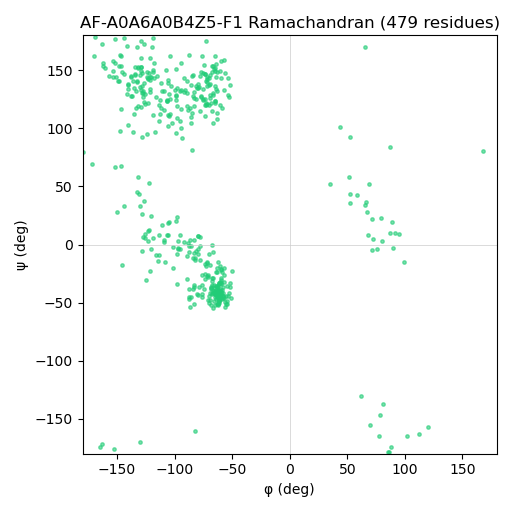GLY A 1 320 ? -0.224 -1.840 7.878 1.00 86.12 320 GLY A C 1
ATOM 2475 O O . GLY A 1 320 ? 0.739 -1.885 7.117 1.00 86.12 320 GLY A O 1
ATOM 2476 N N . ASN A 1 321 ? -0.367 -0.882 8.796 1.00 87.38 321 ASN A N 1
ATOM 2477 C CA . ASN A 1 321 ? 0.605 0.199 9.007 1.00 87.38 321 ASN A CA 1
ATOM 2478 C C . ASN A 1 321 ? 1.748 -0.168 9.976 1.00 87.38 321 ASN A C 1
ATOM 2480 O O . ASN A 1 321 ? 2.562 0.696 10.315 1.00 87.38 321 ASN A O 1
ATOM 2484 N N . ASN A 1 322 ? 1.806 -1.411 10.464 1.00 90.19 322 ASN A N 1
ATOM 2485 C CA . ASN A 1 322 ? 2.925 -1.895 11.275 1.00 90.19 322 ASN A CA 1
ATOM 2486 C C . ASN A 1 322 ? 4.055 -2.371 10.369 1.00 90.19 322 ASN A C 1
ATOM 2488 O O . ASN A 1 322 ? 3.797 -2.937 9.307 1.00 90.19 322 ASN A O 1
ATOM 2492 N N . THR A 1 323 ? 5.296 -2.174 10.811 1.00 94.44 323 THR A N 1
ATOM 2493 C CA . THR A 1 323 ? 6.500 -2.500 10.044 1.00 94.44 323 THR A CA 1
ATOM 2494 C C . THR A 1 323 ? 7.556 -3.160 10.925 1.00 94.44 323 THR A C 1
ATOM 2496 O O . THR A 1 323 ? 7.730 -2.777 12.080 1.00 94.44 323 THR A O 1
ATOM 2499 N N . ALA A 1 324 ? 8.293 -4.110 10.357 1.00 96.31 324 ALA A N 1
ATOM 2500 C CA . ALA A 1 324 ? 9.537 -4.648 10.897 1.00 96.31 324 ALA A CA 1
ATOM 2501 C C . ALA A 1 324 ? 10.611 -4.569 9.812 1.00 96.31 324 ALA A C 1
ATOM 2503 O O . ALA A 1 324 ? 10.351 -4.946 8.671 1.00 96.31 324 ALA A O 1
ATOM 2504 N N . GLY A 1 325 ? 11.794 -4.059 10.152 1.00 97.50 325 GLY A N 1
ATOM 2505 C CA . GLY A 1 325 ? 12.894 -3.860 9.210 1.00 97.50 325 GLY A CA 1
ATOM 2506 C C . GLY A 1 325 ? 14.154 -4.599 9.643 1.00 97.50 325 GLY A C 1
ATOM 2507 O O . GLY A 1 325 ? 14.409 -4.730 10.838 1.00 97.50 325 GLY A O 1
ATOM 2508 N N . VAL A 1 326 ? 14.947 -5.058 8.677 1.00 98.25 326 VAL A N 1
ATOM 2509 C CA . VAL A 1 326 ? 16.285 -5.611 8.916 1.00 98.25 326 VAL A CA 1
ATOM 2510 C C . VAL A 1 326 ? 17.246 -5.169 7.815 1.00 98.25 326 VAL A C 1
ATOM 2512 O O . VAL A 1 326 ? 16.899 -5.202 6.632 1.00 98.25 326 VAL A O 1
ATOM 2515 N N . THR A 1 327 ? 18.461 -4.777 8.196 1.00 98.06 327 THR A N 1
ATOM 2516 C CA . THR A 1 327 ? 19.573 -4.613 7.253 1.00 98.06 327 THR A CA 1
ATOM 2517 C C . THR A 1 327 ? 20.092 -5.994 6.871 1.00 98.06 327 THR A C 1
ATOM 2519 O O . THR A 1 327 ? 20.447 -6.781 7.745 1.00 98.06 327 THR A O 1
ATOM 2522 N N . ILE A 1 328 ? 20.123 -6.300 5.574 1.00 97.50 328 ILE A N 1
ATOM 2523 C CA . ILE A 1 328 ? 20.639 -7.575 5.056 1.00 97.50 328 ILE A CA 1
ATO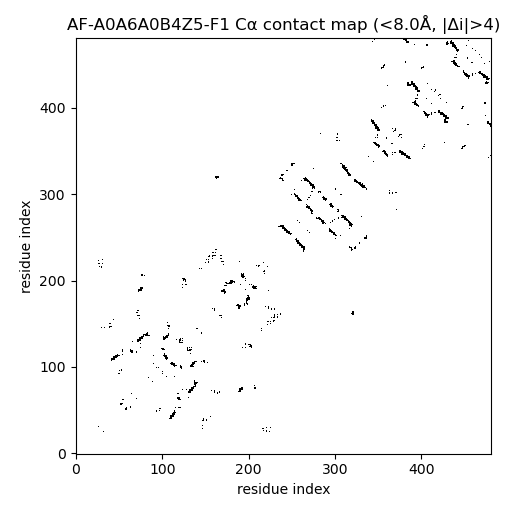M 2524 C C . ILE A 1 328 ? 22.147 -7.464 4.822 1.00 97.50 328 ILE A C 1
ATOM 2526 O O . ILE A 1 328 ? 22.896 -8.345 5.228 1.00 97.50 328 ILE A O 1
ATOM 2530 N N . SER A 1 329 ? 22.591 -6.381 4.186 1.00 96.31 329 SER A N 1
ATOM 2531 C CA . SER A 1 329 ? 24.005 -6.042 3.999 1.00 96.31 329 SER A CA 1
ATOM 2532 C C . SER A 1 329 ? 24.126 -4.552 3.673 1.00 96.31 329 SER A C 1
ATOM 2534 O O . SER A 1 329 ? 23.198 -3.973 3.113 1.00 96.31 329 SER A O 1
ATOM 2536 N N . ASN A 1 330 ? 25.256 -3.939 4.022 1.00 95.94 330 ASN A N 1
ATOM 2537 C CA . ASN A 1 330 ? 25.612 -2.579 3.599 1.00 95.94 330 ASN A CA 1
ATOM 2538 C C . ASN A 1 330 ? 26.765 -2.581 2.582 1.00 95.94 330 ASN A C 1
ATOM 2540 O O . ASN A 1 330 ? 27.264 -1.526 2.208 1.00 95.94 330 ASN A O 1
ATOM 2544 N N . ASP A 1 331 ? 27.252 -3.756 2.198 1.00 94.62 331 ASP A N 1
ATOM 2545 C CA . ASP A 1 331 ? 28.518 -3.962 1.503 1.00 94.62 331 ASP A CA 1
ATOM 2546 C C . ASP A 1 331 ? 28.488 -5.191 0.583 1.00 94.62 331 ASP A C 1
ATOM 2548 O O . ASP A 1 331 ? 29.515 -5.816 0.324 1.00 94.62 331 ASP A O 1
ATOM 2552 N N . TYR A 1 332 ? 27.308 -5.549 0.070 1.00 94.56 332 TYR A N 1
ATOM 2553 C CA . TYR A 1 332 ? 27.152 -6.718 -0.785 1.00 94.56 332 TYR A CA 1
ATOM 2554 C C . TYR A 1 332 ? 27.889 -6.478 -2.103 1.00 94.56 332 TYR A C 1
ATOM 2556 O O . TYR A 1 332 ? 27.445 -5.695 -2.944 1.00 94.56 332 TYR A O 1
ATOM 2564 N N . ALA A 1 333 ? 29.045 -7.120 -2.253 1.00 92.19 333 ALA A N 1
ATOM 2565 C CA . ALA A 1 333 ? 29.930 -6.902 -3.383 1.00 92.19 333 ALA A CA 1
ATOM 2566 C C . ALA A 1 333 ? 29.353 -7.518 -4.664 1.00 92.19 333 ALA A C 1
ATOM 2568 O O . ALA A 1 333 ? 29.159 -8.731 -4.772 1.00 92.19 333 ALA A O 1
ATOM 2569 N N . ILE A 1 334 ? 29.132 -6.669 -5.663 1.00 90.19 334 ILE A N 1
ATOM 2570 C CA . ILE A 1 334 ? 28.698 -7.046 -7.002 1.00 90.19 334 ILE A CA 1
ATOM 2571 C C . ILE A 1 334 ? 29.821 -6.727 -7.983 1.00 90.19 334 ILE A C 1
ATOM 2573 O O . ILE A 1 334 ? 30.234 -5.581 -8.145 1.00 90.19 334 ILE A O 1
ATOM 2577 N N . SER A 1 335 ? 30.308 -7.763 -8.661 1.00 84.38 335 SER A N 1
ATOM 2578 C CA . SER A 1 335 ? 31.245 -7.634 -9.774 1.00 84.38 335 SER A CA 1
ATOM 2579 C C . SER A 1 335 ? 30.536 -8.060 -11.052 1.00 84.38 335 SER A C 1
ATOM 2581 O O . SER A 1 335 ? 30.155 -9.223 -11.203 1.00 84.38 335 SER A O 1
ATOM 2583 N N . LEU A 1 336 ? 30.305 -7.103 -11.950 1.00 76.50 336 LEU A N 1
ATOM 2584 C CA . LEU A 1 336 ? 29.676 -7.369 -13.237 1.00 76.50 336 LEU A CA 1
ATOM 2585 C C . LEU A 1 336 ? 30.723 -7.658 -14.303 1.00 76.50 336 LEU A C 1
ATOM 2587 O O . LEU A 1 336 ? 31.779 -7.031 -14.361 1.00 76.50 336 LEU A O 1
ATOM 2591 N N . GLN A 1 337 ? 30.391 -8.581 -15.201 1.00 70.88 337 GLN A N 1
ATOM 2592 C CA . GLN A 1 337 ? 31.162 -8.756 -16.423 1.00 70.88 337 GLN A CA 1
ATOM 2593 C C . GLN A 1 337 ? 30.885 -7.570 -17.354 1.00 70.88 337 GLN A C 1
ATOM 2595 O O . GLN A 1 337 ? 29.735 -7.308 -17.733 1.00 70.88 337 GLN A O 1
ATOM 2600 N N . ALA A 1 338 ? 31.944 -6.839 -17.711 1.00 70.06 338 ALA A N 1
ATOM 2601 C CA . ALA A 1 338 ? 31.865 -5.811 -18.738 1.00 70.06 338 ALA A CA 1
ATOM 2602 C C . ALA A 1 338 ? 31.429 -6.447 -20.066 1.00 70.06 338 ALA A C 1
ATOM 2604 O O . ALA A 1 338 ? 31.822 -7.572 -20.386 1.00 70.06 338 ALA A O 1
ATOM 2605 N N . LEU A 1 339 ? 30.615 -5.727 -20.841 1.00 76.38 339 LEU A N 1
ATOM 2606 C CA . LEU A 1 339 ? 30.397 -6.128 -22.227 1.00 76.38 339 LEU A CA 1
ATOM 2607 C C . LEU A 1 339 ? 31.716 -6.007 -23.002 1.00 76.38 339 LEU A C 1
ATOM 2609 O O . LEU A 1 339 ? 32.540 -5.153 -22.661 1.00 76.38 339 LEU A O 1
ATOM 2613 N N . PRO A 1 340 ? 31.921 -6.813 -24.058 1.00 80.88 340 PRO A N 1
ATOM 2614 C CA . PRO A 1 340 ? 32.998 -6.553 -25.000 1.00 80.88 340 PRO A CA 1
ATOM 2615 C C . PRO A 1 340 ? 32.907 -5.117 -25.535 1.00 80.88 340 PRO A C 1
ATOM 2617 O O . PRO A 1 340 ? 31.804 -4.619 -25.766 1.00 80.88 340 PRO A O 1
ATOM 2620 N N . ASN A 1 341 ? 34.055 -4.470 -25.754 1.00 80.06 341 ASN A N 1
ATOM 2621 C CA . ASN A 1 341 ? 34.108 -3.105 -26.285 1.00 80.06 341 ASN A CA 1
ATOM 2622 C C . ASN A 1 341 ? 33.278 -2.970 -27.573 1.00 80.06 341 ASN A C 1
ATOM 2624 O O . ASN A 1 341 ? 33.370 -3.821 -28.463 1.00 80.06 341 ASN A O 1
ATOM 2628 N N . GLY A 1 342 ? 32.520 -1.876 -27.694 1.00 87.94 342 GLY A N 1
ATOM 2629 C CA . GLY A 1 342 ? 31.723 -1.590 -28.884 1.00 87.94 342 GLY A CA 1
ATOM 2630 C C . GLY A 1 342 ? 30.312 -2.183 -28.856 1.00 87.94 342 GLY A C 1
ATOM 2631 O O . GLY A 1 342 ? 29.713 -2.323 -29.924 1.00 87.94 342 GLY A O 1
ATOM 2632 N N . GLN A 1 343 ? 29.777 -2.551 -27.686 1.00 91.75 343 GLN A N 1
ATOM 2633 C CA . GLN A 1 343 ? 28.444 -3.149 -27.545 1.00 91.75 343 GLN A CA 1
ATOM 2634 C C . GLN A 1 343 ? 27.558 -2.404 -26.544 1.00 91.75 343 GLN A C 1
ATOM 2636 O O . GLN A 1 343 ? 27.968 -2.084 -25.433 1.00 91.75 343 GLN A O 1
ATOM 2641 N N . ASN A 1 344 ? 26.287 -2.253 -26.904 1.00 91.81 344 ASN A N 1
ATOM 2642 C CA . ASN A 1 344 ? 25.226 -1.702 -26.075 1.00 91.81 344 ASN A CA 1
ATOM 2643 C C . ASN A 1 344 ? 24.202 -2.778 -25.703 1.00 91.81 344 ASN A C 1
ATOM 2645 O O . ASN A 1 344 ? 23.763 -3.559 -26.553 1.00 91.81 344 ASN A O 1
ATOM 2649 N N . ARG A 1 345 ? 23.750 -2.764 -24.443 1.00 92.19 345 ARG A N 1
ATOM 2650 C CA . ARG A 1 345 ? 22.554 -3.507 -24.020 1.00 92.19 345 ARG A CA 1
ATOM 2651 C C . ARG A 1 345 ? 21.323 -2.767 -24.520 1.00 92.19 345 ARG A C 1
ATOM 2653 O O . ARG A 1 345 ? 21.153 -1.599 -24.193 1.00 92.19 345 ARG A O 1
ATOM 2660 N N . MET A 1 346 ? 20.453 -3.450 -25.256 1.00 95.75 346 MET A N 1
ATOM 2661 C CA . MET A 1 346 ? 19.155 -2.897 -25.626 1.00 95.75 346 MET A CA 1
ATOM 2662 C C . MET A 1 346 ? 18.106 -3.365 -24.632 1.00 95.75 346 MET A C 1
ATOM 2664 O O . MET A 1 346 ? 17.709 -4.527 -24.630 1.00 95.75 346 MET A O 1
ATOM 2668 N N . TYR A 1 347 ? 17.678 -2.459 -23.764 1.00 95.19 347 TYR A N 1
ATOM 2669 C CA . TYR A 1 347 ? 16.659 -2.712 -22.756 1.00 95.19 347 TYR A CA 1
ATOM 2670 C C . TYR A 1 347 ? 15.286 -2.760 -23.406 1.00 95.19 347 TYR A C 1
ATOM 2672 O O . TYR A 1 347 ? 14.963 -1.882 -24.202 1.00 95.19 347 TYR A O 1
ATOM 2680 N N . ARG A 1 348 ? 14.487 -3.765 -23.045 1.00 96.06 348 ARG A N 1
ATOM 2681 C CA . ARG A 1 348 ? 13.091 -3.910 -23.457 1.00 96.06 348 ARG A CA 1
ATOM 2682 C C . ARG A 1 348 ? 12.188 -3.591 -22.267 1.00 96.06 348 ARG A C 1
ATOM 2684 O O . ARG A 1 348 ? 12.339 -4.174 -21.193 1.00 96.06 348 ARG A O 1
ATOM 2691 N N . ILE A 1 349 ? 11.285 -2.632 -22.444 1.00 96.12 349 ILE A N 1
ATOM 2692 C CA . ILE A 1 349 ? 10.375 -2.150 -21.404 1.00 96.12 349 ILE A CA 1
ATOM 2693 C C . ILE A 1 349 ? 8.945 -2.194 -21.948 1.00 96.12 349 ILE A C 1
ATOM 2695 O O . ILE A 1 349 ? 8.690 -1.665 -23.023 1.00 96.12 349 ILE A O 1
ATOM 2699 N N . TYR A 1 350 ? 8.011 -2.774 -21.201 1.00 95.25 350 TYR A N 1
ATOM 2700 C CA . TYR A 1 350 ? 6.606 -2.908 -21.575 1.00 95.25 350 TYR A CA 1
ATOM 2701 C C . TYR A 1 350 ? 5.687 -2.006 -20.743 1.00 95.25 350 TYR A C 1
ATOM 2703 O O . TYR A 1 350 ? 5.734 -2.001 -19.510 1.00 95.25 350 TYR A O 1
ATOM 2711 N N . ASN A 1 351 ? 4.796 -1.275 -21.407 1.00 93.94 351 ASN A N 1
ATOM 2712 C CA . ASN A 1 351 ? 3.737 -0.504 -20.771 1.00 93.94 351 ASN A CA 1
ATOM 2713 C C . ASN A 1 351 ? 2.420 -1.287 -20.787 1.00 93.94 351 ASN A C 1
ATOM 2715 O O . ASN A 1 351 ? 1.758 -1.399 -21.817 1.00 93.94 351 ASN A O 1
ATOM 2719 N N . GLN A 1 352 ? 1.985 -1.761 -19.621 1.00 91.00 352 GLN A N 1
ATOM 2720 C CA . GLN A 1 352 ? 0.741 -2.527 -19.485 1.00 91.00 352 GLN A CA 1
ATOM 2721 C C . GLN A 1 352 ? -0.525 -1.723 -19.826 1.00 91.00 352 GLN A C 1
ATOM 2723 O O . GLN A 1 352 ? -1.543 -2.319 -20.168 1.00 91.00 352 GLN A O 1
ATOM 2728 N N . ASN A 1 353 ? -0.474 -0.391 -19.738 1.00 89.12 353 ASN A N 1
ATOM 2729 C CA . ASN A 1 353 ? -1.628 0.473 -19.986 1.00 89.12 353 ASN A CA 1
ATOM 2730 C C . ASN A 1 353 ? -1.829 0.764 -21.478 1.00 89.12 353 ASN A C 1
ATOM 2732 O O . ASN A 1 353 ? -2.968 0.873 -21.927 1.00 89.12 353 ASN A O 1
ATOM 2736 N N . SER A 1 354 ? -0.741 0.919 -22.240 1.00 89.62 354 SER A N 1
ATOM 2737 C CA . SER A 1 354 ? -0.803 1.226 -23.678 1.00 89.62 354 SER A CA 1
ATOM 2738 C C . SER A 1 354 ? -0.570 0.010 -24.578 1.00 89.62 354 SER A C 1
ATOM 2740 O O . SER A 1 354 ? -0.964 0.049 -25.740 1.00 89.62 354 SER A O 1
ATOM 2742 N N . GLY A 1 355 ? 0.050 -1.057 -24.063 1.00 89.19 355 GLY A N 1
ATOM 2743 C CA . GLY A 1 355 ? 0.536 -2.190 -24.856 1.00 89.19 355 GLY A CA 1
ATOM 2744 C C . GLY A 1 355 ? 1.887 -1.932 -25.541 1.00 89.19 355 GLY A C 1
ATOM 2745 O O . GLY A 1 355 ? 2.375 -2.783 -26.285 1.00 89.19 355 GLY A O 1
ATOM 2746 N N . GLU A 1 356 ? 2.497 -0.768 -25.314 1.00 92.81 356 GLU A N 1
ATOM 2747 C CA . GLU A 1 356 ? 3.749 -0.366 -25.953 1.00 92.81 356 GLU A CA 1
ATOM 2748 C C . GLU A 1 356 ? 4.958 -1.136 -25.427 1.00 92.81 356 GLU A C 1
ATOM 2750 O O . GLU A 1 356 ? 5.104 -1.347 -24.224 1.00 92.81 356 GLU A O 1
ATOM 2755 N N . HIS A 1 357 ? 5.855 -1.493 -26.346 1.00 95.12 357 HIS A N 1
ATOM 2756 C CA . HIS A 1 357 ? 7.214 -1.899 -26.021 1.00 95.12 357 HIS A CA 1
ATOM 2757 C C . HIS A 1 357 ? 8.180 -0.780 -26.407 1.00 95.12 357 HIS A C 1
ATOM 2759 O O . HIS A 1 357 ? 8.245 -0.377 -27.568 1.00 95.12 357 HIS A O 1
ATOM 2765 N N . PHE A 1 358 ? 8.952 -0.311 -25.435 1.00 96.69 358 PHE A N 1
ATOM 2766 C CA . PHE A 1 358 ? 10.003 0.673 -25.625 1.00 96.69 358 PHE A CA 1
ATOM 2767 C C . PHE A 1 358 ? 11.373 0.010 -25.557 1.00 96.69 358 PHE A C 1
ATOM 2769 O O . PHE A 1 358 ? 11.629 -0.852 -24.711 1.00 96.69 358 PHE A O 1
ATOM 2776 N N . TYR A 1 359 ? 12.260 0.447 -26.448 1.00 97.31 359 TYR A N 1
ATOM 2777 C CA . TYR A 1 359 ? 13.612 -0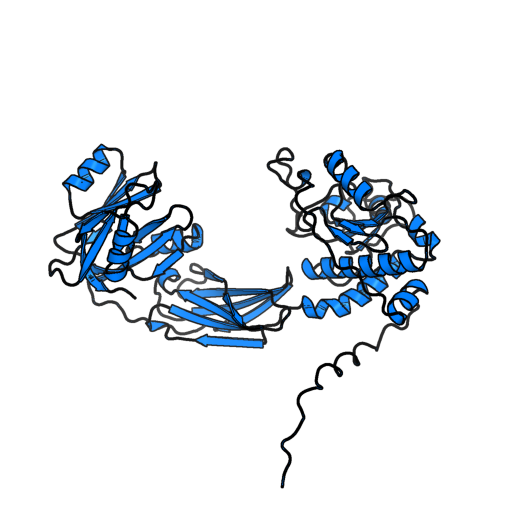.075 -26.582 1.00 97.31 359 TYR A CA 1
ATOM 2778 C C . TYR A 1 359 ? 14.633 1.053 -26.490 1.00 97.31 359 TYR A C 1
ATOM 2780 O O . TYR A 1 359 ? 14.525 2.065 -27.193 1.00 97.31 359 TYR A O 1
ATOM 2788 N N . THR A 1 360 ? 15.639 0.880 -25.633 1.00 96.50 360 THR A N 1
ATOM 2789 C CA . THR A 1 360 ? 16.675 1.897 -25.417 1.00 96.50 360 THR A CA 1
ATOM 2790 C C . THR A 1 360 ? 17.997 1.306 -24.947 1.00 96.50 360 THR A C 1
ATOM 2792 O O . THR A 1 360 ? 18.016 0.291 -24.258 1.00 96.50 360 THR A O 1
ATOM 2795 N N . ALA A 1 361 ? 19.103 1.956 -25.313 1.00 93.88 361 ALA A N 1
ATOM 2796 C CA . ALA A 1 361 ? 20.424 1.718 -24.726 1.00 93.88 361 ALA A CA 1
ATOM 2797 C C . ALA A 1 361 ? 20.683 2.606 -23.493 1.00 93.88 361 ALA A C 1
ATOM 2799 O O . ALA A 1 361 ? 21.670 2.426 -22.781 1.00 93.88 361 ALA A O 1
ATOM 2800 N N . SER A 1 362 ? 19.813 3.590 -23.241 1.00 93.12 362 SER A N 1
ATOM 2801 C CA . SER A 1 362 ? 19.983 4.587 -22.187 1.00 93.12 362 SER A CA 1
ATOM 2802 C C . SER A 1 362 ? 19.466 4.060 -20.849 1.00 93.12 362 SER A C 1
ATOM 2804 O O . SER A 1 362 ? 18.266 3.866 -20.650 1.00 93.12 362 SER A O 1
ATOM 2806 N N . LEU A 1 363 ? 20.388 3.863 -19.904 1.00 90.12 363 LEU A N 1
ATOM 2807 C CA . LEU A 1 363 ? 20.065 3.528 -18.516 1.00 90.12 363 LEU A CA 1
ATOM 2808 C C . LEU A 1 363 ? 19.195 4.602 -17.834 1.00 90.12 363 LEU A C 1
ATOM 2810 O O . LEU A 1 363 ? 18.227 4.224 -17.174 1.00 90.12 363 LEU A O 1
ATOM 2814 N N . PRO A 1 364 ? 19.446 5.917 -18.016 1.00 90.94 364 PRO A N 1
ATOM 2815 C CA . PRO A 1 364 ? 18.539 6.947 -17.510 1.00 90.94 364 PRO A CA 1
ATOM 2816 C C . PRO A 1 364 ? 17.101 6.839 -18.046 1.00 90.94 364 PRO A C 1
ATOM 2818 O O . PRO A 1 364 ? 16.159 6.973 -17.264 1.00 90.94 364 PRO A O 1
ATOM 2821 N N . GLU A 1 365 ? 16.906 6.552 -19.343 1.00 94.25 365 GLU A N 1
ATOM 2822 C CA . GLU A 1 365 ? 15.557 6.330 -19.903 1.00 94.25 365 GLU A CA 1
ATOM 2823 C C . GLU A 1 365 ? 14.898 5.095 -19.285 1.00 94.25 365 GLU A C 1
ATOM 2825 O O . GLU A 1 365 ? 13.751 5.174 -18.845 1.00 94.25 365 GLU A O 1
ATOM 2830 N N . LEU A 1 366 ? 15.629 3.977 -19.196 1.00 93.50 366 LEU A N 1
ATOM 2831 C CA . LEU A 1 366 ? 15.142 2.759 -18.548 1.00 93.50 366 LEU A CA 1
ATOM 2832 C C . LEU A 1 366 ? 14.668 3.047 -17.116 1.00 93.50 366 LEU A C 1
ATOM 2834 O O . LEU A 1 366 ? 13.545 2.692 -16.753 1.00 93.50 366 LEU A O 1
ATOM 2838 N N . ARG A 1 367 ? 15.510 3.702 -16.307 1.00 89.69 367 ARG A N 1
ATOM 2839 C CA . ARG A 1 367 ? 15.193 4.021 -14.909 1.00 89.69 367 ARG A CA 1
ATOM 2840 C C . ARG A 1 367 ? 13.960 4.910 -14.806 1.00 89.69 367 ARG A C 1
ATOM 2842 O O . ARG A 1 367 ? 13.083 4.616 -14.000 1.00 89.69 367 ARG A O 1
ATOM 2849 N N . SER A 1 368 ? 13.861 5.951 -15.631 1.00 91.38 368 SER A N 1
ATOM 2850 C CA . SER A 1 368 ? 12.696 6.840 -15.633 1.00 91.38 368 SER A CA 1
ATOM 2851 C C . SER A 1 368 ? 11.406 6.088 -15.981 1.00 91.38 368 SER A C 1
ATOM 2853 O O . SER A 1 368 ? 10.406 6.209 -15.274 1.00 91.38 368 SER A O 1
ATOM 2855 N N . LEU A 1 369 ? 11.423 5.239 -17.012 1.00 93.19 369 LEU A N 1
ATOM 2856 C CA . LEU A 1 369 ? 10.239 4.478 -17.416 1.00 93.19 369 LEU A CA 1
ATOM 2857 C C . LEU A 1 369 ? 9.797 3.474 -16.344 1.00 93.19 369 LEU A C 1
ATOM 2859 O O . LEU A 1 369 ? 8.607 3.364 -16.055 1.00 93.19 369 LEU A O 1
ATOM 2863 N N . VAL A 1 370 ? 10.740 2.765 -15.725 1.00 92.38 370 VAL A N 1
ATOM 2864 C CA . VAL A 1 370 ? 10.418 1.687 -14.782 1.00 92.38 370 VAL A CA 1
ATOM 2865 C C . VAL A 1 370 ? 10.121 2.222 -13.386 1.00 92.38 370 VAL A C 1
ATOM 2867 O O . VAL A 1 370 ? 9.085 1.902 -12.810 1.00 92.38 370 VAL A O 1
ATOM 2870 N N . VAL A 1 371 ? 11.012 3.050 -12.839 1.00 87.44 371 VAL A N 1
ATOM 2871 C CA . VAL A 1 371 ? 10.926 3.514 -11.447 1.00 87.44 371 VAL A CA 1
ATOM 2872 C C . VAL A 1 371 ? 9.932 4.664 -11.313 1.00 87.44 371 VAL A C 1
ATOM 2874 O O . VAL A 1 371 ? 9.149 4.682 -10.368 1.00 87.44 371 VAL A O 1
ATOM 2877 N N . THR A 1 372 ? 9.938 5.619 -12.248 1.00 87.94 372 THR A N 1
ATOM 2878 C CA . THR A 1 372 ? 9.060 6.799 -12.172 1.00 87.94 372 THR A CA 1
ATOM 2879 C C . THR A 1 372 ? 7.695 6.540 -12.799 1.00 87.94 372 THR A C 1
ATOM 2881 O O . THR A 1 372 ? 6.679 6.882 -12.200 1.00 87.94 372 THR A O 1
ATOM 2884 N N . ASN A 1 373 ? 7.652 5.918 -13.982 1.00 89.81 373 ASN A N 1
ATOM 2885 C CA . ASN A 1 373 ? 6.401 5.748 -14.733 1.00 89.81 373 ASN A CA 1
ATOM 2886 C C . ASN A 1 373 ? 5.736 4.375 -14.533 1.00 89.81 373 ASN A C 1
ATOM 2888 O O . ASN A 1 373 ? 4.644 4.151 -15.057 1.00 89.81 373 ASN A O 1
ATOM 2892 N N . GLY A 1 374 ? 6.362 3.461 -13.783 1.00 90.88 374 GLY A N 1
ATOM 2893 C CA . GLY A 1 374 ? 5.794 2.155 -13.440 1.00 90.88 374 GLY A CA 1
ATOM 2894 C C . GLY A 1 374 ? 5.718 1.165 -14.606 1.00 90.88 374 GLY A C 1
ATOM 2895 O O . GLY A 1 374 ? 4.895 0.250 -14.575 1.00 90.88 374 GLY A O 1
ATOM 2896 N N . TRP A 1 375 ? 6.530 1.344 -15.652 1.00 93.88 375 TRP A N 1
ATOM 2897 C CA . TRP A 1 375 ? 6.583 0.399 -16.766 1.00 93.88 375 TRP A CA 1
ATOM 2898 C C . TRP A 1 375 ? 7.323 -0.879 -16.359 1.00 93.88 375 TRP A C 1
ATOM 2900 O O . TRP A 1 375 ? 8.171 -0.885 -15.467 1.00 93.88 375 TRP A O 1
ATOM 2910 N N . HIS A 1 376 ? 7.022 -1.984 -17.030 1.00 92.38 376 HIS A N 1
ATOM 2911 C CA . HIS A 1 376 ? 7.602 -3.279 -16.722 1.00 92.38 376 HIS A CA 1
ATOM 2912 C C . HIS A 1 376 ? 8.912 -3.495 -17.486 1.00 92.38 376 HIS A C 1
ATOM 2914 O O . H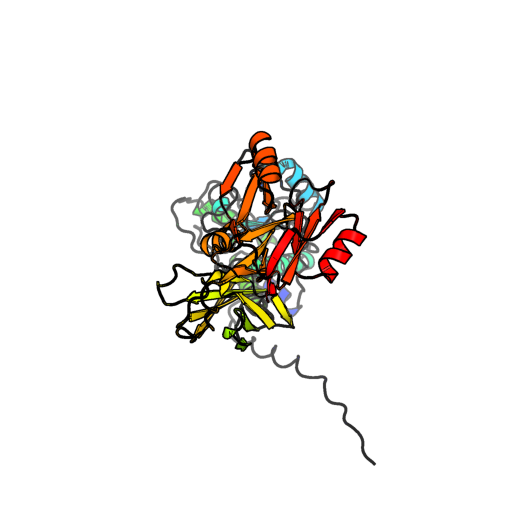IS A 1 376 ? 8.911 -3.580 -18.708 1.00 92.38 376 HIS A O 1
ATOM 2920 N N . TYR A 1 377 ? 10.039 -3.607 -16.781 1.00 92.62 377 TYR A N 1
ATOM 2921 C CA . TYR A 1 377 ? 11.297 -4.027 -17.399 1.00 92.62 377 TYR A CA 1
ATOM 2922 C C . TYR A 1 377 ? 11.260 -5.521 -17.732 1.00 92.62 377 TYR A C 1
ATOM 2924 O O . TYR A 1 377 ? 11.104 -6.344 -16.831 1.00 92.62 377 TYR A O 1
ATOM 2932 N N . GLU A 1 378 ? 11.448 -5.862 -19.006 1.00 91.62 378 GLU A N 1
ATOM 2933 C CA . GLU A 1 378 ? 11.397 -7.245 -19.500 1.00 91.62 378 GLU A CA 1
ATOM 2934 C C . GLU A 1 378 ? 12.783 -7.863 -19.719 1.00 91.62 378 GLU A C 1
ATOM 2936 O O . GLU A 1 378 ? 12.879 -9.030 -20.084 1.00 91.62 378 GLU A O 1
ATOM 2941 N N . GLY A 1 379 ? 13.857 -7.104 -19.485 1.00 90.88 379 GLY A N 1
ATOM 2942 C CA . GLY A 1 379 ? 15.228 -7.582 -19.641 1.00 90.88 379 GLY A CA 1
ATOM 2943 C C . GLY A 1 379 ? 15.976 -6.927 -20.799 1.00 90.88 379 GLY A C 1
ATOM 2944 O O . GLY A 1 379 ? 15.627 -5.851 -21.299 1.00 90.88 379 GLY A O 1
ATOM 2945 N N . ILE A 1 380 ? 17.071 -7.567 -21.197 1.00 92.06 380 ILE A N 1
ATOM 2946 C CA . ILE A 1 380 ? 17.856 -7.159 -22.361 1.00 92.06 380 ILE A CA 1
ATOM 2947 C C . ILE A 1 380 ? 17.215 -7.847 -23.566 1.00 92.06 380 ILE A C 1
ATOM 2949 O O . ILE A 1 380 ? 17.203 -9.068 -23.632 1.00 92.06 380 ILE A O 1
ATOM 2953 N N . GLY A 1 381 ? 16.687 -7.086 -24.522 1.00 94.31 381 GLY A N 1
ATOM 2954 C CA . GLY A 1 381 ? 16.127 -7.649 -25.749 1.00 94.31 381 GLY A CA 1
ATOM 2955 C C . GLY A 1 381 ? 17.212 -8.214 -26.668 1.00 94.31 381 GLY A C 1
ATOM 2956 O O . GLY A 1 381 ? 17.063 -9.307 -27.211 1.00 94.31 381 GLY A O 1
ATOM 2957 N N . TRP A 1 382 ? 18.311 -7.475 -26.845 1.00 96.50 382 TRP A N 1
ATOM 2958 C CA . TRP A 1 382 ? 19.475 -7.888 -27.637 1.00 96.50 382 TRP A CA 1
ATOM 2959 C C . TRP A 1 382 ? 20.712 -7.038 -27.319 1.00 96.50 382 TRP A C 1
ATOM 2961 O O . TRP A 1 382 ? 20.628 -6.028 -26.614 1.00 96.50 382 TRP A O 1
ATOM 2971 N N . LEU A 1 383 ? 21.861 -7.438 -27.866 1.00 95.75 383 LEU A N 1
ATOM 2972 C CA . LEU A 1 383 ? 23.090 -6.643 -27.869 1.00 95.75 383 LEU A CA 1
ATOM 2973 C C . LEU A 1 383 ? 23.244 -5.941 -29.222 1.00 95.75 383 LEU A C 1
ATOM 2975 O O . LEU A 1 383 ? 23.225 -6.591 -30.269 1.00 95.75 383 LEU A O 1
ATOM 2979 N N . ALA A 1 384 ? 23.377 -4.617 -29.222 1.00 96.69 384 ALA A N 1
ATOM 2980 C CA . ALA A 1 384 ? 23.578 -3.813 -30.428 1.00 96.69 384 ALA A CA 1
ATOM 2981 C C . ALA A 1 384 ? 25.023 -3.295 -30.504 1.00 96.69 384 ALA A C 1
ATOM 2983 O O . ALA A 1 384 ? 25.623 -3.053 -29.461 1.00 96.69 384 ALA A O 1
ATOM 2984 N N . PRO A 1 385 ? 25.598 -3.083 -31.698 1.00 96.50 385 PRO A N 1
ATOM 2985 C CA . PRO A 1 385 ? 26.862 -2.368 -31.812 1.00 96.50 385 PRO A CA 1
ATOM 2986 C C . PRO A 1 385 ? 26.727 -0.910 -31.345 1.00 96.50 385 PRO A C 1
ATOM 2988 O O . PRO A 1 385 ? 25.714 -0.251 -31.591 1.00 96.50 385 PRO A O 1
ATOM 2991 N N . GLU A 1 386 ? 27.777 -0.380 -30.717 1.00 93.81 386 GLU A N 1
ATOM 2992 C CA . GLU A 1 386 ? 27.898 1.055 -30.417 1.00 93.81 386 GLU A CA 1
ATOM 2993 C C . GLU A 1 386 ? 27.917 1.901 -31.692 1.00 93.81 386 GLU A C 1
ATOM 2995 O O . GLU A 1 386 ? 27.375 3.008 -31.727 1.00 93.81 386 GLU A O 1
ATOM 3000 N N . LYS A 1 387 ? 28.510 1.360 -32.761 1.00 94.69 387 LYS A N 1
ATOM 3001 C CA . LYS A 1 387 ? 28.588 1.997 -34.071 1.00 94.69 387 LYS A CA 1
ATOM 3002 C C . LYS A 1 387 ? 28.604 0.952 -35.182 1.00 94.69 387 LYS A C 1
ATOM 300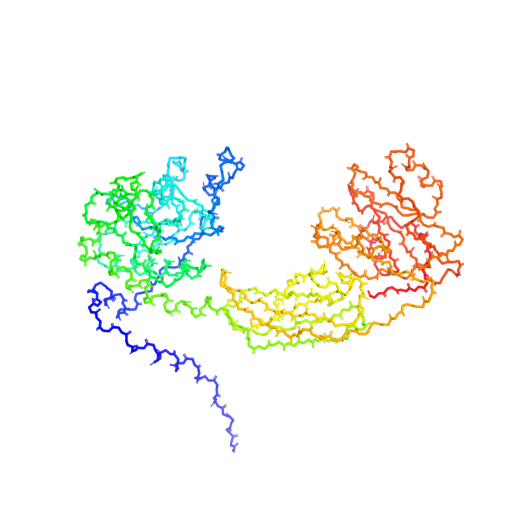4 O O . LYS A 1 387 ? 29.275 -0.067 -35.065 1.00 94.69 387 LYS A O 1
ATOM 3009 N N . SER A 1 388 ? 27.907 1.242 -36.275 1.00 96.25 388 SER A N 1
ATOM 3010 C CA . SER A 1 388 ? 28.004 0.505 -37.538 1.00 96.25 388 SER A CA 1
ATOM 3011 C C . SER A 1 388 ? 27.646 1.417 -38.714 1.00 96.25 388 SER A C 1
ATOM 3013 O O . SER A 1 388 ? 27.385 2.614 -38.525 1.00 96.25 388 SER A O 1
ATOM 3015 N N . THR A 1 389 ? 27.613 0.862 -39.926 1.00 96.50 389 THR A N 1
ATOM 3016 C CA . THR A 1 389 ? 27.174 1.596 -41.122 1.00 96.50 389 THR A CA 1
ATOM 3017 C C . THR A 1 389 ? 25.653 1.745 -41.240 1.00 96.50 389 THR A C 1
ATOM 3019 O O . THR A 1 389 ? 25.178 2.574 -42.017 1.00 96.50 389 THR A O 1
ATOM 3022 N N . VAL A 1 390 ? 24.876 0.995 -40.452 1.00 97.56 390 VAL A N 1
ATOM 3023 C CA . VAL A 1 390 ? 23.414 0.907 -40.579 1.00 97.56 390 VAL A CA 1
ATOM 3024 C C . VAL A 1 390 ? 22.731 1.445 -39.312 1.00 97.56 390 VAL A C 1
ATOM 3026 O O . VAL A 1 390 ? 22.585 0.712 -38.331 1.00 97.56 390 VAL A O 1
ATOM 3029 N N . PRO A 1 391 ? 22.297 2.719 -39.287 1.00 98.25 391 PRO A N 1
ATOM 3030 C CA . PRO A 1 391 ? 21.599 3.288 -38.136 1.00 98.25 391 PRO A CA 1
ATOM 3031 C C . PRO A 1 391 ? 20.162 2.763 -38.011 1.00 98.25 391 PRO A C 1
ATOM 3033 O O . PRO A 1 391 ? 19.476 2.559 -39.011 1.00 98.25 391 PRO A O 1
ATOM 3036 N N . VAL A 1 392 ? 19.679 2.628 -36.774 1.00 98.69 392 VAL A N 1
ATOM 3037 C CA . VAL A 1 392 ? 18.262 2.422 -36.449 1.00 98.69 392 VAL A CA 1
ATOM 3038 C C . VAL A 1 392 ? 17.698 3.731 -35.901 1.00 98.69 392 VAL A C 1
ATOM 3040 O O . VAL A 1 392 ? 18.058 4.192 -34.816 1.00 98.69 392 VAL A O 1
ATOM 3043 N N . TYR A 1 393 ? 16.831 4.364 -36.682 1.00 98.62 393 TYR A N 1
ATOM 3044 C CA . TYR A 1 393 ? 16.191 5.632 -36.356 1.00 98.62 393 TYR A CA 1
ATOM 3045 C C . TYR A 1 393 ? 15.025 5.424 -35.392 1.00 98.62 393 TYR A C 1
ATOM 3047 O O . TYR A 1 393 ? 14.219 4.520 -35.606 1.00 98.62 393 TYR A O 1
ATOM 3055 N N . ARG A 1 394 ? 14.902 6.301 -34.388 1.00 98.44 394 ARG A N 1
ATOM 3056 C CA . ARG A 1 394 ? 13.763 6.358 -33.463 1.00 98.44 394 ARG A CA 1
ATOM 3057 C C . ARG A 1 394 ? 12.871 7.551 -33.802 1.00 98.44 394 ARG A C 1
ATOM 3059 O O . ARG A 1 394 ? 13.350 8.681 -33.945 1.00 98.44 394 ARG A O 1
ATOM 3066 N N . VAL A 1 395 ? 11.573 7.305 -33.938 1.00 98.12 395 VAL A N 1
ATOM 3067 C CA . VAL A 1 395 ? 10.557 8.352 -34.113 1.00 98.12 395 VAL A CA 1
ATOM 3068 C C . VAL A 1 395 ? 9.405 8.137 -33.135 1.00 98.12 395 VAL A C 1
ATOM 3070 O O . VAL A 1 395 ? 9.057 6.999 -32.834 1.00 98.12 395 VAL A O 1
ATOM 3073 N N . TYR A 1 396 ? 8.810 9.227 -32.658 1.00 97.19 396 TYR A N 1
ATOM 3074 C CA . TYR A 1 396 ? 7.761 9.215 -31.638 1.00 97.19 396 TYR A CA 1
ATOM 3075 C C . TYR A 1 396 ? 6.470 9.875 -32.129 1.00 97.19 396 TYR A C 1
ATOM 3077 O O . TYR A 1 396 ? 6.485 10.987 -32.671 1.00 97.19 396 TYR A O 1
ATOM 3085 N N . ASN A 1 397 ? 5.336 9.221 -31.888 1.00 94.69 397 ASN A N 1
ATOM 3086 C CA . ASN A 1 397 ? 4.006 9.767 -32.121 1.00 94.69 397 ASN A CA 1
ATOM 3087 C C . ASN A 1 397 ? 3.366 10.234 -30.812 1.00 94.69 397 ASN A C 1
ATOM 3089 O O . ASN A 1 397 ? 2.820 9.430 -30.061 1.00 94.69 397 ASN A O 1
ATOM 3093 N N . LYS A 1 398 ? 3.321 11.551 -30.590 1.00 91.50 398 LYS A N 1
ATOM 3094 C CA . LYS A 1 398 ? 2.698 12.138 -29.390 1.00 91.50 398 LYS A CA 1
ATOM 3095 C C . LYS A 1 398 ? 1.190 11.891 -29.254 1.00 91.50 398 LYS A C 1
ATOM 3097 O O . LYS A 1 398 ? 0.668 12.002 -28.153 1.00 91.50 398 LYS A O 1
ATOM 3102 N N . ASN A 1 399 ? 0.485 11.623 -30.356 1.00 88.38 399 ASN A N 1
ATOM 3103 C CA . ASN A 1 399 ? -0.973 11.462 -30.344 1.00 88.38 399 ASN A CA 1
ATOM 3104 C C . ASN A 1 399 ? -1.375 10.040 -29.936 1.00 88.38 399 ASN A C 1
ATOM 3106 O O . ASN A 1 399 ? -2.403 9.848 -29.290 1.00 88.38 399 ASN A O 1
ATOM 3110 N N . ALA A 1 400 ? -0.571 9.052 -30.334 1.00 86.31 400 ALA A N 1
ATOM 3111 C CA . ALA A 1 400 ? -0.752 7.655 -29.954 1.00 86.31 400 ALA A CA 1
ATOM 3112 C C . ALA A 1 400 ? -0.015 7.311 -28.650 1.00 86.31 400 ALA A C 1
ATOM 3114 O O . ALA A 1 400 ? -0.481 6.454 -27.908 1.00 86.31 400 ALA A O 1
ATOM 3115 N N . GLY A 1 401 ? 1.101 7.991 -28.367 1.00 87.25 401 GLY A N 1
ATOM 3116 C CA . GLY A 1 401 ? 2.072 7.545 -27.373 1.00 87.25 401 GLY A CA 1
ATOM 3117 C C . GLY A 1 401 ? 2.780 6.281 -27.857 1.00 87.25 401 GLY A C 1
ATOM 3118 O O . GLY A 1 401 ? 2.721 5.277 -27.170 1.00 87.25 401 GLY A O 1
ATOM 3119 N N . ASP A 1 402 ? 3.333 6.296 -29.077 1.00 91.19 402 ASP A N 1
ATOM 3120 C CA . ASP A 1 402 ? 3.949 5.114 -29.704 1.00 91.19 402 ASP A CA 1
ATOM 3121 C C . ASP A 1 402 ? 5.314 5.468 -30.306 1.00 91.19 402 ASP A C 1
ATOM 3123 O O . ASP A 1 402 ? 5.466 6.530 -30.929 1.00 91.19 402 ASP A O 1
ATOM 3127 N N . HIS A 1 403 ? 6.289 4.573 -30.153 1.00 95.38 403 HIS A N 1
ATOM 3128 C CA . HIS A 1 403 ? 7.608 4.683 -30.771 1.00 95.38 403 HIS A CA 1
ATOM 3129 C C . HIS A 1 403 ? 7.755 3.715 -31.943 1.00 95.38 403 HIS A C 1
ATOM 3131 O O . HIS A 1 403 ? 7.330 2.563 -31.899 1.00 95.38 403 HIS A O 1
ATOM 3137 N N . HIS A 1 404 ? 8.420 4.181 -32.999 1.00 97.00 404 HIS A N 1
ATOM 3138 C CA . HIS A 1 404 ? 8.768 3.355 -34.152 1.00 97.00 404 HIS A CA 1
ATOM 3139 C C . HIS A 1 404 ? 10.272 3.359 -34.395 1.00 97.00 404 HIS A C 1
ATOM 3141 O O . HIS A 1 404 ? 10.936 4.391 -34.250 1.00 97.00 404 HIS A O 1
ATOM 3147 N N . TYR A 1 405 ? 10.788 2.197 -34.798 1.00 98.38 405 TYR A N 1
ATOM 3148 C CA . TYR A 1 405 ? 12.210 1.946 -34.986 1.00 98.38 405 TYR A CA 1
ATOM 3149 C C . TYR A 1 405 ? 12.460 1.371 -36.375 1.00 98.38 405 TYR A C 1
ATOM 3151 O O . TYR A 1 405 ? 11.847 0.384 -36.785 1.00 98.38 405 TYR A O 1
ATOM 3159 N N . THR A 1 406 ? 13.363 1.994 -37.128 1.00 98.38 406 THR A N 1
ATOM 3160 C CA . THR A 1 406 ? 13.591 1.589 -38.517 1.00 98.38 406 THR A CA 1
ATOM 3161 C C . THR A 1 406 ? 14.984 1.905 -39.020 1.00 98.38 406 THR A C 1
ATOM 3163 O O . THR A 1 406 ? 15.548 2.949 -38.708 1.00 98.38 406 THR A O 1
ATOM 3166 N N . THR A 1 407 ? 15.525 1.021 -39.854 1.00 98.31 407 THR A N 1
ATOM 3167 C CA . THR A 1 407 ? 16.733 1.277 -40.652 1.00 98.31 407 THR A CA 1
ATOM 3168 C C . THR A 1 407 ? 16.419 2.043 -41.941 1.00 98.31 407 THR A C 1
ATOM 3170 O O . THR A 1 407 ? 17.315 2.576 -42.595 1.00 98.31 407 THR A O 1
ATOM 3173 N N . ASN A 1 408 ? 15.141 2.139 -42.323 1.00 98.06 408 ASN A N 1
ATOM 3174 C CA . ASN A 1 408 ? 14.719 2.752 -43.573 1.00 98.06 408 ASN A CA 1
ATOM 3175 C C . ASN A 1 408 ? 14.554 4.272 -43.419 1.00 98.06 408 ASN A C 1
ATOM 3177 O O . ASN A 1 408 ? 13.598 4.772 -42.817 1.00 98.06 408 ASN A O 1
ATOM 3181 N N . VAL A 1 409 ? 15.465 5.024 -44.039 1.00 98.12 409 VAL A N 1
ATOM 3182 C CA . VAL A 1 409 ? 15.447 6.492 -44.019 1.00 98.12 409 VAL A CA 1
ATOM 3183 C C . VAL A 1 409 ? 14.166 7.086 -44.623 1.00 98.12 409 VAL A C 1
ATOM 3185 O O . VAL A 1 409 ? 13.690 8.111 -44.135 1.00 98.12 409 VAL A O 1
ATOM 3188 N N . ASN A 1 410 ? 13.570 6.437 -45.630 1.00 98.25 410 ASN A N 1
ATOM 3189 C CA . ASN A 1 410 ? 12.341 6.898 -46.280 1.00 98.25 410 ASN A CA 1
ATOM 3190 C C . ASN A 1 410 ? 11.109 6.671 -45.397 1.00 98.25 410 ASN A C 1
ATOM 3192 O O . ASN A 1 410 ? 10.240 7.542 -45.343 1.00 98.25 410 ASN A O 1
ATOM 3196 N N . GLU A 1 411 ? 11.048 5.551 -44.664 1.00 98.06 411 GLU A N 1
ATOM 3197 C CA . GLU A 1 411 ? 9.988 5.286 -43.675 1.00 98.06 411 GLU A CA 1
ATOM 3198 C C . GLU A 1 411 ? 10.039 6.342 -42.565 1.00 98.06 411 GLU A C 1
ATOM 3200 O O . GLU A 1 411 ? 9.051 7.034 -42.316 1.00 98.06 411 GLU A O 1
ATOM 3205 N N . LYS A 1 412 ? 11.229 6.574 -41.995 1.00 98.25 412 LYS A N 1
ATOM 3206 C CA . LYS A 1 412 ? 11.465 7.640 -41.013 1.00 98.25 412 LYS A CA 1
ATOM 3207 C C . LYS A 1 412 ? 11.050 9.016 -41.554 1.00 98.25 412 LYS A C 1
ATOM 3209 O O . LYS A 1 412 ? 10.298 9.726 -40.893 1.00 98.25 412 LYS A O 1
ATOM 3214 N N . ASN A 1 413 ? 11.503 9.403 -42.750 1.00 98.38 413 ASN A N 1
ATOM 3215 C CA . ASN A 1 413 ? 11.155 10.699 -43.351 1.00 98.38 413 ASN A CA 1
ATOM 3216 C C . ASN A 1 413 ? 9.639 10.849 -43.571 1.00 98.38 413 ASN A C 1
ATOM 3218 O O . ASN A 1 413 ? 9.091 11.929 -43.352 1.00 98.38 413 ASN A O 1
ATOM 3222 N N . SER A 1 414 ? 8.958 9.774 -43.972 1.00 98.31 414 SER A N 1
ATOM 3223 C CA . SER A 1 414 ? 7.507 9.777 -44.191 1.00 98.31 414 SER A CA 1
ATOM 3224 C C . SER A 1 414 ? 6.733 9.951 -42.884 1.00 98.31 414 SER A C 1
ATOM 3226 O O . SER A 1 414 ? 5.796 10.744 -42.838 1.00 98.31 414 SER A O 1
ATOM 3228 N N . LEU A 1 415 ? 7.157 9.282 -41.806 1.00 97.44 415 LEU A N 1
ATOM 3229 C CA . LEU A 1 415 ? 6.562 9.440 -40.473 1.00 97.44 415 LEU A CA 1
ATOM 3230 C C . LEU A 1 415 ? 6.766 10.860 -39.934 1.00 97.44 415 LEU A C 1
ATOM 3232 O O . LEU A 1 415 ? 5.822 11.476 -39.440 1.00 97.44 415 LEU A O 1
ATOM 3236 N N . VAL A 1 416 ? 7.965 11.424 -40.102 1.00 98.12 416 VAL A N 1
ATOM 3237 C CA . VAL A 1 416 ? 8.249 12.817 -39.716 1.00 98.12 416 VAL A CA 1
ATOM 3238 C C . VAL A 1 416 ? 7.371 13.796 -40.494 1.00 98.12 416 VAL A C 1
ATOM 3240 O O . VAL A 1 416 ? 6.773 14.691 -39.902 1.00 98.12 416 VAL A O 1
ATOM 3243 N N . LYS A 1 417 ? 7.209 13.591 -41.807 1.00 97.69 417 LYS A N 1
ATOM 3244 C CA . LYS A 1 417 ? 6.288 14.386 -42.636 1.00 97.69 417 LYS A CA 1
ATOM 3245 C C . LYS A 1 417 ? 4.831 14.257 -42.173 1.00 97.69 417 LYS A C 1
ATOM 3247 O O . LYS A 1 417 ? 4.080 15.222 -42.265 1.00 97.69 417 LYS A O 1
ATOM 3252 N N . ALA A 1 418 ? 4.445 13.095 -41.649 1.00 96.19 418 ALA A N 1
ATOM 3253 C CA . ALA A 1 418 ? 3.135 12.848 -41.048 1.00 96.19 418 ALA A CA 1
ATOM 3254 C C . ALA A 1 418 ? 2.991 13.409 -39.614 1.00 96.19 418 ALA A C 1
ATOM 3256 O O . ALA A 1 418 ? 1.977 13.166 -38.961 1.00 96.19 418 ALA A O 1
ATOM 3257 N N . GLY A 1 419 ? 3.981 14.156 -39.111 1.00 96.88 419 GLY A N 1
ATOM 3258 C CA . GLY A 1 419 ? 3.928 14.842 -37.818 1.00 96.88 419 GLY A CA 1
ATOM 3259 C C . GLY A 1 419 ? 4.539 14.071 -36.645 1.00 96.88 419 GLY A C 1
ATOM 3260 O O . GLY A 1 419 ? 4.399 14.508 -35.502 1.00 96.88 419 GLY A O 1
ATOM 3261 N N . TRP A 1 420 ? 5.217 12.947 -36.895 1.00 97.56 420 TRP A N 1
ATOM 3262 C CA . TRP A 1 420 ? 5.983 12.247 -35.862 1.00 97.56 420 TRP A CA 1
ATOM 3263 C C . TRP A 1 420 ? 7.264 13.021 -35.538 1.00 97.56 420 TRP A C 1
ATOM 3265 O O . TRP A 1 420 ? 7.881 13.645 -36.403 1.00 97.56 420 TRP A O 1
ATOM 3275 N N . LYS A 1 421 ? 7.701 12.965 -34.283 1.00 98.25 421 LYS A N 1
ATOM 3276 C CA . LYS A 1 421 ? 8.946 13.593 -33.841 1.00 98.25 421 LYS A CA 1
ATOM 3277 C C . LYS A 1 421 ? 10.122 12.668 -34.147 1.00 98.25 421 LYS A C 1
ATOM 3279 O O . LYS A 1 421 ? 10.127 11.525 -33.704 1.00 98.25 421 LYS A O 1
ATOM 3284 N N . TYR A 1 422 ? 11.132 13.161 -34.861 1.00 98.44 422 TYR A N 1
ATOM 3285 C CA . TYR A 1 422 ? 12.410 12.456 -34.984 1.00 98.44 422 TYR A CA 1
ATOM 3286 C C . TYR A 1 422 ? 13.236 12.633 -33.714 1.00 98.44 422 TYR A C 1
ATOM 3288 O O . TYR A 1 422 ? 13.470 13.762 -33.285 1.00 98.44 422 TYR A O 1
ATOM 3296 N N . GLU A 1 423 ? 13.681 11.523 -33.130 1.00 97.94 423 GLU A N 1
ATOM 3297 C CA . GLU A 1 423 ? 14.434 11.518 -31.872 1.00 97.94 423 GLU A CA 1
ATOM 3298 C C . GLU A 1 423 ? 15.907 11.145 -32.047 1.00 97.94 423 GLU A C 1
ATOM 3300 O O . GLU A 1 423 ? 16.647 11.071 -31.072 1.00 97.94 423 GLU A O 1
ATOM 3305 N N . GLY A 1 424 ? 16.351 10.949 -33.290 1.00 97.81 424 GLY A N 1
ATOM 3306 C CA . GLY A 1 424 ? 17.731 10.601 -33.600 1.00 97.81 424 GLY A CA 1
ATOM 3307 C C . GLY A 1 424 ? 17.931 9.121 -33.917 1.00 97.81 424 GLY A C 1
ATOM 3308 O O . GLY A 1 424 ? 16.998 8.369 -34.216 1.00 97.81 424 GLY A O 1
ATOM 3309 N N . ILE A 1 425 ? 19.199 8.721 -33.890 1.00 98.06 425 ILE A N 1
ATOM 3310 C CA . ILE A 1 425 ? 19.616 7.324 -34.001 1.00 98.06 425 ILE A CA 1
ATOM 3311 C C . ILE A 1 425 ? 19.512 6.719 -32.603 1.00 98.06 425 ILE A C 1
ATOM 3313 O O . ILE A 1 425 ? 20.187 7.191 -31.692 1.00 98.06 425 ILE A O 1
ATOM 3317 N N . GLY A 1 426 ? 18.676 5.695 -32.437 1.00 96.19 426 GLY A N 1
ATOM 3318 C CA . GLY A 1 426 ? 18.555 4.987 -31.163 1.00 96.19 426 GLY A CA 1
ATOM 3319 C C . GLY A 1 426 ? 19.739 4.050 -30.920 1.00 96.19 426 GLY A C 1
ATOM 3320 O O . GLY A 1 426 ? 20.290 4.016 -29.825 1.00 96.19 426 GLY A O 1
ATOM 3321 N N . TRP A 1 427 ? 20.124 3.289 -31.947 1.00 97.75 427 TRP A N 1
ATOM 3322 C CA . TRP A 1 427 ? 21.263 2.362 -31.955 1.00 97.75 427 TRP A CA 1
ATOM 3323 C C . TRP A 1 427 ? 21.635 2.009 -33.404 1.00 97.75 427 TRP A C 1
ATOM 3325 O O . TRP A 1 427 ? 21.107 2.592 -34.353 1.00 97.75 427 TRP A O 1
ATOM 3335 N N . TYR A 1 428 ? 22.542 1.052 -33.584 1.00 98.44 428 TYR A N 1
ATOM 3336 C CA . TYR A 1 428 ? 23.023 0.596 -34.886 1.00 98.44 428 TYR A CA 1
ATOM 3337 C C . TYR A 1 428 ? 22.704 -0.888 -35.109 1.00 98.44 428 TYR A C 1
ATOM 3339 O O . TYR A 1 428 ? 22.613 -1.657 -34.157 1.00 98.44 428 TYR A O 1
ATOM 3347 N N . SER A 1 429 ? 22.513 -1.297 -36.362 1.00 98.19 429 SER A N 1
ATOM 3348 C CA . SER A 1 429 ? 22.382 -2.704 -36.760 1.00 98.19 429 SER A CA 1
ATOM 3349 C C . SER A 1 429 ? 23.760 -3.323 -36.967 1.00 98.19 429 SER A C 1
ATOM 3351 O O . SER A 1 429 ? 24.650 -2.664 -37.489 1.00 98.19 429 SER A O 1
ATOM 3353 N N . ASP A 1 430 ? 23.939 -4.598 -36.642 1.00 97.69 430 ASP A N 1
ATOM 3354 C CA . ASP A 1 430 ? 25.174 -5.324 -36.938 1.00 97.69 430 ASP A CA 1
ATOM 3355 C C . ASP A 1 430 ? 25.402 -5.471 -38.455 1.00 97.69 430 ASP A C 1
ATOM 3357 O O . ASP A 1 430 ? 24.563 -6.029 -39.168 1.00 97.69 430 ASP A O 1
ATOM 3361 N N . ASP A 1 431 ? 26.558 -5.001 -38.935 1.00 96.50 431 ASP A N 1
ATOM 3362 C CA . ASP A 1 431 ? 26.967 -5.083 -40.343 1.00 96.50 431 ASP A CA 1
ATOM 3363 C C . ASP A 1 431 ? 27.199 -6.541 -40.781 1.00 96.50 431 ASP A C 1
ATOM 3365 O O . ASP A 1 431 ? 26.985 -6.884 -41.946 1.00 96.50 431 ASP A O 1
ATOM 3369 N N . LYS A 1 432 ? 27.588 -7.422 -39.845 1.00 96.69 432 LYS A N 1
ATOM 3370 C CA . LYS A 1 432 ? 27.801 -8.857 -40.104 1.00 96.69 432 LYS A CA 1
ATOM 3371 C C . LYS A 1 432 ? 26.509 -9.668 -40.131 1.00 96.69 432 LYS A C 1
ATOM 3373 O O . LYS A 1 432 ? 26.540 -10.832 -40.524 1.00 96.69 432 LYS A O 1
ATOM 3378 N N . LYS A 1 433 ? 25.381 -9.054 -39.760 1.00 97.31 433 LYS A N 1
ATOM 3379 C CA . LYS A 1 433 ? 24.052 -9.672 -39.755 1.00 97.31 433 LYS A CA 1
ATOM 3380 C C . LYS A 1 433 ? 23.962 -10.929 -38.877 1.00 97.31 433 LYS A C 1
ATOM 3382 O O . LYS A 1 433 ? 23.351 -11.917 -39.271 1.00 97.31 433 LYS A O 1
ATOM 3387 N N . THR A 1 434 ? 24.561 -10.882 -37.686 1.00 97.12 434 THR A N 1
ATOM 3388 C CA . THR A 1 434 ? 24.747 -12.059 -36.818 1.00 97.12 434 THR A CA 1
ATOM 3389 C C . THR A 1 434 ? 23.431 -12.628 -36.279 1.00 97.12 434 THR A C 1
ATOM 3391 O O . THR A 1 434 ? 23.158 -13.812 -36.467 1.00 97.12 434 THR A O 1
ATOM 3394 N N . VAL A 1 435 ? 22.594 -11.813 -35.624 1.00 97.88 435 VAL A N 1
ATOM 3395 C CA . VAL A 1 435 ? 21.316 -12.264 -35.039 1.00 97.88 435 VAL A CA 1
ATOM 3396 C C . VAL A 1 435 ? 20.159 -11.436 -35.601 1.00 97.88 435 VAL A C 1
ATOM 3398 O O . VAL A 1 435 ? 20.170 -10.220 -35.436 1.00 97.88 435 VAL A O 1
ATOM 3401 N N . PRO A 1 436 ? 19.144 -12.028 -36.254 1.00 98.19 436 PRO A N 1
ATOM 3402 C CA . PRO A 1 436 ? 18.015 -11.263 -36.777 1.00 98.19 436 PRO A CA 1
ATOM 3403 C C . PRO A 1 436 ? 17.119 -10.726 -35.652 1.00 98.19 436 PRO A C 1
ATOM 3405 O O . PRO A 1 436 ? 16.774 -11.454 -34.723 1.00 98.19 436 PRO A O 1
ATOM 3408 N N . VAL A 1 437 ? 16.690 -9.466 -35.777 1.00 98.62 437 VAL A N 1
ATOM 3409 C CA . VAL A 1 437 ? 15.617 -8.871 -34.969 1.00 98.62 437 VAL A CA 1
ATOM 3410 C C . VAL A 1 437 ? 14.368 -8.760 -35.838 1.00 98.62 437 VAL A C 1
ATOM 3412 O O . VAL A 1 437 ? 14.324 -7.998 -36.809 1.00 98.62 437 VAL A O 1
ATOM 3415 N N . TYR A 1 438 ? 13.358 -9.559 -35.513 1.00 98.50 438 TYR A N 1
ATOM 3416 C CA . TYR A 1 438 ? 12.093 -9.628 -36.235 1.00 98.50 438 TYR A CA 1
ATOM 3417 C C . TYR A 1 438 ? 11.184 -8.458 -35.873 1.00 98.50 438 TYR A C 1
ATOM 3419 O O . TYR A 1 438 ? 11.177 -8.017 -34.725 1.00 98.50 438 TYR A O 1
ATOM 3427 N N . ARG A 1 439 ? 10.414 -7.978 -36.855 1.00 98.31 439 ARG A N 1
ATOM 3428 C CA . ARG A 1 439 ? 9.425 -6.905 -36.717 1.00 98.31 439 ARG A CA 1
ATOM 3429 C C . ARG A 1 439 ? 8.025 -7.453 -36.996 1.00 98.31 439 ARG A C 1
ATOM 3431 O O . ARG A 1 439 ? 7.778 -8.057 -38.044 1.00 98.31 439 ARG A O 1
ATOM 3438 N N . ALA A 1 440 ? 7.097 -7.239 -36.071 1.00 98.00 440 ALA A N 1
ATOM 3439 C CA . ALA A 1 440 ? 5.674 -7.525 -36.256 1.00 98.00 440 ALA A CA 1
ATOM 3440 C C . ALA A 1 440 ? 4.846 -6.253 -36.072 1.00 98.00 440 ALA A C 1
ATOM 3442 O O . ALA A 1 440 ? 5.165 -5.441 -35.207 1.00 98.00 440 ALA A O 1
ATOM 3443 N N . TYR A 1 441 ? 3.770 -6.108 -36.851 1.00 97.31 441 TYR A N 1
ATOM 3444 C CA . TYR A 1 441 ? 2.870 -4.952 -36.809 1.00 97.31 441 TYR A CA 1
ATOM 3445 C C . TYR A 1 441 ? 1.422 -5.345 -36.496 1.00 97.31 441 TYR A C 1
ATOM 3447 O O . TYR A 1 441 ? 0.838 -6.211 -37.152 1.00 97.31 441 TYR A O 1
ATOM 3455 N N . ASN A 1 442 ? 0.806 -4.654 -35.542 1.00 95.38 442 ASN A N 1
ATOM 3456 C CA . ASN A 1 442 ? -0.601 -4.768 -35.196 1.00 95.38 442 ASN A CA 1
ATOM 3457 C C . ASN A 1 442 ? -1.392 -3.556 -35.698 1.00 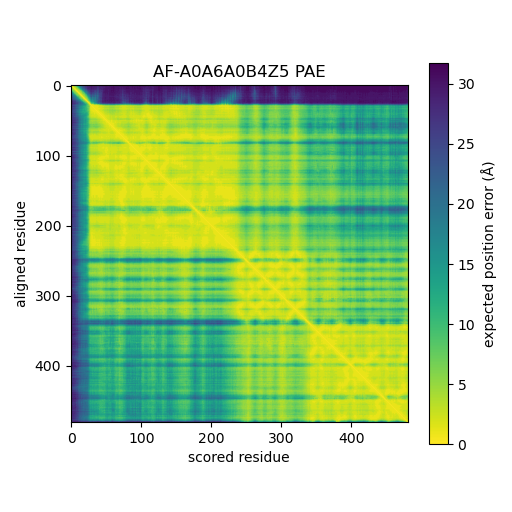95.38 442 ASN A C 1
ATOM 3459 O O . ASN A 1 442 ? -1.427 -2.504 -35.061 1.00 95.38 442 ASN A O 1
ATOM 3463 N N . LYS A 1 443 ? -2.116 -3.735 -36.807 1.00 91.81 443 LYS A N 1
ATOM 3464 C CA . LYS A 1 443 ? -2.958 -2.681 -37.398 1.00 91.81 443 LYS A CA 1
ATOM 3465 C C . LYS A 1 443 ? -4.119 -2.213 -36.512 1.00 91.81 443 LYS A C 1
ATOM 3467 O O . LYS A 1 443 ? -4.678 -1.155 -36.768 1.00 91.81 443 LYS A O 1
ATOM 3472 N N . ASN A 1 444 ? -4.516 -3.020 -35.528 1.00 89.12 444 ASN A N 1
ATOM 3473 C CA . ASN A 1 444 ? -5.655 -2.731 -34.656 1.00 89.12 444 ASN A CA 1
ATOM 3474 C C . ASN A 1 444 ? -5.223 -2.050 -33.346 1.00 89.12 444 ASN A C 1
ATOM 3476 O O . ASN A 1 444 ? -6.073 -1.707 -32.527 1.00 89.12 444 ASN A O 1
ATOM 3480 N N . ALA A 1 445 ? -3.918 -1.886 -33.121 1.00 87.50 445 ALA A N 1
ATOM 3481 C CA . ALA A 1 445 ? -3.391 -1.266 -31.918 1.00 87.50 445 ALA A CA 1
ATOM 3482 C C . ALA A 1 445 ? -3.483 0.264 -32.003 1.00 87.50 445 ALA A C 1
ATOM 3484 O O . ALA A 1 445 ? -3.115 0.868 -33.010 1.00 87.50 445 ALA A O 1
ATOM 3485 N N . LYS A 1 446 ? -3.950 0.896 -30.921 1.00 81.50 446 LYS A N 1
ATOM 3486 C CA . LYS A 1 446 ? -3.941 2.361 -30.780 1.00 81.50 446 LYS A CA 1
ATOM 3487 C C . LYS A 1 446 ? -2.537 2.896 -30.454 1.00 81.50 446 LYS A C 1
ATOM 3489 O O . LYS A 1 446 ? -2.195 3.982 -30.905 1.00 81.50 446 LYS A O 1
ATOM 3494 N N . ALA A 1 447 ? -1.765 2.128 -29.686 1.00 84.81 447 ALA A N 1
ATOM 3495 C CA . ALA A 1 447 ? -0.368 2.335 -29.304 1.00 84.81 447 ALA A CA 1
ATOM 3496 C C . ALA A 1 447 ? 0.299 0.955 -29.154 1.00 84.81 447 ALA A C 1
ATOM 3498 O O . ALA A 1 447 ? -0.417 -0.045 -29.066 1.00 84.81 447 ALA A O 1
ATOM 3499 N N . GLY A 1 448 ? 1.632 0.874 -29.156 1.00 84.25 448 GLY A N 1
ATOM 3500 C CA . GLY A 1 448 ? 2.326 -0.416 -29.144 1.00 84.25 448 GLY A CA 1
ATOM 3501 C C . GLY A 1 448 ? 2.094 -1.212 -30.418 1.00 84.25 448 GLY A C 1
ATOM 3502 O O . GLY A 1 448 ? 1.915 -2.430 -30.392 1.00 84.25 448 GLY A O 1
ATOM 3503 N N . SER A 1 449 ? 2.033 -0.507 -31.547 1.00 92.12 449 SER A N 1
ATOM 3504 C CA . SER A 1 449 ? 1.664 -1.114 -32.822 1.00 92.12 449 SER A CA 1
ATOM 3505 C C . SER A 1 449 ? 2.751 -2.018 -33.394 1.00 92.12 449 SER A C 1
ATOM 3507 O O . SER A 1 449 ? 2.451 -2.830 -34.265 1.00 92.12 449 SER A O 1
ATOM 3509 N N . HIS A 1 450 ? 3.987 -1.924 -32.900 1.00 95.69 450 HIS A N 1
ATOM 3510 C CA . HIS A 1 450 ? 5.103 -2.747 -33.350 1.00 95.69 450 HIS A CA 1
ATOM 3511 C C . HIS A 1 450 ? 5.756 -3.509 -32.197 1.00 95.69 450 HIS A C 1
ATOM 3513 O O . HIS A 1 450 ? 5.899 -2.995 -31.090 1.00 95.69 450 HIS A O 1
ATOM 3519 N N . ASN A 1 451 ? 6.196 -4.732 -32.485 1.00 97.00 451 ASN A N 1
ATOM 3520 C CA . ASN A 1 451 ? 7.053 -5.516 -31.603 1.00 97.00 451 ASN A CA 1
ATOM 3521 C C . ASN A 1 451 ? 8.356 -5.868 -32.325 1.00 97.00 451 ASN A C 1
ATOM 3523 O O . ASN A 1 451 ? 8.345 -6.158 -33.527 1.00 97.00 451 ASN A O 1
ATOM 3527 N N . TYR A 1 452 ? 9.457 -5.833 -31.571 1.00 97.88 452 TYR A N 1
ATOM 3528 C CA . TYR A 1 452 ? 10.797 -6.150 -32.045 1.00 97.88 452 TYR A CA 1
ATOM 3529 C C . TYR A 1 452 ? 11.433 -7.205 -31.147 1.00 97.88 452 TYR A C 1
ATOM 3531 O O . TYR A 1 452 ? 11.558 -7.008 -29.933 1.00 97.88 452 TYR A O 1
ATOM 3539 N N . THR A 1 453 ? 11.840 -8.330 -31.731 1.00 97.31 453 THR A N 1
ATOM 3540 C CA . THR A 1 453 ? 12.333 -9.465 -30.945 1.00 97.31 453 THR A CA 1
ATOM 3541 C C . THR A 1 453 ? 13.358 -10.307 -31.692 1.00 97.31 453 THR A C 1
ATOM 3543 O O . THR A 1 453 ? 13.250 -10.522 -32.896 1.00 97.31 453 THR A O 1
ATOM 3546 N N . VAL A 1 454 ? 14.353 -10.822 -30.967 1.00 97.50 454 VAL A N 1
ATOM 3547 C CA . VAL A 1 454 ? 15.250 -11.887 -31.457 1.00 97.50 454 VAL A CA 1
ATOM 3548 C C . VAL A 1 454 ? 14.625 -13.279 -31.302 1.00 97.50 454 VAL A C 1
ATOM 3550 O O . VAL A 1 454 ? 15.135 -14.257 -31.846 1.00 97.50 454 VAL A O 1
ATOM 3553 N N . ASN A 1 455 ? 13.516 -13.393 -30.563 1.00 96.38 455 ASN A N 1
ATOM 3554 C CA . ASN A 1 455 ? 12.849 -14.658 -30.294 1.00 96.38 455 ASN A CA 1
ATOM 3555 C C . ASN A 1 455 ? 11.879 -15.014 -31.430 1.00 96.38 455 ASN A C 1
ATOM 3557 O O . ASN A 1 455 ? 10.771 -14.486 -31.533 1.00 96.38 455 ASN A O 1
ATOM 3561 N N . LEU A 1 456 ? 12.278 -15.973 -32.268 1.00 95.31 456 LEU A N 1
ATOM 3562 C CA . LEU A 1 456 ? 11.453 -16.436 -33.383 1.00 95.31 456 LEU A CA 1
ATOM 3563 C C . LEU A 1 456 ? 10.111 -17.038 -32.928 1.00 95.31 456 LEU A C 1
ATOM 3565 O O . LEU A 1 456 ? 9.110 -16.889 -33.627 1.00 95.31 456 LEU A O 1
ATOM 3569 N N . ALA A 1 457 ? 10.056 -17.690 -31.764 1.00 96.62 457 ALA A N 1
ATOM 3570 C CA . ALA A 1 457 ? 8.810 -18.253 -31.250 1.00 96.62 457 ALA A CA 1
ATOM 3571 C C . ALA A 1 457 ? 7.819 -17.151 -30.839 1.00 96.62 457 ALA A C 1
ATOM 3573 O O . ALA A 1 457 ? 6.624 -17.274 -31.106 1.00 96.62 457 ALA A O 1
ATOM 3574 N N . GLU A 1 458 ? 8.304 -16.051 -30.252 1.00 96.38 458 GLU A N 1
ATOM 3575 C CA . GLU A 1 458 ? 7.482 -14.869 -29.963 1.00 96.38 458 GLU A CA 1
ATOM 3576 C C . GLU A 1 458 ? 6.910 -14.273 -31.255 1.00 96.38 458 GLU A C 1
ATOM 3578 O O . GLU A 1 458 ? 5.694 -14.120 -31.368 1.00 96.38 458 GLU A O 1
ATOM 3583 N N . GLN A 1 459 ? 7.759 -14.044 -32.264 1.00 97.44 459 GLN A N 1
ATOM 3584 C CA . GLN A 1 459 ? 7.333 -13.550 -33.578 1.00 97.44 459 GLN A CA 1
ATOM 3585 C C . GLN A 1 459 ? 6.239 -14.441 -34.186 1.00 97.44 459 GLN A C 1
ATOM 3587 O O . GLN A 1 459 ? 5.198 -13.957 -34.632 1.00 97.44 459 GLN A O 1
ATOM 3592 N N . GLN A 1 460 ? 6.444 -15.760 -34.181 1.00 97.75 460 GLN A N 1
ATOM 3593 C CA . GLN A 1 460 ? 5.471 -16.719 -34.708 1.00 97.75 460 GLN A CA 1
ATOM 3594 C C . GLN A 1 460 ? 4.152 -16.695 -33.932 1.00 97.75 460 GLN A C 1
ATOM 3596 O O . GLN A 1 460 ? 3.086 -16.840 -34.532 1.00 97.75 460 GLN A O 1
ATOM 3601 N N . ASN A 1 461 ? 4.199 -16.501 -32.616 1.00 97.69 461 ASN A N 1
ATOM 3602 C CA . ASN A 1 461 ? 2.998 -16.396 -31.799 1.00 97.69 461 ASN A CA 1
ATOM 3603 C C . ASN A 1 461 ? 2.223 -15.106 -32.088 1.00 97.69 461 ASN A C 1
ATOM 3605 O O . ASN A 1 461 ? 1.007 -15.170 -32.244 1.00 97.69 461 ASN A O 1
ATOM 3609 N N . LEU A 1 462 ? 2.897 -13.965 -32.258 1.00 96.75 462 LEU A N 1
ATOM 3610 C CA . LEU A 1 462 ? 2.242 -12.714 -32.662 1.00 96.75 462 LEU A CA 1
ATOM 3611 C C . LEU A 1 462 ? 1.546 -12.857 -34.022 1.00 96.75 462 LEU A C 1
ATOM 3613 O O . LEU A 1 462 ? 0.394 -12.450 -34.179 1.00 96.75 462 LEU A O 1
ATOM 3617 N N . ILE A 1 463 ? 2.198 -13.511 -34.987 1.00 97.62 463 ILE A N 1
ATOM 3618 C CA . ILE A 1 463 ? 1.611 -13.777 -36.309 1.00 97.62 463 ILE A CA 1
ATOM 3619 C C . ILE A 1 463 ? 0.354 -14.647 -36.192 1.00 97.62 463 ILE A C 1
ATOM 3621 O O . ILE A 1 463 ? -0.667 -14.336 -36.805 1.00 97.62 463 ILE A O 1
ATOM 3625 N N . LYS A 1 464 ? 0.383 -15.702 -35.366 1.00 96.94 464 LYS A N 1
ATOM 3626 C CA . LYS A 1 464 ? -0.804 -16.535 -35.089 1.00 96.94 464 LYS A CA 1
ATOM 3627 C C . LYS A 1 464 ? -1.948 -15.730 -34.468 1.00 96.94 464 LYS A C 1
ATOM 3629 O O . LYS A 1 464 ? -3.107 -16.027 -34.733 1.00 96.94 464 LYS A O 1
ATOM 3634 N N . LEU A 1 465 ? -1.628 -14.705 -33.678 1.00 96.06 465 LEU A N 1
ATOM 3635 C CA . LEU A 1 465 ? -2.592 -13.768 -33.092 1.00 96.06 465 LEU A CA 1
ATOM 3636 C C . LEU A 1 465 ? -3.059 -12.676 -34.077 1.00 96.06 465 LEU A C 1
ATOM 3638 O O . LEU A 1 465 ? -3.775 -11.758 -33.680 1.00 96.06 465 LEU A O 1
ATOM 3642 N N . GLY A 1 466 ? -2.680 -12.759 -35.356 1.00 96.50 466 GLY A N 1
ATOM 3643 C CA . GLY A 1 466 ? -3.138 -11.859 -36.416 1.00 96.50 466 GLY A CA 1
ATOM 3644 C C . GLY A 1 466 ? -2.255 -10.631 -36.647 1.00 96.50 466 GLY A C 1
ATOM 3645 O O . GLY A 1 466 ? -2.654 -9.735 -37.396 1.00 96.50 466 GLY A O 1
ATOM 3646 N N . TRP A 1 467 ? -1.066 -10.569 -36.040 1.00 97.50 467 TRP A N 1
ATOM 3647 C CA . TRP A 1 467 ? -0.093 -9.520 -36.342 1.00 97.50 467 TRP A CA 1
ATOM 3648 C C . TRP A 1 467 ? 0.511 -9.749 -37.731 1.00 97.50 467 TRP A C 1
ATOM 3650 O O . TRP A 1 467 ? 0.785 -10.879 -38.142 1.00 97.50 467 TRP A O 1
ATOM 3660 N N . ARG A 1 468 ? 0.753 -8.665 -38.468 1.00 98.06 468 ARG A N 1
ATOM 3661 C CA . ARG A 1 468 ? 1.430 -8.721 -39.763 1.00 98.06 468 ARG A CA 1
ATOM 3662 C C . ARG A 1 468 ? 2.915 -8.985 -39.542 1.00 98.06 468 ARG A C 1
ATOM 3664 O O . ARG A 1 468 ? 3.582 -8.221 -38.848 1.00 98.06 468 ARG A O 1
ATOM 3671 N N . ASN A 1 469 ? 3.435 -10.033 -40.177 1.00 97.75 469 ASN A N 1
ATOM 3672 C CA . ASN A 1 469 ? 4.872 -10.266 -40.257 1.00 97.75 469 ASN A CA 1
ATOM 3673 C C . ASN A 1 469 ? 5.512 -9.222 -41.181 1.00 97.75 469 ASN A C 1
ATOM 3675 O O . ASN A 1 469 ? 5.169 -9.170 -42.362 1.00 97.75 469 ASN A O 1
ATOM 3679 N N . GLU A 1 470 ? 6.441 -8.421 -40.666 1.00 97.62 470 GLU A N 1
ATOM 3680 C CA . GLU A 1 470 ? 7.184 -7.433 -41.460 1.00 97.62 470 GLU A CA 1
ATOM 3681 C C . GLU A 1 470 ? 8.636 -7.853 -41.719 1.00 97.62 470 GLU A C 1
ATOM 3683 O O . GLU A 1 470 ? 9.419 -7.087 -42.277 1.00 97.62 470 GLU A O 1
ATOM 3688 N N . GLY A 1 471 ? 8.989 -9.091 -41.363 1.00 97.31 471 GLY A N 1
ATOM 3689 C CA . GLY A 1 471 ? 10.306 -9.661 -41.612 1.00 97.31 471 GLY A CA 1
ATOM 3690 C C . GLY A 1 471 ? 11.359 -9.186 -40.614 1.00 97.31 471 GLY A C 1
ATOM 3691 O O . GLY A 1 471 ? 11.078 -8.995 -39.432 1.00 97.31 471 GLY A O 1
ATOM 3692 N N . ILE A 1 472 ? 12.598 -9.060 -41.085 1.00 98.44 472 ILE A N 1
ATOM 3693 C CA . ILE A 1 472 ? 13.744 -8.640 -40.272 1.00 98.44 472 ILE A CA 1
ATOM 3694 C C . ILE A 1 472 ? 13.842 -7.115 -40.330 1.00 98.44 472 ILE A C 1
ATOM 3696 O O . ILE A 1 472 ? 14.035 -6.555 -41.407 1.00 98.44 472 ILE A O 1
ATOM 3700 N N . GLY A 1 473 ? 13.738 -6.450 -39.179 1.00 97.56 473 GLY A N 1
ATOM 3701 C CA . GLY A 1 473 ? 13.923 -4.999 -39.087 1.00 97.56 473 GLY A CA 1
ATOM 3702 C C . GLY A 1 473 ? 15.400 -4.593 -39.145 1.00 97.56 473 GLY A C 1
ATOM 3703 O O . GLY A 1 473 ? 15.762 -3.631 -39.826 1.00 97.56 473 GLY A O 1
ATOM 3704 N N . TRP A 1 474 ? 16.251 -5.335 -38.430 1.00 98.50 474 TRP A N 1
ATOM 3705 C CA . TRP A 1 474 ? 17.709 -5.167 -38.374 1.00 98.50 474 TRP A CA 1
ATOM 3706 C C . TRP A 1 474 ? 18.378 -6.409 -37.764 1.00 98.50 474 TRP A C 1
ATOM 3708 O O . TRP A 1 474 ? 17.715 -7.408 -37.485 1.00 98.50 474 TRP A O 1
ATOM 3718 N N . TYR A 1 475 ? 19.692 -6.341 -37.545 1.00 98.56 475 TYR A N 1
ATOM 3719 C CA . TYR A 1 475 ? 20.478 -7.404 -36.928 1.00 98.56 475 TYR A CA 1
ATOM 3720 C C . TYR A 1 475 ? 21.179 -6.931 -35.649 1.00 98.56 475 TYR A C 1
ATOM 3722 O O . TYR A 1 475 ? 21.624 -5.789 -35.553 1.00 98.56 475 TYR A O 1
ATOM 3730 N N . ALA A 1 476 ? 21.270 -7.819 -34.669 1.00 97.88 476 ALA A N 1
ATOM 3731 C CA . ALA A 1 476 ? 21.967 -7.662 -33.401 1.00 97.88 476 ALA A CA 1
ATOM 3732 C C . ALA A 1 476 ? 23.300 -8.435 -33.407 1.00 97.88 476 ALA A C 1
ATOM 3734 O O . ALA A 1 476 ? 23.490 -9.348 -34.212 1.00 97.88 476 ALA A O 1
ATOM 3735 N N . LEU A 1 477 ? 24.198 -8.095 -32.477 1.00 96.50 477 LEU A N 1
ATOM 3736 C CA . LEU A 1 477 ? 25.450 -8.827 -32.231 1.00 96.50 477 LEU A CA 1
ATOM 3737 C C . LEU A 1 477 ? 25.223 -10.135 -31.467 1.00 96.50 477 LEU A C 1
ATOM 3739 O O . LEU A 1 477 ? 26.021 -11.062 -31.564 1.00 96.50 477 LEU A O 1
ATOM 3743 N N . GLY A 1 478 ? 24.145 -10.199 -30.689 1.00 94.31 478 GLY A N 1
ATOM 3744 C CA . GLY A 1 478 ? 23.821 -11.329 -29.833 1.00 94.31 478 GLY A CA 1
ATOM 3745 C C . GLY A 1 478 ? 22.414 -11.212 -29.263 1.00 94.31 478 GLY A C 1
ATOM 3746 O O . GLY A 1 478 ? 21.813 -10.131 -29.261 1.00 94.31 478 GLY A O 1
ATOM 3747 N N . THR A 1 479 ? 21.891 -12.334 -28.776 1.00 90.38 479 THR A N 1
ATOM 3748 C CA . THR A 1 479 ? 20.659 -12.350 -27.985 1.00 90.38 479 THR A CA 1
ATOM 3749 C C . THR A 1 479 ? 20.885 -11.649 -26.648 1.00 90.38 479 THR A C 1
ATOM 3751 O O . THR A 1 479 ? 22.012 -11.586 -26.156 1.00 90.38 479 THR A O 1
ATOM 3754 N N . GLY A 1 480 ? 19.818 -11.108 -26.065 1.00 83.25 480 GLY A N 1
ATOM 3755 C CA . GLY A 1 480 ? 19.847 -10.661 -24.678 1.00 83.25 480 GLY A CA 1
ATOM 3756 C C . GLY A 1 480 ? 19.624 -11.809 -23.687 1.00 83.25 480 GLY A C 1
ATOM 3757 O O . GLY A 1 480 ? 19.814 -12.976 -24.044 1.00 83.25 480 GLY A O 1
ATOM 3758 N N . ASN A 1 481 ? 19.238 -11.452 -22.458 1.00 66.00 481 ASN A N 1
ATOM 3759 C CA . ASN A 1 481 ? 19.066 -12.371 -21.325 1.00 66.00 481 ASN A CA 1
ATOM 3760 C C . ASN A 1 481 ? 17.602 -12.734 -21.106 1.00 66.00 481 ASN A C 1
ATOM 3762 O O . ASN A 1 481 ? 16.772 -11.799 -21.181 1.00 66.00 481 ASN A O 1
#

Sequence (481 aa):
MKSINKKIITVIIFQFALILTVMTAHASVVNQAIISQKIQPVQEKMQLGGIYSQNSAKNGGINMSYAAGKPQLVIIHDVGVDGGSIQNSISYMIRTQENAFVHAFVDGSQLITIADTAKKAWGAGIYGNRYGIQIEQMRVGSRDAFYKQIATLANWTSIQLLKYNMGAPKLMTSPNTVSPNPSSPLDGNIATHKMISYKWGGTDHTDPDEYWARFGYDANQFTELVTYYYNINKINYTPEIKSTAIEGNPATGTFKVRVKTNAATTTVKVPVWSNQNGQDDIVWYDAKKVGTGEFLATVSLALHGYESGNYSIAAYAYAGNNTAGVTISNDYAISLQALPNGQNRMYRIYNQNSGEHFYTASLPELRSLVVTNGWHYEGIGWLAPEKSTVPVYRVYNKNAGDHHYTTNVNEKNSLVKAGWKYEGIGWYSDDKKTVPVYRAYNKNAKAGSHNYTVNLAEQQNLIKLGWRNEGIGWYALGTGN

Solvent-accessible surface area (backbone atoms only — not comparable to full-atom values): 26005 Å² total; per-residue (Å²): 135,82,89,81,81,90,84,90,85,85,88,83,74,86,78,73,78,82,80,80,79,89,80,95,65,84,70,42,74,65,55,47,49,34,60,75,70,59,57,67,53,52,72,79,40,83,52,68,80,60,52,48,68,67,34,36,93,70,47,84,61,50,83,35,67,25,88,81,71,39,46,48,28,38,34,38,38,40,71,87,47,83,59,87,51,72,66,56,53,50,56,50,33,51,76,41,40,89,76,32,33,55,25,28,41,36,36,54,80,48,30,42,34,35,39,67,67,65,36,43,44,52,69,46,31,75,62,38,28,58,33,25,36,35,34,36,30,56,50,66,95,44,69,70,36,44,44,34,23,51,41,24,50,23,41,52,51,23,48,50,30,44,40,49,55,45,61,77,78,34,65,43,79,50,60,98,54,86,59,54,38,72,84,61,76,88,75,35,33,31,40,39,37,28,40,37,19,14,31,39,24,70,44,84,52,55,35,34,55,68,69,33,47,79,74,77,42,52,72,67,55,47,42,53,47,19,40,56,36,28,65,64,50,43,65,57,31,51,22,42,77,76,48,74,46,80,43,82,54,55,55,77,44,36,34,32,43,39,41,34,38,41,81,24,39,76,48,41,39,34,44,38,25,49,58,89,74,49,69,83,45,56,44,75,34,72,29,46,77,80,52,94,32,29,31,40,23,74,47,54,32,61,63,45,71,61,66,62,45,35,23,32,34,34,42,36,29,22,11,72,64,26,73,29,75,48,82,76,39,78,58,47,75,37,69,59,74,76,73,65,90,60,55,33,60,27,36,31,34,38,32,88,89,56,58,24,58,47,76,42,62,49,49,70,60,51,36,45,42,33,74,72,67,67,31,44,75,73,42,34,52,25,26,26,30,67,70,55,93,42,51,26,35,32,34,37,32,83,89,51,64,31,72,48,80,39,58,49,67,65,60,54,52,51,42,38,74,73,70,27,44,77,74,50,70,66,48,21,25,30,85,83,55,71,30,61,25,35,30,36,38,37,91,86,45,76,21,30,34,48,50,78,39,59,49,65,67,59,53,53,50,44,39,74,73,69,26,44,78,67,50,67,60,47,18,19,70,36,77,46,105

Organism: NCBI:txid2709158